Protein 6QEQ (pdb70)

Organism: Enterococcus faecalis (NCBI:txid1351)

GO terms:
  GO:0005515 protein binding (F, IPI)

Sequence (432 aa):
LKRPIQRIVRLSEEENNLIKRKIEESFFPNFQNFALHLLIQGEIRHHVDYSELNRLTTEIHKIGININQARLANQFHEISSEDIKDLTDKVQSLNALVQSELNKLIKRKDQKRPIQRIVRLSEEENNLIKRKIEESFFPNFQNFALHLLIQGEIRHVDYSELNRLTTEIHKIGININQARLANQFHEISSEDIKDLTDKVQSLNALVQSELNKLIKRKDQSLKRPIQRIVRLSEEENNLIKRKIEESFFPNFQNFALHLLIQGEIRHVDYSELNRLTTEIHKIGININQARLANQFHEISSEDIKDLTDKVQSLNALVQSELNKLKQKLKRPIQRIVRLSEEENNLIKRKIEESFFPNFQNFALHLLIQGEIRHVDYSELNRLTTEIHKIGINNINQARLANQFHEISSEDIKDLTDKVQSLNALVQSELNKLI

Foldseek 3Di:
DVDPDDDDDDDDPVRVVVVVVVCVVAPHDDDVVVCVCCVVVVDGDDDDCVVVVVVVVVLVVVLVVLVVLVVCVVDPVRDPVVSVVSNVVSVVVVVCSVVVVVVVVVVVVD/DDPDDDDDDDDPVRVVVVVVVCVVLVHDDDVVVVVCCVVVVDGDRDDCVVVVVVVVVLVVVLVVLVVLVVVVVVVVQPVVNSVVSNVVSVVVNVVSVVVVVVVVVVVVVD/DVDPDDDDDDDDPVRVVVLVVQCVVDPDDDDVVSVVVCVVVPDDDDDDDCLCVVLVVVVVVLVVVVVVVVVCVVVVDDDPVNVVVVVVSVVVNVVSVVVSVVVD/DDDDPDPDDDDDDDDPVRVVVVVVVCVVDPHPDDVVVVVCCVVPNDDDDDDDCLCVVVVVVVVVLVVVVVVCVVCVVVVDDDPVNVVVVVVSVVVNVVSVVVSVVVVD

Nearest PDB structures (foldseek):
  6dlm-assembly1_A  TM=6.635E-01  e=1.788E+00  synthetic construct
  7rye-assembly1_G  TM=6.598E-01  e=9.454E+00  Salmonella enterica subsp. enterica serovar Typhimurium
  4m1p-assembly1_A  TM=4.734E-01  e=5.930E+00  Geobacillus thermodenitrificans NG80-2
  6ynz-assembly1_l  TM=1.972E-01  e=9.714E+00  Tetrahymena thermophila
  6qeq-assembly2_B  TM=8.834E-01  e=2.864E-14  Enterococcus faecalis

InterPro domains:
  IPR008687 Bacterial mobilisation [PF05713] (64-105)

Radius of gyration: 31.28 Å; Cα contacts (8 Å, |Δi|>4): 490; chains: 4; bounding box: 44×35×122 Å

Secondary structure (DSSP, 8-state):
----EEEEEEE-HHHHHHHHHHHHHSS-SSHHHHHHHHHHHSSEEEEE-HHHHHHHHHHHHHHHHHH--TGGGG-TTS-HHHHHHHHHHHHHHHHHHHHHHHHHHHHHH-/---EEEEEEE-HHHHHHHHHHHHHTT-SSHHHHHHHHHHHSSEEEEE-HHHHHHHHHHHHHHHHHH--TGGGG-TTS-HHHHHHHHHHHHHHHHHHHHHHHHHHHHHHH-/----EEEEEEE-HHHHHHHHHHHHHSS-SSHHHHHHHHHHH--EEEEE-GGGHHHHHHHHHHHHHHH--HHHHHHT---HHHHHHHHHHHHHHHHHHHHHHH--/----S--EEEEEEE-HHHHHHHHHHHHTSSSSSHHHHHHHHHHH--EEEEE-GGGHHHHHHHHHHHHHHH--HHHHHHT---HHHHHHHHHHHHHHHHHHHHHHHH--

Structure (mmCIF, N/CA/C/O backbone):
data_6QEQ
#
_entry.id   6QEQ
#
_cell.length_a   48.848
_cell.length_b   61.482
_cell.length_c   89.117
_cell.angle_alpha   90.000
_cell.angle_beta   100.970
_cell.angle_gamma   90.000
#
_symmetry.space_group_name_H-M   'P 1 21 1'
#
loop_
_entity.id
_entity.type
_entity.pdbx_description
1 polymer PcfF
2 water water
#
loop_
_atom_site.group_PDB
_atom_site.id
_atom_site.type_symbol
_atom_site.label_atom_id
_atom_site.label_alt_id
_atom_site.label_comp_id
_atom_site.label_asym_id
_atom_site.label_entity_id
_atom_site.label_seq_id
_atom_site.pdbx_PDB_ins_code
_atom_site.Cartn_x
_atom_site.Cartn_y
_atom_site.Cartn_z
_atom_site.occupancy
_atom_site.B_iso_or_equiv
_atom_site.auth_seq_id
_atom_site.auth_comp_id
_atom_site.auth_asym_id
_atom_site.auth_atom_id
_atom_site.pdbx_PDB_model_num
ATOM 1 N N . LEU A 1 7 ? 73.260 20.458 36.295 1.00 119.86 7 LEU A N 1
ATOM 2 C CA . LEU A 1 7 ? 72.010 20.272 37.048 1.00 117.16 7 LEU A CA 1
ATOM 3 C C . LEU A 1 7 ? 70.989 21.422 36.844 1.00 84.88 7 LEU A C 1
ATOM 4 O O . LEU A 1 7 ? 71.109 22.496 37.448 1.00 70.15 7 LEU A O 1
ATOM 19 N N . LYS A 1 8 ? 69.970 21.177 36.015 1.00 60.22 8 LYS A N 1
ATOM 20 C CA . LYS A 1 8 ? 69.068 22.244 35.591 1.00 63.79 8 LYS A CA 1
ATOM 21 C C . LYS A 1 8 ? 68.245 22.815 36.764 1.00 63.34 8 LYS A C 1
ATOM 22 O O . LYS A 1 8 ? 67.953 24.019 36.786 1.00 47.38 8 LYS A O 1
ATOM 41 N N . ARG A 1 9 ? 67.863 21.974 37.738 1.00 63.15 9 ARG A N 1
ATOM 42 C CA . ARG A 1 9 ? 66.955 22.346 38.828 1.00 52.30 9 ARG A CA 1
ATOM 43 C C . ARG A 1 9 ? 67.548 21.952 40.162 1.00 51.82 9 ARG A C 1
ATOM 44 O O . ARG A 1 9 ? 67.184 20.928 40.734 1.00 58.38 9 ARG A O 1
ATOM 65 N N . PRO A 1 10 ? 68.448 22.750 40.683 1.00 45.96 10 PRO A N 1
ATOM 66 C CA . PRO A 1 10 ? 69.121 22.388 41.932 1.00 48.13 10 PRO A CA 1
ATOM 67 C C . PRO A 1 10 ? 68.469 22.953 43.167 1.00 51.64 10 PRO A C 1
ATOM 68 O O . PRO A 1 10 ? 69.154 23.033 44.194 1.00 52.07 10 PRO A O 1
ATOM 79 N N . ILE A 1 11 ? 67.213 23.429 43.073 1.00 34.87 11 ILE A N 1
ATOM 80 C CA . ILE A 1 11 ? 66.500 23.855 44.257 1.00 38.09 11 ILE A CA 1
ATOM 81 C C . ILE A 1 11 ? 65.255 22.967 44.348 1.00 38.28 11 ILE A C 1
ATOM 82 O O . ILE A 1 11 ? 64.669 22.580 43.330 1.00 45.04 11 ILE A O 1
ATOM 98 N N . GLN A 1 12 ? 64.903 22.615 45.548 1.00 38.30 12 GLN A N 1
ATOM 99 C CA . GLN A 1 12 ? 63.706 21.801 45.827 1.00 39.57 12 GLN A CA 1
ATOM 100 C C . GLN A 1 12 ? 62.932 22.527 46.879 1.00 42.19 12 GLN A C 1
ATOM 101 O O . GLN A 1 12 ? 63.500 22.970 47.898 1.00 42.90 12 GLN A O 1
ATOM 115 N N . ARG A 1 13 ? 61.620 22.658 46.659 1.00 40.21 13 ARG A N 1
ATOM 116 C CA . ARG A 1 13 ? 60.713 23.045 47.739 1.00 43.55 13 ARG A CA 1
ATOM 117 C C . ARG A 1 13 ? 59.765 21.898 48.050 1.00 39.07 13 ARG A C 1
ATOM 118 O O . ARG A 1 13 ? 59.440 21.050 47.193 1.00 42.07 13 ARG A O 1
ATOM 139 N N . ILE A 1 14 ? 59.354 21.844 49.278 1.00 34.55 14 ILE A N 1
ATOM 140 C CA . ILE A 1 14 ? 58.552 20.755 49.823 1.00 35.21 14 ILE A CA 1
ATOM 141 C C . ILE A 1 14 ? 57.169 21.244 50.186 1.00 38.95 14 ILE A C 1
ATOM 142 O O . ILE A 1 14 ? 57.007 22.325 50.769 1.00 37.97 14 ILE A O 1
ATOM 158 N N . VAL A 1 15 ? 56.154 20.436 49.859 1.00 31.18 15 VAL A N 1
ATOM 159 C CA . VAL A 1 15 ? 54.787 20.733 50.224 1.00 28.62 15 VAL A CA 1
ATOM 160 C C . VAL A 1 15 ? 54.416 19.544 51.080 1.00 29.76 15 VAL A C 1
ATOM 161 O O . VAL A 1 15 ? 54.601 18.390 50.661 1.00 47.07 15 VAL A O 1
ATOM 174 N N . ARG A 1 16 ? 53.878 19.853 52.276 1.00 34.03 16 ARG A N 1
ATOM 175 C CA . ARG A 1 16 ? 53.280 18.792 53.126 1.00 37.10 16 ARG A CA 1
ATOM 176 C C . ARG A 1 16 ? 51.777 18.654 52.935 1.00 28.81 16 ARG A C 1
ATOM 177 O O . ARG A 1 16 ? 51.051 19.640 52.883 1.00 34.69 16 ARG A O 1
ATOM 198 N N . LEU A 1 17 ? 51.299 17.422 52.814 1.00 33.66 17 LEU A N 1
ATOM 199 C CA . LEU A 1 17 ? 49.913 17.110 52.565 1.00 29.51 17 LEU A CA 1
ATOM 200 C C . LEU A 1 17 ? 49.388 16.106 53.570 1.00 37.14 17 LEU A C 1
ATOM 201 O O . LEU A 1 17 ? 50.100 15.186 53.974 1.00 35.30 17 LEU A O 1
ATOM 217 N N . SER A 1 18 ? 48.139 16.209 53.882 1.00 36.53 18 SER A N 1
ATOM 218 C CA . SER A 1 18 ? 47.391 15.041 54.391 1.00 31.17 18 SER A CA 1
ATOM 219 C C . SER A 1 18 ? 47.095 14.036 53.334 1.00 42.53 18 SER A C 1
ATOM 220 O O . SER A 1 18 ? 47.169 14.283 52.125 1.00 33.98 18 SER A O 1
ATOM 228 N N . GLU A 1 19 ? 46.770 12.836 53.806 1.00 38.25 19 GLU A N 1
ATOM 229 C CA . GLU A 1 19 ? 46.386 11.785 52.868 1.00 39.58 19 GLU A CA 1
ATOM 230 C C . GLU A 1 19 ? 45.233 12.255 51.997 1.00 36.04 19 GLU A C 1
ATOM 231 O O . GLU A 1 19 ? 45.215 12.009 50.794 1.00 39.71 19 GLU A O 1
ATOM 243 N N . GLU A 1 20 ? 44.220 12.947 52.599 1.00 34.73 20 GLU A N 1
ATOM 244 C CA . GLU A 1 20 ? 43.042 13.333 51.751 1.00 36.85 20 GLU A CA 1
ATOM 245 C C . GLU A 1 20 ? 43.406 14.453 50.755 1.00 32.30 20 GLU A C 1
ATOM 246 O O . GLU A 1 20 ? 42.943 14.441 49.605 1.00 36.62 20 GLU A O 1
ATOM 258 N N . GLU A 1 21 ? 44.209 15.423 51.175 1.00 30.54 21 GLU A N 1
ATOM 259 C CA . GLU A 1 21 ? 44.674 16.471 50.241 1.00 30.75 21 GLU A CA 1
ATOM 260 C C . GLU A 1 21 ? 45.521 15.848 49.133 1.00 34.81 21 GLU A C 1
ATOM 261 O O . GLU A 1 21 ? 45.422 16.207 47.976 1.00 32.96 21 GLU A O 1
ATOM 273 N N . ASN A 1 22 ? 46.408 14.926 49.485 1.00 32.51 22 ASN A N 1
ATOM 274 C CA . ASN A 1 22 ? 47.211 14.200 48.494 1.00 29.50 22 ASN A CA 1
ATOM 275 C C . ASN A 1 22 ? 46.381 13.392 47.525 1.00 31.06 22 ASN A C 1
ATOM 276 O O . ASN A 1 22 ? 46.628 13.438 46.322 1.00 34.12 22 ASN A O 1
ATOM 287 N N . ASN A 1 23 ? 45.333 12.686 48.001 1.00 33.79 23 ASN A N 1
ATOM 288 C CA . ASN A 1 23 ? 44.455 11.979 47.090 1.00 42.21 23 ASN A CA 1
ATOM 289 C C . ASN A 1 23 ? 43.691 12.884 46.148 1.00 34.55 23 ASN A C 1
ATOM 290 O O . ASN A 1 23 ? 43.499 12.533 44.971 1.00 36.18 23 ASN A O 1
ATOM 301 N N . LEU A 1 24 ? 43.281 14.083 46.644 1.00 38.88 24 LEU A N 1
ATOM 302 C CA . LEU A 1 24 ? 42.652 15.095 45.769 1.00 46.97 24 LEU A CA 1
ATOM 303 C C . LEU A 1 24 ? 43.606 15.531 44.672 1.00 33.93 24 LEU A C 1
ATOM 304 O O . LEU A 1 24 ? 43.252 15.546 43.497 1.00 33.52 24 LEU A O 1
ATOM 320 N N . ILE A 1 25 ? 44.827 15.873 45.037 1.00 33.43 25 ILE A N 1
ATOM 321 C CA . ILE A 1 25 ? 45.835 16.298 44.047 1.00 36.55 25 ILE A CA 1
ATOM 322 C C . ILE A 1 25 ? 46.112 15.192 43.002 1.00 36.30 25 ILE A C 1
ATOM 323 O O . ILE A 1 25 ? 46.238 15.479 41.800 1.00 33.21 25 ILE A O 1
ATOM 339 N N . LYS A 1 26 ? 46.173 13.931 43.428 1.00 37.67 26 LYS A N 1
ATOM 340 C CA . LYS A 1 26 ? 46.332 12.850 42.462 1.00 43.26 26 LYS A CA 1
ATOM 341 C C . LYS A 1 26 ? 45.227 12.841 41.469 1.00 46.00 26 LYS A C 1
ATOM 342 O O . LYS A 1 26 ? 45.469 12.633 40.280 1.00 39.96 26 LYS A O 1
ATOM 361 N N . ARG A 1 27 ? 43.983 12.985 41.916 1.00 39.24 27 ARG A N 1
ATOM 362 C CA . ARG A 1 27 ? 42.912 13.017 40.894 1.00 38.21 27 ARG A CA 1
ATOM 363 C C . ARG A 1 27 ? 43.090 14.196 39.966 1.00 46.00 27 ARG A C 1
ATOM 364 O O . ARG A 1 27 ? 42.937 14.058 38.765 1.00 53.08 27 ARG A O 1
ATOM 385 N N . LYS A 1 28 ? 43.564 15.327 40.466 1.00 35.66 28 LYS A N 1
ATOM 386 C CA . LYS A 1 28 ? 43.756 16.449 39.549 1.00 37.39 28 LYS A CA 1
ATOM 387 C C . LYS A 1 28 ? 44.859 16.170 38.513 1.00 42.06 28 LYS A C 1
ATOM 388 O O . LYS A 1 28 ? 44.769 16.573 37.335 1.00 45.40 28 LYS A O 1
ATOM 407 N N . ILE A 1 29 ? 45.949 15.579 38.960 1.00 39.13 29 ILE A N 1
ATOM 408 C CA . ILE A 1 29 ? 47.066 15.267 38.061 1.00 38.05 29 ILE A CA 1
ATOM 409 C C . ILE A 1 29 ? 46.586 14.321 36.957 1.00 44.24 29 ILE A C 1
ATOM 410 O O . ILE A 1 29 ? 46.950 14.469 35.796 1.00 53.29 29 ILE A O 1
ATOM 426 N N . GLU A 1 30 ? 45.756 13.345 37.317 1.00 43.01 30 GLU A N 1
ATOM 427 C CA . GLU A 1 30 ? 45.160 12.502 36.276 1.00 55.58 30 GLU A CA 1
ATOM 428 C C . GLU A 1 30 ? 44.284 13.298 35.290 1.00 72.93 30 GLU A C 1
ATOM 429 O O . GLU A 1 30 ? 44.244 12.968 34.100 1.00 55.47 30 GLU A O 1
ATOM 441 N N . GLU A 1 31 ? 43.548 14.323 35.753 1.00 73.76 31 GLU A N 1
ATOM 442 C CA . GLU A 1 31 ? 42.675 15.117 34.881 1.00 73.12 31 GLU A CA 1
ATOM 443 C C . GLU A 1 31 ? 43.430 16.102 34.006 1.00 73.86 31 GLU A C 1
ATOM 444 O O . GLU A 1 31 ? 42.836 16.668 33.090 1.00 81.37 31 GLU A O 1
ATOM 456 N N . SER A 1 32 ? 44.715 16.310 34.234 1.00 50.44 32 SER A N 1
ATOM 457 C CA . SER A 1 32 ? 45.518 17.250 33.459 1.00 46.72 32 SER A CA 1
ATOM 458 C C . SER A 1 32 ? 46.296 16.489 32.391 1.00 64.26 32 SER A C 1
ATOM 459 O O . SER A 1 32 ? 46.351 15.253 32.365 1.00 68.81 32 SER A O 1
ATOM 467 N N . PHE A 1 33 ? 46.930 17.233 31.524 1.00 78.45 33 PHE A N 1
ATOM 468 C CA . PHE A 1 33 ? 47.743 16.599 30.506 1.00 90.23 33 PHE A CA 1
ATOM 469 C C . PHE A 1 33 ? 49.164 16.417 30.993 1.00 70.12 33 PHE A C 1
ATOM 470 O O . PHE A 1 33 ? 50.052 16.082 30.191 1.00 57.66 33 PHE A O 1
ATOM 476 N N . PHE A 1 34 ? 49.430 16.678 32.384 1.00 55.71 34 PHE A N 1
ATOM 477 C CA . PHE A 1 34 ? 50.804 16.499 32.867 1.00 51.16 34 PHE A CA 1
ATOM 478 C C . PHE A 1 34 ? 51.025 15.066 33.400 1.00 57.63 34 PHE A C 1
ATOM 479 O O . PHE A 1 34 ? 50.125 14.471 34.016 1.00 59.50 34 PHE A O 1
ATOM 496 N N . PRO A 1 35 ? 52.193 14.471 33.165 1.00 67.93 35 PRO A N 1
ATOM 497 C CA . PRO A 1 35 ? 52.373 13.081 33.620 1.00 80.55 35 PRO A CA 1
ATOM 498 C C . PRO A 1 35 ? 52.446 12.911 35.135 1.00 67.80 35 PRO A C 1
ATOM 499 O O . PRO A 1 35 ? 51.963 11.904 35.654 1.00 67.29 35 PRO A O 1
ATOM 510 N N . ASN A 1 36 ? 52.997 13.871 35.881 1.00 50.96 36 ASN A N 1
ATOM 511 C CA . ASN A 1 36 ? 53.369 13.608 37.255 1.00 50.91 36 ASN A CA 1
ATOM 512 C C . ASN A 1 36 ? 53.266 14.891 38.055 1.00 43.20 36 ASN A C 1
ATOM 513 O O . ASN A 1 36 ? 53.001 15.977 37.506 1.00 35.98 36 ASN A O 1
ATOM 524 N N . PHE A 1 37 ? 53.517 14.776 39.350 1.00 33.46 37 PHE A N 1
ATOM 525 C CA . PHE A 1 37 ? 53.380 15.885 40.282 1.00 36.93 37 PHE A CA 1
ATOM 526 C C . PHE A 1 37 ? 54.353 17.022 39.978 1.00 33.19 37 PHE A C 1
ATOM 527 O O . PHE A 1 37 ? 53.958 18.197 40.056 1.00 37.45 37 PHE A O 1
ATOM 544 N N . GLN A 1 38 ? 55.576 16.696 39.563 1.00 31.67 38 GLN A N 1
ATOM 545 C CA . GLN A 1 38 ? 56.592 17.718 39.286 1.00 33.35 38 GLN A CA 1
ATOM 546 C C . GLN A 1 38 ? 56.067 18.665 38.231 1.00 42.33 38 GLN A C 1
ATOM 547 O O . GLN A 1 38 ? 56.064 19.887 38.381 1.00 34.77 38 GLN A O 1
ATOM 561 N N . ASN A 1 39 ? 55.549 18.092 37.138 1.00 38.63 39 ASN A N 1
ATOM 562 C CA . ASN A 1 39 ? 55.234 18.928 35.993 1.00 40.27 39 ASN A CA 1
ATOM 563 C C . ASN A 1 39 ? 53.942 19.647 36.207 1.00 38.67 39 ASN A C 1
ATOM 564 O O . ASN A 1 39 ? 53.830 20.834 35.875 1.00 36.82 39 ASN A O 1
ATOM 575 N N . PHE A 1 40 ? 53.038 19.030 36.968 1.00 33.43 40 PHE A N 1
ATOM 576 C CA . PHE A 1 40 ? 51.822 19.656 37.391 1.00 34.76 40 PHE A CA 1
ATOM 577 C C . PHE A 1 40 ? 52.049 20.827 38.350 1.00 41.52 40 PHE A C 1
ATOM 578 O O . PHE A 1 40 ? 51.513 21.928 38.163 1.00 36.51 40 PHE A O 1
ATOM 595 N N . ALA A 1 41 ? 52.799 20.606 39.403 1.00 34.10 41 ALA A N 1
ATOM 596 C CA . ALA A 1 41 ? 53.038 21.686 40.371 1.00 36.45 41 ALA A CA 1
ATOM 597 C C . ALA A 1 41 ? 53.813 22.832 39.744 1.00 25.31 41 ALA A C 1
ATOM 598 O O . ALA A 1 41 ? 53.575 24.001 40.053 1.00 33.55 41 ALA A O 1
ATOM 605 N N . LEU A 1 42 ? 54.856 22.508 39.012 1.00 28.43 42 LEU A N 1
ATOM 606 C CA . LEU A 1 42 ? 55.698 23.565 38.437 1.00 28.59 42 LEU A CA 1
ATOM 607 C C . LEU A 1 42 ? 54.805 24.489 37.624 1.00 44.89 42 LEU A C 1
ATOM 608 O O . LEU A 1 42 ? 54.916 25.685 37.768 1.00 42.81 42 LEU A O 1
ATOM 624 N N . HIS A 1 43 ? 53.896 23.940 36.844 1.00 41.96 43 HIS A N 1
ATOM 625 C CA . HIS A 1 43 ? 53.094 24.800 35.983 1.00 37.95 43 HIS A CA 1
ATOM 626 C C . HIS A 1 43 ? 52.071 25.562 36.798 1.00 33.15 43 HIS A C 1
ATOM 627 O O . HIS A 1 43 ? 51.899 26.792 36.689 1.00 36.88 43 HIS A O 1
ATOM 641 N N . LEU A 1 44 ? 51.369 24.854 37.633 1.00 34.85 44 LEU A N 1
ATOM 642 C CA . LEU A 1 44 ? 50.330 25.485 38.414 1.00 29.86 44 LEU A CA 1
ATOM 643 C C . LEU A 1 44 ? 50.847 26.516 39.402 1.00 38.00 44 LEU A C 1
ATOM 644 O O . LEU A 1 44 ? 50.239 27.581 39.523 1.00 39.36 44 LEU A O 1
ATOM 661 N N . LEU A 1 45 ? 51.977 26.261 40.081 1.00 35.60 45 LEU A N 1
ATOM 662 C CA . LEU A 1 45 ? 52.484 27.250 41.059 1.00 32.91 45 LEU A CA 1
ATOM 663 C C . LEU A 1 45 ? 53.081 28.508 40.417 1.00 29.06 45 LEU A C 1
ATOM 664 O O . LEU A 1 45 ? 52.947 29.608 40.970 1.00 40.37 45 LEU A O 1
ATOM 680 N N . ILE A 1 46 ? 53.661 28.376 39.231 1.00 31.96 46 ILE A N 1
ATOM 681 C CA . ILE A 1 46 ? 54.185 29.559 38.554 1.00 29.85 46 ILE A CA 1
ATOM 682 C C . ILE A 1 46 ? 53.112 30.281 37.727 1.00 46.53 46 ILE A C 1
ATOM 683 O O . ILE A 1 46 ? 52.999 31.508 37.775 1.00 48.74 46 ILE A O 1
ATOM 699 N N . GLN A 1 47 ? 52.331 29.558 36.925 1.00 35.51 47 GLN A N 1
ATOM 700 C CA . GLN A 1 47 ? 51.298 30.226 36.102 1.00 37.40 47 GLN A CA 1
ATOM 701 C C . GLN A 1 47 ? 50.014 30.502 36.867 1.00 42.06 47 GLN A C 1
ATOM 702 O O . GLN A 1 47 ? 49.218 31.400 36.504 1.00 42.65 47 GLN A O 1
ATOM 716 N N . GLY A 1 48 ? 49.760 29.775 37.929 1.00 38.76 48 GLY A N 1
ATOM 717 C CA . GLY A 1 48 ? 48.529 30.028 38.620 1.00 38.12 48 GLY A CA 1
ATOM 718 C C . GLY A 1 48 ? 47.306 29.338 38.076 1.00 50.71 48 GLY A C 1
ATOM 719 O O . GLY A 1 48 ? 46.262 29.492 38.663 1.00 39.29 48 GLY A O 1
ATOM 723 N N . GLU A 1 49 ? 47.400 28.590 36.974 1.00 35.25 49 GLU A N 1
ATOM 724 C CA . GLU A 1 49 ? 46.290 27.871 36.339 1.00 47.38 49 GLU A CA 1
ATOM 725 C C . GLU A 1 49 ? 46.925 26.801 35.460 1.00 47.86 49 GLU A C 1
ATOM 726 O O . GLU A 1 49 ? 48.118 26.881 35.148 1.00 42.22 49 GLU A O 1
ATOM 738 N N . ILE A 1 50 ? 46.114 25.823 35.026 1.00 36.76 50 ILE A N 1
ATOM 739 C CA . ILE A 1 50 ? 46.493 24.881 33.991 1.00 52.40 50 ILE A CA 1
ATOM 740 C C . ILE A 1 50 ? 45.419 24.983 32.919 1.00 49.91 50 ILE A C 1
ATOM 741 O O . ILE A 1 50 ? 44.235 24.803 33.206 1.00 47.73 50 ILE A O 1
ATOM 757 N N . ARG A 1 51 ? 45.820 25.287 31.700 1.00 50.69 51 ARG A N 1
ATOM 758 C CA . ARG A 1 51 ? 44.886 25.462 30.585 1.00 55.32 51 ARG A CA 1
ATOM 759 C C . ARG A 1 51 ? 45.415 24.570 29.493 1.00 47.34 51 ARG A C 1
ATOM 760 O O . ARG A 1 51 ? 46.552 24.743 29.081 1.00 70.09 51 ARG A O 1
ATOM 781 N N A HIS A 1 52 ? 44.632 23.579 29.084 0.53 46.89 52 HIS A N 1
ATOM 782 N N B HIS A 1 52 ? 44.625 23.592 29.058 0.47 48.53 52 HIS A N 1
ATOM 783 C CA A HIS A 1 52 ? 44.996 22.742 27.944 0.53 62.12 52 HIS A CA 1
ATOM 784 C CA B HIS A 1 52 ? 45.016 22.739 27.935 0.47 62.19 52 HIS A CA 1
ATOM 785 C C A HIS A 1 52 ? 44.175 23.277 26.776 0.53 62.21 52 HIS A C 1
ATOM 786 C C B HIS A 1 52 ? 44.186 23.210 26.746 0.47 62.14 52 HIS A C 1
ATOM 787 O O A HIS A 1 52 ? 42.942 23.286 26.849 0.53 57.97 52 HIS A O 1
ATOM 788 O O B HIS A 1 52 ? 42.956 23.090 26.766 0.47 60.60 52 HIS A O 1
ATOM 815 N N . VAL A 1 53 ? 44.841 23.793 25.742 1.00 58.87 53 VAL A N 1
ATOM 816 C CA . VAL A 1 53 ? 44.143 24.396 24.594 1.00 55.09 53 VAL A CA 1
ATOM 817 C C . VAL A 1 53 ? 44.327 23.481 23.393 1.00 45.04 53 VAL A C 1
ATOM 818 O O . VAL A 1 53 ? 45.439 23.036 23.107 1.00 59.02 53 VAL A O 1
ATOM 831 N N . ASP A 1 54 ? 43.242 23.172 22.728 1.00 59.15 54 ASP A N 1
ATOM 832 C CA . ASP A 1 54 ? 43.291 22.371 21.517 1.00 59.15 54 ASP A CA 1
ATOM 833 C C . ASP A 1 54 ? 42.907 23.302 20.365 1.00 41.69 54 ASP A C 1
ATOM 834 O O . ASP A 1 54 ? 41.735 23.697 20.239 1.00 51.03 54 ASP A O 1
ATOM 843 N N . TYR A 1 55 ? 43.904 23.642 19.553 1.00 40.45 55 TYR A N 1
ATOM 844 C CA . TYR A 1 55 ? 43.728 24.546 18.410 1.00 64.22 55 TYR A CA 1
ATOM 845 C C . TYR A 1 55 ? 43.316 23.782 17.137 1.00 65.81 55 TYR A C 1
ATOM 846 O O . TYR A 1 55 ? 43.238 24.405 16.082 1.00 43.54 55 TYR A O 1
ATOM 864 N N . SER A 1 56 ? 43.103 22.464 17.256 1.00 49.52 56 SER A N 1
ATOM 865 C CA . SER A 1 56 ? 42.859 21.555 16.132 1.00 60.63 56 SER A CA 1
ATOM 866 C C . SER A 1 56 ? 41.849 22.111 15.151 1.00 48.86 56 SER A C 1
ATOM 867 O O . SER A 1 56 ? 42.091 22.144 13.946 1.00 46.39 56 SER A O 1
ATOM 875 N N . GLU A 1 57 ? 40.659 22.459 15.638 1.00 45.30 57 GLU A N 1
ATOM 876 C CA . GLU A 1 57 ? 39.611 22.878 14.714 1.00 53.22 57 GLU A CA 1
ATOM 877 C C . GLU A 1 57 ? 39.963 24.199 14.061 1.00 60.54 57 GLU A C 1
ATOM 878 O O . GLU A 1 57 ? 39.603 24.455 12.894 1.00 49.10 57 GLU A O 1
ATOM 890 N N . LEU A 1 58 ? 40.586 25.091 14.807 1.00 44.91 58 LEU A N 1
ATOM 891 C CA . LEU A 1 58 ? 41.045 26.344 14.211 1.00 52.90 58 LEU A CA 1
ATOM 892 C C . LEU A 1 58 ? 42.098 26.092 13.116 1.00 46.30 58 LEU A C 1
ATOM 893 O O . LEU A 1 58 ? 42.036 26.693 12.031 1.00 57.62 58 LEU A O 1
ATOM 909 N N . ASN A 1 59 ? 43.059 25.200 13.339 1.00 42.28 59 ASN A N 1
ATOM 910 C CA . ASN A 1 59 ? 43.985 24.939 12.221 1.00 46.62 59 ASN A CA 1
ATOM 911 C C . ASN A 1 59 ? 43.290 24.252 11.046 1.00 62.35 59 ASN A C 1
ATOM 912 O O . ASN A 1 59 ? 43.708 24.437 9.904 1.00 40.80 59 ASN A O 1
ATOM 923 N N . ARG A 1 60 ? 42.254 23.445 11.287 1.00 49.31 60 ARG A N 1
ATOM 924 C CA . ARG A 1 60 ? 41.555 22.855 10.153 1.00 52.16 60 ARG A CA 1
ATOM 925 C C . ARG A 1 60 ? 40.914 23.945 9.308 1.00 51.25 60 ARG A C 1
ATOM 926 O O . ARG A 1 60 ? 40.864 23.855 8.057 1.00 56.98 60 ARG A O 1
ATOM 947 N N . LEU A 1 61 ? 40.428 24.995 9.958 1.00 45.69 61 LEU A N 1
ATOM 948 C CA . LEU A 1 61 ? 39.882 26.130 9.232 1.00 47.51 61 LEU A CA 1
ATOM 949 C C . LEU A 1 61 ? 40.936 26.830 8.401 1.00 55.60 61 LEU A C 1
ATOM 950 O O . LEU A 1 61 ? 40.720 27.074 7.190 1.00 52.81 61 LEU A O 1
ATOM 966 N N . THR A 1 62 ? 42.075 27.186 9.015 1.00 42.32 62 THR A N 1
ATOM 967 C CA . THR A 1 62 ? 43.051 27.976 8.263 1.00 44.90 62 THR A CA 1
ATOM 968 C C . THR A 1 62 ? 43.700 27.125 7.170 1.00 55.18 62 THR A C 1
ATOM 969 O O . THR A 1 62 ? 44.110 27.656 6.129 1.00 41.97 62 THR A O 1
ATOM 980 N N . THR A 1 63 ? 43.814 25.811 7.388 1.00 46.65 63 THR A N 1
ATOM 981 C CA . THR A 1 63 ? 44.365 24.943 6.351 1.00 51.41 63 THR A CA 1
ATOM 982 C C . THR A 1 63 ? 43.453 24.891 5.109 1.00 59.58 63 THR A C 1
ATOM 983 O O . THR A 1 63 ? 43.926 24.927 3.950 1.00 48.83 63 THR A O 1
ATOM 994 N N . GLU A 1 64 ? 42.146 24.763 5.328 1.00 42.79 64 GLU A N 1
ATOM 995 C CA . GLU A 1 64 ? 41.171 24.831 4.222 1.00 59.69 64 GLU A CA 1
ATOM 996 C C . GLU A 1 64 ? 41.288 26.139 3.452 1.00 60.17 64 GLU A C 1
ATOM 997 O O . GLU A 1 64 ? 41.293 26.148 2.214 1.00 52.57 64 GLU A O 1
ATOM 1009 N N . ILE A 1 65 ? 41.420 27.261 4.158 1.00 45.99 65 ILE A N 1
ATOM 1010 C CA . ILE A 1 65 ? 41.534 28.542 3.461 1.00 44.66 65 ILE A CA 1
ATOM 1011 C C . ILE A 1 65 ? 42.833 28.571 2.687 1.00 58.57 65 ILE A C 1
ATOM 1012 O O . ILE A 1 65 ? 42.910 29.064 1.551 1.00 59.50 65 ILE A O 1
ATOM 1028 N N . HIS A 1 66 ? 43.864 27.960 3.251 1.00 40.34 66 HIS A N 1
ATOM 1029 C CA . HIS A 1 66 ? 45.139 27.942 2.560 1.00 43.44 66 HIS A CA 1
ATOM 1030 C C . HIS A 1 66 ? 45.022 27.163 1.258 1.00 48.40 66 HIS A C 1
ATOM 1031 O O . HIS A 1 66 ? 45.501 27.619 0.191 1.00 45.84 66 HIS A O 1
ATOM 1045 N N . LYS A 1 67 ? 44.382 25.975 1.335 1.00 41.82 67 LYS A N 1
ATOM 1046 C CA . LYS A 1 67 ? 44.197 25.134 0.140 1.00 58.15 67 LYS A CA 1
ATOM 1047 C C . LYS A 1 67 ? 43.406 25.867 -0.954 1.00 59.90 67 LYS A C 1
ATOM 1048 O O . LYS A 1 67 ? 43.754 25.834 -2.145 1.00 51.62 67 LYS A O 1
ATOM 1067 N N . ILE A 1 68 ? 42.373 26.581 -0.573 1.00 47.07 68 ILE A N 1
ATOM 1068 C CA . ILE A 1 68 ? 41.611 27.315 -1.564 1.00 50.40 68 ILE A CA 1
ATOM 1069 C C . ILE A 1 68 ? 42.528 28.331 -2.192 1.00 63.11 68 ILE A C 1
ATOM 1070 O O . ILE A 1 68 ? 42.516 28.547 -3.393 1.00 46.68 68 ILE A O 1
ATOM 1086 N N . GLY A 1 69 ? 43.442 28.869 -1.412 1.00 43.57 69 GLY A N 1
ATOM 1087 C CA . GLY A 1 69 ? 44.306 29.919 -1.959 1.00 42.23 69 GLY A CA 1
ATOM 1088 C C . GLY A 1 69 ? 45.275 29.349 -2.986 1.00 51.77 69 GLY A C 1
ATOM 1089 O O . GLY A 1 69 ? 45.617 29.992 -3.995 1.00 48.84 69 GLY A O 1
ATOM 1093 N N . ILE A 1 70 ? 45.680 28.114 -2.780 1.00 43.55 70 ILE A N 1
ATOM 1094 C CA . ILE A 1 70 ? 46.591 27.462 -3.726 1.00 52.51 70 ILE A CA 1
ATOM 1095 C C . ILE A 1 70 ? 45.887 27.278 -5.065 1.00 55.98 70 ILE A C 1
ATOM 1096 O O . ILE A 1 70 ? 46.464 27.460 -6.136 1.00 44.49 70 ILE A O 1
ATOM 1112 N N . ASN A 1 71 ? 44.677 26.769 -4.997 1.00 41.50 71 ASN A N 1
ATOM 1113 C CA . ASN A 1 71 ? 43.905 26.476 -6.189 1.00 45.83 71 ASN A CA 1
ATOM 1114 C C . ASN A 1 71 ? 43.649 27.755 -6.945 1.00 48.78 71 ASN A C 1
ATOM 1115 O O . ASN A 1 71 ? 43.747 27.798 -8.186 1.00 51.64 71 ASN A O 1
ATOM 1126 N N . ILE A 1 72 ? 43.332 28.824 -6.221 1.00 43.67 72 ILE A N 1
ATOM 1127 C CA . ILE A 1 72 ? 43.063 30.098 -6.873 1.00 55.22 72 ILE A CA 1
ATOM 1128 C C . ILE A 1 72 ? 44.313 30.631 -7.558 1.00 61.72 72 ILE A C 1
ATOM 1129 O O . ILE A 1 72 ? 44.254 31.090 -8.702 1.00 69.81 72 ILE A O 1
ATOM 1145 N N . ASN A 1 73 ? 45.466 30.552 -6.895 1.00 46.82 73 ASN A N 1
ATOM 1146 C CA . ASN A 1 73 ? 46.726 30.960 -7.525 1.00 54.03 73 ASN A CA 1
ATOM 1147 C C . ASN A 1 73 ? 47.059 30.124 -8.772 1.00 45.68 73 ASN A C 1
ATOM 1148 O O . ASN A 1 73 ? 47.577 30.648 -9.757 1.00 49.07 73 ASN A O 1
ATOM 1159 N N . GLN A 1 74 ? 46.819 28.834 -8.733 1.00 51.45 74 GLN A N 1
ATOM 1160 C CA . GLN A 1 74 ? 47.069 28.016 -9.913 1.00 58.47 74 GLN A CA 1
ATOM 1161 C C . GLN A 1 74 ? 46.265 28.550 -11.096 1.00 73.96 74 GLN A C 1
ATOM 1162 O O . GLN A 1 74 ? 46.738 28.595 -12.250 1.00 40.22 74 GLN A O 1
ATOM 1193 N N . ALA A 1 76 ? 44.781 31.726 -11.395 1.00 40.33 76 ALA A N 1
ATOM 1194 C CA . ALA A 1 76 ? 45.194 33.055 -11.812 1.00 57.74 76 ALA A CA 1
ATOM 1195 C C . ALA A 1 76 ? 46.423 32.970 -12.673 1.00 63.18 76 ALA A C 1
ATOM 1196 O O . ALA A 1 76 ? 46.526 33.680 -13.666 1.00 55.43 76 ALA A O 1
ATOM 1203 N N . ARG A 1 77 ? 47.398 32.152 -12.260 1.00 66.80 77 ARG A N 1
ATOM 1204 C CA . ARG A 1 77 ? 48.646 32.035 -13.003 1.00 57.93 77 ARG A CA 1
ATOM 1205 C C . ARG A 1 77 ? 48.375 31.585 -14.436 1.00 43.08 77 ARG A C 1
ATOM 1206 O O . ARG A 1 77 ? 48.886 32.167 -15.382 1.00 58.57 77 ARG A O 1
ATOM 1227 N N . LEU A 1 78 ? 47.597 30.508 -14.580 1.00 41.46 78 LEU A N 1
ATOM 1228 C CA . LEU A 1 78 ? 47.201 29.985 -15.891 1.00 50.58 78 LEU A CA 1
ATOM 1229 C C . LEU A 1 78 ? 46.523 31.049 -16.741 1.00 71.78 78 LEU A C 1
ATOM 1230 O O . LEU A 1 78 ? 46.753 31.132 -17.956 1.00 58.64 78 LEU A O 1
ATOM 1246 N N . ALA A 1 79 ? 45.625 31.815 -16.121 1.00 69.19 79 ALA A N 1
ATOM 1247 C CA . ALA A 1 79 ? 44.871 32.860 -16.789 1.00 62.80 79 ALA A CA 1
ATOM 1248 C C . ALA A 1 79 ? 45.780 33.904 -17.424 1.00 60.63 79 ALA A C 1
ATOM 1249 O O . ALA A 1 79 ? 45.328 34.617 -18.332 1.00 56.74 79 ALA A O 1
ATOM 1256 N N . ASN A 1 80 ? 47.059 33.953 -17.030 1.00 60.36 80 ASN A N 1
ATOM 1257 C CA . ASN A 1 80 ? 48.029 34.867 -17.640 1.00 74.59 80 ASN A CA 1
ATOM 1258 C C . ASN A 1 80 ? 48.431 34.397 -19.022 1.00 72.63 80 ASN A C 1
ATOM 1259 O O . ASN A 1 80 ? 49.079 35.138 -19.764 1.00 70.37 80 ASN A O 1
ATOM 1270 N N . GLN A 1 81 ? 48.070 33.179 -19.388 1.00 69.86 81 GLN A N 1
ATOM 1271 C CA . GLN A 1 81 ? 48.393 32.680 -20.714 1.00 63.55 81 GLN A CA 1
ATOM 1272 C C . GLN A 1 81 ? 47.328 33.022 -21.785 1.00 73.38 81 GLN A C 1
ATOM 1273 O O . GLN A 1 81 ? 47.464 32.599 -22.928 1.00 58.15 81 GLN A O 1
ATOM 1287 N N . PHE A 1 82 ? 46.289 33.776 -21.438 1.00 56.33 82 PHE A N 1
ATOM 1288 C CA . PHE A 1 82 ? 45.156 34.035 -22.299 1.00 69.72 82 PHE A CA 1
ATOM 1289 C C . PHE A 1 82 ? 44.971 35.535 -22.386 1.00 98.69 82 PHE A C 1
ATOM 1290 O O . PHE A 1 82 ? 44.697 36.176 -21.369 1.00 61.47 82 PHE A O 1
ATOM 1307 N N . HIS A 1 83 ? 45.097 36.087 -23.595 1.00 113.99 83 HIS A N 1
ATOM 1308 C CA . HIS A 1 83 ? 45.014 37.528 -23.774 1.00 130.97 83 HIS A CA 1
ATOM 1309 C C . HIS A 1 83 ? 43.594 38.069 -23.599 1.00 70.53 83 HIS A C 1
ATOM 1310 O O . HIS A 1 83 ? 43.439 39.261 -23.317 1.00 69.08 83 HIS A O 1
ATOM 1324 N N . GLU A 1 84 ? 42.558 37.228 -23.734 1.00 62.61 84 GLU A N 1
ATOM 1325 C CA . GLU A 1 84 ? 41.175 37.662 -23.566 1.00 76.88 84 GLU A CA 1
ATOM 1326 C C . GLU A 1 84 ? 40.814 37.927 -22.112 1.00 77.66 84 GLU A C 1
ATOM 1327 O O . GLU A 1 84 ? 39.787 38.543 -21.856 1.00 71.76 84 GLU A O 1
ATOM 1339 N N . ILE A 1 85 ? 41.637 37.516 -21.164 1.00 83.25 85 ILE A N 1
ATOM 1340 C CA . ILE A 1 85 ? 41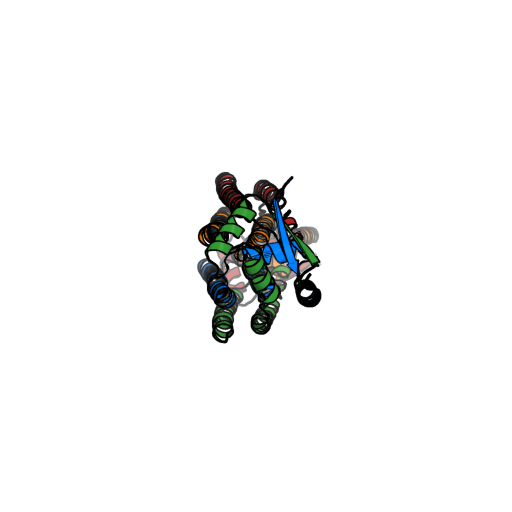.354 37.667 -19.741 1.00 74.59 85 ILE A CA 1
ATOM 1341 C C . ILE A 1 85 ? 42.166 38.853 -19.251 1.00 74.23 85 ILE A C 1
ATOM 1342 O O . ILE A 1 85 ? 43.386 38.873 -19.408 1.00 65.51 85 ILE A O 1
ATOM 1358 N N . SER A 1 86 ? 41.508 39.853 -18.669 1.00 83.41 86 SER A N 1
ATOM 1359 C CA . SER A 1 86 ? 42.194 41.107 -18.364 1.00 101.33 86 SER A CA 1
ATOM 1360 C C . SER A 1 86 ? 43.266 40.922 -17.297 1.00 89.57 86 SER A C 1
ATOM 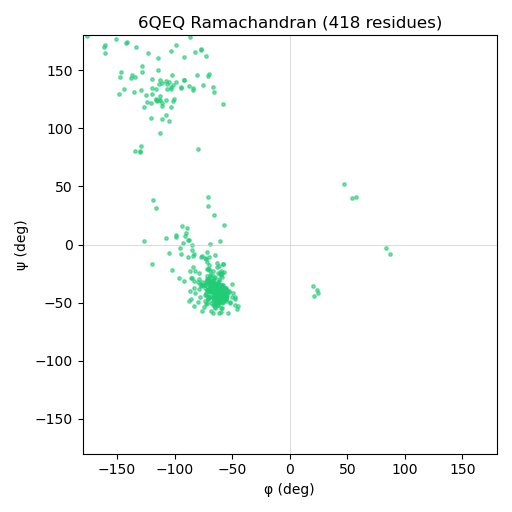1361 O O . SER A 1 86 ? 43.046 40.274 -16.274 1.00 73.84 86 SER A O 1
ATOM 1369 N N . SER A 1 87 ? 44.432 41.519 -17.533 1.00 106.17 87 SER A N 1
ATOM 1370 C CA . SER A 1 87 ? 45.493 41.469 -16.543 1.00 120.30 87 SER A CA 1
ATOM 1371 C C . SER A 1 87 ? 45.091 42.151 -15.242 1.00 138.29 87 SER A C 1
ATOM 1372 O O . SER A 1 87 ? 45.634 41.822 -14.182 1.00 137.52 87 SER A O 1
ATOM 1380 N N . GLU A 1 88 ? 44.145 43.083 -15.302 1.00 132.64 88 GLU A N 1
ATOM 1381 C CA . GLU A 1 88 ? 43.633 43.762 -14.126 1.00 131.63 88 GLU A CA 1
ATOM 1382 C C . GLU A 1 88 ? 42.315 43.171 -13.631 1.00 112.27 88 GLU A C 1
ATOM 1383 O O . GLU A 1 88 ? 41.715 43.735 -12.719 1.00 109.10 88 GLU A O 1
ATOM 1395 N N . ASP A 1 89 ? 41.843 42.060 -14.198 1.00 136.13 89 ASP A N 1
ATOM 1396 C CA . ASP A 1 89 ? 40.750 41.302 -13.589 1.00 129.90 89 ASP A CA 1
ATOM 1397 C C . ASP A 1 89 ? 41.232 40.048 -12.851 1.00 102.14 89 ASP A C 1
ATOM 1398 O O . ASP A 1 89 ? 40.510 39.531 -11.967 1.00 75.70 89 ASP A O 1
ATOM 1407 N N . ILE A 1 90 ? 42.434 39.569 -13.215 1.00 81.96 90 ILE A N 1
ATOM 1408 C CA . ILE A 1 90 ? 43.213 38.635 -12.406 1.00 76.20 90 ILE A CA 1
ATOM 1409 C C . ILE A 1 90 ? 43.710 39.329 -11.146 1.00 83.30 90 ILE A C 1
ATOM 1410 O O . ILE A 1 90 ? 43.727 38.737 -10.055 1.00 84.59 90 ILE A O 1
ATOM 1426 N N . LYS A 1 91 ? 44.121 40.594 -11.264 1.00 80.94 91 LYS A N 1
ATOM 1427 C CA . LYS A 1 91 ? 44.516 41.339 -10.071 1.00 92.51 91 LYS A CA 1
ATOM 1428 C C . LYS A 1 91 ? 43.354 41.427 -9.066 1.00 100.01 91 LYS A C 1
ATOM 1429 O O . LYS A 1 91 ? 43.547 41.249 -7.855 1.00 116.37 91 LYS A O 1
ATOM 1448 N N . ASP A 1 92 ? 42.130 41.657 -9.568 1.00 130.70 92 ASP A N 1
ATOM 1449 C CA . ASP A 1 92 ? 40.924 41.805 -8.755 1.00 138.91 92 ASP A CA 1
ATOM 1450 C C . ASP A 1 92 ? 40.455 40.496 -8.140 1.00 103.89 92 ASP A C 1
ATOM 1451 O O . ASP A 1 92 ? 39.623 40.523 -7.229 1.00 96.93 92 ASP A O 1
ATOM 1460 N N . LEU A 1 93 ? 40.954 39.360 -8.612 1.00 92.80 93 LEU A N 1
ATOM 1461 C CA . LEU A 1 93 ? 40.764 38.104 -7.911 1.00 95.83 93 LEU A CA 1
ATOM 1462 C C . LEU A 1 93 ? 41.846 37.887 -6.867 1.00 112.31 93 LEU A C 1
ATOM 1463 O O . LEU A 1 93 ? 41.539 37.435 -5.763 1.00 89.75 93 LEU A O 1
ATOM 1479 N N . THR A 1 94 ? 43.105 38.232 -7.174 1.00 83.57 94 THR A N 1
ATOM 1480 C CA . THR A 1 94 ? 44.187 38.021 -6.207 1.00 90.10 94 THR A CA 1
ATOM 1481 C C . THR A 1 94 ? 44.065 38.960 -5.011 1.00 94.60 94 THR A C 1
ATOM 1482 O O . THR A 1 94 ? 44.439 38.589 -3.888 1.00 111.23 94 THR A O 1
ATOM 1493 N N . ASP A 1 95 ? 43.546 40.168 -5.224 1.00 138.22 95 ASP A N 1
ATOM 1494 C CA . ASP A 1 95 ? 43.318 41.060 -4.098 1.00 119.95 95 ASP A CA 1
ATOM 1495 C C . ASP A 1 95 ? 42.313 40.450 -3.135 1.00 93.85 95 ASP A C 1
ATOM 1496 O O . ASP A 1 95 ? 42.598 40.305 -1.939 1.00 84.02 95 ASP A O 1
ATOM 1505 N N . LYS A 1 96 ? 41.152 40.022 -3.651 1.00 75.57 96 LYS A N 1
ATOM 1506 C CA . LYS A 1 96 ? 40.108 39.454 -2.796 1.00 85.70 96 LYS A CA 1
ATOM 1507 C C . LYS A 1 96 ? 40.531 38.181 -2.059 1.00 80.50 96 LYS A C 1
ATOM 1508 O O . LYS A 1 96 ? 39.901 37.844 -1.047 1.00 70.04 96 LYS A O 1
ATOM 1527 N N . VAL A 1 97 ? 41.586 37.491 -2.502 1.00 96.84 97 VAL A N 1
ATOM 1528 C CA . VAL A 1 97 ? 42.122 36.369 -1.732 1.00 122.57 97 VAL A CA 1
ATOM 1529 C C . VAL A 1 97 ? 42.964 36.872 -0.568 1.00 128.12 97 VAL A C 1
ATOM 1530 O O . VAL A 1 97 ? 42.850 36.378 0.560 1.00 131.67 97 VAL A O 1
ATOM 1543 N N . GLN A 1 98 ? 43.826 37.854 -0.814 1.00 101.16 98 GLN A N 1
ATOM 1544 C CA . GLN A 1 98 ? 44.566 38.441 0.287 1.00 96.03 98 GLN A CA 1
ATOM 1545 C C . GLN A 1 98 ? 43.642 39.255 1.195 1.00 104.68 98 GLN A C 1
ATOM 1546 O O . GLN A 1 98 ? 43.844 39.292 2.411 1.00 83.74 98 GLN A O 1
ATOM 1560 N N . SER A 1 99 ? 42.607 39.888 0.651 1.00 162.29 99 SER A N 1
ATOM 1561 C CA . SER A 1 99 ? 41.662 40.550 1.537 1.00 136.70 99 SER A CA 1
ATOM 1562 C C . SER A 1 99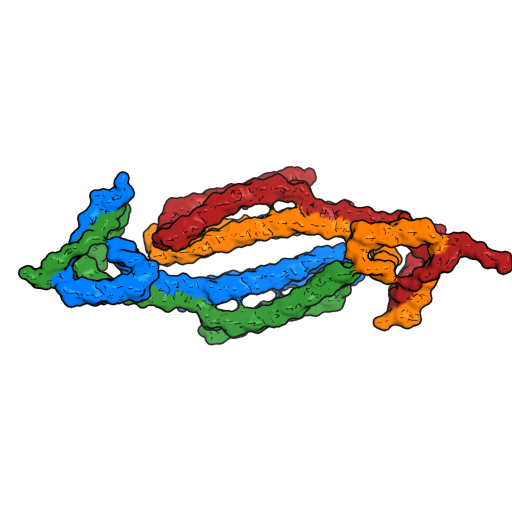 ? 40.903 39.544 2.394 1.00 138.81 99 SER A C 1
ATOM 1563 O O . SER A 1 99 ? 40.393 39.904 3.457 1.00 151.58 99 SER A O 1
ATOM 1571 N N . LEU A 1 100 ? 40.809 38.286 1.956 1.00 114.21 100 LEU A N 1
ATOM 1572 C CA . LEU A 1 100 ? 40.187 37.252 2.782 1.00 94.96 100 LEU A CA 1
ATOM 1573 C C . LEU A 1 100 ? 41.163 36.673 3.779 1.00 93.37 100 LEU A C 1
ATOM 1574 O O . LEU A 1 100 ? 40.773 36.331 4.895 1.00 110.70 100 LEU A O 1
ATOM 1590 N N . ASN A 1 101 ? 42.420 36.504 3.388 1.00 90.53 101 ASN A N 1
ATOM 1591 C CA . ASN A 1 101 ? 43.403 36.062 4.366 1.00 88.96 101 ASN A CA 1
ATOM 1592 C C . ASN A 1 101 ? 43.497 37.061 5.509 1.00 82.87 101 ASN A C 1
ATOM 1593 O O . ASN A 1 101 ? 43.487 36.668 6.684 1.00 75.69 101 ASN A O 1
ATOM 1604 N N . ALA A 1 102 ? 43.485 38.354 5.186 1.00 76.28 102 ALA A N 1
ATOM 1605 C CA . ALA A 1 102 ? 43.528 39.377 6.225 1.00 91.37 102 ALA A CA 1
ATOM 1606 C C . ALA A 1 102 ? 42.416 39.156 7.241 1.00 93.87 102 ALA A C 1
ATOM 1607 O O . ALA A 1 102 ? 42.683 38.951 8.433 1.00 123.46 102 ALA A O 1
ATOM 1614 N N . LEU A 1 103 ? 41.155 39.155 6.765 1.00 82.14 103 LEU A N 1
ATOM 1615 C CA . LEU A 1 103 ? 39.998 38.928 7.637 1.00 96.30 103 LEU A CA 1
ATOM 1616 C C . LEU A 1 103 ? 40.167 37.665 8.461 1.00 125.74 103 LEU A C 1
ATOM 1617 O O . LEU A 1 103 ? 39.967 37.674 9.679 1.00 173.90 103 LEU A O 1
ATOM 1633 N N . VAL A 1 104 ? 40.501 36.557 7.805 1.00 136.83 104 VAL A N 1
ATOM 1634 C CA . VAL A 1 104 ? 40.604 35.297 8.518 1.00 172.18 104 VAL A CA 1
ATOM 1635 C C . VAL A 1 104 ? 41.602 35.415 9.652 1.00 176.50 104 VAL A C 1
ATOM 1636 O O . VAL A 1 104 ? 41.369 34.913 10.750 1.00 172.90 104 VAL A O 1
ATOM 1649 N N . GLN A 1 105 ? 42.721 36.079 9.422 1.00 123.66 105 GLN A N 1
ATOM 1650 C CA . GLN A 1 105 ? 43.751 36.097 10.451 1.00 89.50 105 GLN A CA 1
ATOM 1651 C C . GLN A 1 105 ? 43.374 37.027 11.612 1.00 102.35 105 GLN A C 1
ATOM 1652 O O . GLN A 1 105 ? 43.343 36.610 12.778 1.00 103.78 105 GLN A O 1
ATOM 1666 N N . SER A 1 106 ? 43.048 38.284 11.316 1.00 156.04 106 SER A N 1
ATOM 1667 C CA . SER A 1 106 ? 42.699 39.222 12.379 1.00 128.49 106 SER A CA 1
ATOM 1668 C C . SER A 1 106 ? 41.490 38.729 13.174 1.00 141.38 106 SER A C 1
ATOM 1669 O O . SER A 1 106 ? 41.575 38.525 14.388 1.00 182.21 106 SER A O 1
ATOM 1677 N N . GLU A 1 107 ? 40.358 38.507 12.487 1.00 88.45 107 GLU A N 1
ATOM 1678 C CA . GLU A 1 107 ? 39.095 38.112 13.123 1.00 92.78 107 GLU A CA 1
ATOM 1679 C C . GLU A 1 107 ? 39.248 36.832 13.943 1.00 91.47 107 GLU A C 1
ATOM 1680 O O . GLU A 1 107 ? 38.469 36.598 14.885 1.00 83.33 107 GLU A O 1
ATOM 1692 N N . LEU A 1 108 ? 40.251 36.004 13.624 1.00 134.31 108 LEU A N 1
ATOM 1693 C CA . LEU A 1 108 ? 40.489 34.788 14.391 1.00 118.54 108 LEU A CA 1
ATOM 1694 C C . LEU A 1 108 ? 41.352 35.070 15.609 1.00 125.05 108 LEU A C 1
ATOM 1695 O O . LEU A 1 108 ? 41.241 34.378 16.627 1.00 114.76 108 LEU A O 1
ATOM 1711 N N . ASN A 1 109 ? 42.207 36.079 15.533 1.00 120.25 109 ASN A N 1
ATOM 1712 C CA . ASN A 1 109 ? 42.871 36.527 16.745 1.00 110.96 109 ASN A CA 1
ATOM 1713 C C . ASN A 1 109 ? 41.894 37.166 17.730 1.00 102.60 109 ASN A C 1
ATOM 1714 O O . ASN A 1 109 ? 42.053 37.007 18.931 1.00 90.84 109 ASN A O 1
ATOM 1725 N N . LYS A 1 110 ? 40.880 37.886 17.263 1.00 102.33 110 LYS A N 1
ATOM 1726 C CA . LYS A 1 110 ? 39.873 38.381 18.200 1.00 118.96 110 LYS A CA 1
ATOM 1727 C C . LYS A 1 110 ? 39.203 37.227 18.935 1.00 136.26 110 LYS A C 1
ATOM 1728 O O . LYS A 1 110 ? 38.703 37.404 20.054 1.00 171.19 110 LYS A O 1
ATOM 1747 N N . LEU A 1 111 ? 39.176 36.043 18.308 1.00 109.51 111 LEU A N 1
ATOM 1748 C CA . LEU A 1 111 ? 38.573 34.861 18.912 1.00 106.65 111 LEU A CA 1
ATOM 1749 C C . LEU A 1 111 ? 39.519 34.244 19.920 1.00 116.80 111 LEU A C 1
ATOM 1750 O O . LEU A 1 111 ? 39.095 33.790 20.988 1.00 163.47 111 LEU A O 1
ATOM 1766 N N . ILE A 1 112 ? 40.808 34.242 19.606 1.00 106.39 112 ILE A N 1
ATOM 1767 C CA . ILE A 1 112 ? 41.748 33.666 20.535 1.00 94.44 112 ILE A CA 1
ATOM 1768 C C . ILE A 1 112 ? 41.899 34.524 21.793 1.00 123.90 112 ILE A C 1
ATOM 1769 O O . ILE A 1 112 ? 42.313 34.011 22.837 1.00 142.79 112 ILE A O 1
ATOM 1785 N N . LYS A 1 113 ? 41.547 35.813 21.738 1.00 137.67 113 LYS A N 1
ATOM 1786 C CA . LYS A 1 113 ? 41.575 36.635 22.945 1.00 130.43 113 LYS A CA 1
ATOM 1787 C C . LYS A 1 113 ? 40.345 36.387 23.807 1.00 114.94 113 LYS A C 1
ATOM 1788 O O . LYS A 1 113 ? 40.473 36.107 25.004 1.00 94.78 113 LYS A O 1
ATOM 1807 N N . ARG A 1 114 ? 39.155 36.427 23.209 1.00 105.45 114 ARG A N 1
ATOM 1808 C CA . ARG A 1 114 ? 37.920 36.054 23.897 1.00 126.38 114 ARG A CA 1
ATOM 1809 C C . ARG A 1 114 ? 37.920 34.588 24.382 1.00 143.06 114 ARG A C 1
ATOM 1810 O O . ARG A 1 114 ? 36.912 34.119 24.926 1.00 189.43 114 ARG A O 1
ATOM 1831 N N . LYS A 1 115 ? 39.005 33.840 24.203 1.00 183.16 115 LYS A N 1
ATOM 1832 C CA . LYS A 1 115 ? 39.105 32.489 24.716 1.00 163.62 115 LYS A CA 1
ATOM 1833 C C . LYS A 1 115 ? 40.243 32.326 25.699 1.00 167.19 115 LYS A C 1
ATOM 1834 O O . LYS A 1 115 ? 40.254 31.341 26.444 1.00 165.68 115 LYS A O 1
ATOM 1853 N N . ASP A 1 116 ? 41.193 33.256 25.733 1.00 113.01 116 ASP A N 1
ATOM 1854 C CA . ASP A 1 116 ? 42.269 33.192 26.710 1.00 121.83 116 ASP A CA 1
ATOM 1855 C C . ASP A 1 116 ? 41.915 33.890 28.015 1.00 108.60 116 ASP A C 1
ATOM 1856 O O . ASP A 1 116 ? 42.653 33.739 28.994 1.00 102.34 116 ASP A O 1
ATOM 1865 N N . GLN A 1 117 ? 40.812 34.635 28.048 1.00 162.39 117 GLN A N 1
ATOM 1866 C CA . GLN A 1 117 ? 40.371 35.317 29.253 1.00 183.36 117 GLN A CA 1
ATOM 1867 C C . GLN A 1 117 ? 40.263 34.359 30.440 1.00 179.46 117 GLN A C 1
ATOM 1868 O O . GLN A 1 117 ? 40.695 34.674 31.555 1.00 168.10 117 GLN A O 1
ATOM 1882 N N . LYS B 1 8 ? 29.174 26.885 -27.418 1.00 64.13 8 LYS B N 1
ATOM 1883 C CA . LYS B 1 8 ? 28.626 26.580 -28.759 1.00 108.68 8 LYS B CA 1
ATOM 1884 C C . LYS B 1 8 ? 29.650 26.832 -29.859 1.00 119.80 8 LYS B C 1
ATOM 1885 O O . LYS B 1 8 ? 30.113 27.957 -30.067 1.00 149.68 8 LYS B O 1
ATOM 1903 N N . ARG B 1 9 ? 29.952 25.750 -30.574 1.00 105.33 9 ARG B N 1
ATOM 1904 C CA . ARG B 1 9 ? 30.894 25.730 -31.688 1.00 73.99 9 ARG B CA 1
ATOM 1905 C C . ARG B 1 9 ? 30.257 24.963 -32.808 1.00 74.32 9 ARG B C 1
ATOM 1906 O O . ARG B 1 9 ? 30.566 23.779 -33.004 1.00 65.78 9 ARG B O 1
ATOM 1927 N N . PRO B 1 10 ? 29.368 25.588 -33.573 1.00 60.78 10 PRO B N 1
ATOM 1928 C CA . PRO B 1 10 ? 28.852 24.909 -34.762 1.00 90.86 10 PRO B CA 1
ATOM 1929 C C . PRO B 1 10 ? 29.878 24.746 -35.877 1.00 64.88 10 PRO B C 1
ATOM 1930 O O . PRO B 1 10 ? 29.506 24.197 -36.918 1.00 79.64 10 PRO B O 1
ATOM 1941 N N . ILE B 1 11 ? 31.131 25.202 -35.712 1.00 58.35 11 ILE B N 1
ATOM 1942 C CA . ILE B 1 11 ? 32.096 25.323 -36.830 1.00 52.12 11 ILE B CA 1
ATOM 1943 C C . ILE B 1 11 ? 33.231 24.334 -36.613 1.00 47.96 11 ILE B C 1
ATOM 1944 O O . ILE B 1 11 ? 33.976 24.441 -35.636 1.00 51.64 11 ILE B O 1
ATOM 1960 N N . GLN B 1 12 ? 33.449 23.501 -37.604 1.00 43.97 12 GLN B N 1
ATOM 1961 C CA . GLN B 1 12 ? 34.587 22.577 -37.622 1.00 39.35 12 GLN B CA 1
ATOM 1962 C C . GLN B 1 12 ? 35.435 22.886 -38.848 1.00 38.04 12 GLN B C 1
ATOM 1963 O O . GLN B 1 12 ? 34.951 22.863 -39.984 1.00 44.59 12 GLN B O 1
ATOM 1977 N N . ARG B 1 13 ? 36.691 23.196 -38.623 1.00 33.01 13 ARG B N 1
ATOM 1978 C CA . ARG B 1 13 ? 37.631 23.351 -39.698 1.00 36.84 13 ARG B CA 1
ATOM 1979 C C . ARG B 1 13 ? 38.547 22.150 -39.757 1.00 37.77 13 ARG B C 1
ATOM 1980 O O . ARG B 1 13 ? 39.048 21.669 -38.755 1.00 39.49 13 ARG B O 1
ATOM 2001 N N . ILE B 1 14 ? 38.822 21.730 -40.932 1.00 35.18 14 ILE B N 1
ATOM 2002 C CA . ILE B 1 14 ? 39.654 20.546 -41.175 1.00 39.39 14 ILE B CA 1
ATOM 2003 C C . ILE B 1 14 ? 41.052 20.994 -41.542 1.00 41.01 14 ILE B C 1
ATOM 2004 O O . ILE B 1 14 ? 41.236 21.798 -42.460 1.00 42.48 14 ILE B O 1
ATOM 2020 N N . VAL B 1 15 ? 42.068 20.496 -40.816 1.00 32.50 15 VAL B N 1
ATOM 2021 C CA . VAL B 1 15 ? 43.473 20.701 -41.167 1.00 36.25 15 VAL B CA 1
ATOM 2022 C C . VAL B 1 15 ? 43.951 19.435 -41.822 1.00 30.57 15 VAL B C 1
ATOM 2023 O O . VAL B 1 15 ? 43.687 18.350 -41.293 1.00 36.35 15 VAL B O 1
ATOM 2036 N N . ARG B 1 16 ? 44.708 19.544 -42.905 1.00 31.73 16 ARG B N 1
ATOM 2037 C CA . ARG B 1 16 ? 45.239 18.394 -43.568 1.00 35.05 16 ARG B CA 1
ATOM 2038 C C . ARG B 1 16 ? 46.690 18.296 -43.183 1.00 29.51 16 ARG B C 1
ATOM 2039 O O . ARG B 1 16 ? 47.408 19.287 -43.301 1.00 34.17 16 ARG B O 1
ATOM 2060 N N . LEU B 1 17 ? 47.123 17.084 -42.820 1.00 30.76 17 LEU B N 1
ATOM 2061 C CA . LEU B 1 17 ? 48.475 16.762 -42.433 1.00 28.43 17 LEU B CA 1
ATOM 2062 C C . LEU B 1 17 ? 49.008 15.584 -43.218 1.00 33.92 17 LEU B C 1
ATOM 2063 O O . LEU B 1 17 ? 48.284 14.621 -43.558 1.00 35.07 17 LEU B O 1
ATOM 2079 N N . SER B 1 18 ? 50.316 15.582 -43.324 1.00 29.90 18 SER B N 1
ATOM 2080 C CA . SER B 1 18 ? 51.000 14.337 -43.648 1.00 28.94 18 SER B CA 1
ATOM 2081 C C . SER B 1 18 ? 51.191 13.507 -42.405 1.00 32.21 18 SER B C 1
ATOM 2082 O O . SER B 1 18 ? 51.067 13.986 -41.301 1.00 33.10 18 SER B O 1
ATOM 2090 N N . GLU B 1 19 ? 51.537 12.241 -42.613 1.00 30.95 19 GLU B N 1
ATOM 2091 C CA . GLU B 1 19 ? 51.842 11.341 -41.517 1.00 33.69 19 GLU B CA 1
ATOM 2092 C C . GLU B 1 19 ? 52.950 11.892 -40.610 1.00 39.13 19 GLU B C 1
ATOM 2093 O O . GLU B 1 19 ? 52.836 11.812 -39.386 1.00 33.40 19 GLU B O 1
ATOM 2105 N N . GLU B 1 20 ? 54.069 12.354 -41.205 1.00 33.99 20 GLU B N 1
ATOM 2106 C CA . GLU B 1 20 ? 55.199 12.885 -40.433 1.00 33.65 20 GLU B CA 1
ATOM 2107 C C . GLU B 1 20 ? 54.833 14.188 -39.728 1.00 29.71 20 GLU B C 1
ATOM 2108 O O . GLU B 1 20 ? 55.240 14.403 -38.576 1.00 29.58 20 GLU B O 1
ATOM 2120 N N . GLU B 1 21 ? 54.031 15.051 -40.358 1.00 28.20 21 GLU B N 1
ATOM 2121 C CA . GLU B 1 21 ? 53.509 16.237 -39.643 1.00 29.13 21 GLU B CA 1
ATOM 2122 C C . GLU B 1 21 ? 52.642 15.865 -38.460 1.00 34.94 21 GLU B C 1
ATOM 2123 O O . GLU B 1 21 ? 52.728 16.463 -37.404 1.00 29.91 21 GLU B O 1
ATOM 2135 N N . ASN B 1 22 ? 51.761 14.941 -38.629 1.00 29.10 22 ASN B N 1
ATOM 2136 C CA . ASN B 1 22 ? 50.895 14.501 -37.533 1.00 32.71 22 ASN B CA 1
ATOM 2137 C C . ASN B 1 22 ? 51.703 13.819 -36.422 1.00 30.05 22 ASN B C 1
ATOM 2138 O O . ASN B 1 22 ? 51.462 14.084 -35.243 1.00 36.33 22 ASN B O 1
ATOM 2149 N N . ASN B 1 23 ? 52.777 13.089 -36.770 1.00 32.71 23 ASN B N 1
ATOM 2150 C CA . ASN B 1 23 ? 53.582 12.550 -35.684 1.00 31.42 23 ASN B CA 1
ATOM 2151 C C . ASN B 1 23 ? 54.322 13.607 -34.931 1.00 33.88 23 ASN B C 1
ATOM 2152 O O . ASN B 1 23 ? 54.522 13.447 -33.733 1.00 32.84 23 ASN B O 1
ATOM 2163 N N . LEU B 1 24 ? 54.779 14.661 -35.611 1.00 34.76 24 LEU B N 1
ATOM 2164 C CA . LEU B 1 24 ? 55.475 15.736 -34.931 1.00 31.69 24 LEU B CA 1
ATOM 2165 C C . LEU B 1 24 ? 54.531 16.483 -34.035 1.00 32.24 24 LEU B C 1
ATOM 2166 O O . LEU B 1 24 ? 54.895 16.845 -32.927 1.00 32.49 24 LEU B O 1
ATOM 2182 N N . ILE B 1 25 ? 53.344 16.793 -34.538 1.00 26.84 25 ILE B N 1
ATOM 2183 C CA . ILE B 1 25 ? 52.351 17.452 -33.733 1.00 27.48 25 ILE B CA 1
ATOM 2184 C C . ILE B 1 25 ? 51.940 16.603 -32.512 1.00 34.94 25 ILE B C 1
ATOM 2185 O O . ILE B 1 25 ? 51.725 17.152 -31.426 1.00 30.77 25 ILE B O 1
ATOM 2201 N N . LYS B 1 26 ? 51.811 15.282 -32.642 1.00 30.59 26 LYS B N 1
ATOM 2202 C CA . LYS B 1 26 ? 51.509 14.491 -31.469 1.00 36.39 26 LYS B CA 1
ATOM 2203 C C . LYS B 1 26 ? 52.592 14.629 -30.408 1.00 47.99 26 LYS B C 1
ATOM 2204 O O . LYS B 1 26 ? 52.288 14.667 -29.206 1.00 37.83 26 LYS B O 1
ATOM 2223 N N . ARG B 1 27 ? 53.854 14.716 -30.806 1.00 44.29 27 ARG B N 1
ATOM 2224 C CA . ARG B 1 27 ? 54.900 14.859 -29.779 1.00 34.54 27 ARG B CA 1
ATOM 2225 C C . ARG B 1 27 ? 54.815 16.205 -29.090 1.00 41.30 27 ARG B C 1
ATOM 2226 O O . ARG B 1 27 ? 55.012 16.330 -27.858 1.00 38.36 27 ARG B O 1
ATOM 2247 N N . LYS B 1 28 ? 54.455 17.224 -29.838 1.00 33.95 28 LYS B N 1
ATOM 2248 C CA . LYS B 1 28 ? 54.356 18.551 -29.265 1.00 34.81 28 LYS B CA 1
ATOM 2249 C C . LYS B 1 28 ? 53.202 18.668 -28.278 1.00 40.13 28 LYS B C 1
ATOM 2250 O O . LYS B 1 28 ? 53.265 19.453 -27.297 1.00 38.30 28 LYS B O 1
ATOM 2269 N N . ILE B 1 29 ? 52.123 17.985 -28.574 1.00 36.26 29 ILE B N 1
ATOM 2270 C CA . ILE B 1 29 ? 50.957 17.996 -27.676 1.00 37.93 29 ILE B CA 1
ATOM 2271 C C . ILE B 1 29 ? 51.356 17.354 -26.350 1.00 40.65 29 ILE B C 1
ATOM 2272 O O . ILE B 1 29 ? 51.064 17.890 -25.266 1.00 45.74 29 ILE B O 1
ATOM 2288 N N . GLU B 1 30 ? 52.156 16.296 -26.428 1.00 40.69 30 GLU B N 1
ATOM 2289 C CA . GLU B 1 30 ? 52.682 15.624 -25.217 1.00 43.97 30 GLU B CA 1
ATOM 2290 C C . GLU B 1 30 ? 53.650 16.531 -24.463 1.00 45.70 30 GLU B C 1
ATOM 2291 O O . GLU B 1 30 ? 53.492 16.793 -23.255 1.00 50.71 30 GLU B O 1
ATOM 2303 N N . GLU B 1 31 ? 54.600 17.115 -25.183 1.00 43.73 31 GLU B N 1
ATOM 2304 C CA . GLU B 1 31 ? 55.618 17.980 -24.555 1.00 53.14 31 GLU B CA 1
ATOM 2305 C C . GLU B 1 31 ? 55.050 19.260 -23.958 1.00 52.23 31 GLU B C 1
ATOM 2306 O O . GLU B 1 31 ? 55.651 19.826 -23.046 1.00 54.66 31 GLU B O 1
ATOM 2318 N N . SER B 1 32 ? 53.951 19.793 -24.491 1.00 43.40 32 SER B N 1
ATOM 2319 C CA . SER B 1 32 ? 53.364 20.996 -23.895 1.00 49.58 32 SER B CA 1
ATOM 2320 C C . SER B 1 32 ? 52.253 20.693 -22.848 1.00 44.01 32 SER B C 1
ATOM 2321 O O . SER B 1 32 ? 51.591 21.614 -22.374 1.00 62.08 32 SER B O 1
ATOM 2329 N N . PHE B 1 33 ? 51.955 19.430 -22.556 1.00 43.45 33 PHE B N 1
ATOM 2330 C CA . PHE B 1 33 ? 50.893 19.049 -21.622 1.00 60.53 33 PHE B CA 1
ATOM 2331 C C . PHE B 1 33 ? 49.525 19.595 -22.027 1.00 73.56 33 PHE B C 1
ATOM 2332 O O . PHE B 1 33 ? 48.689 19.988 -21.188 1.00 55.35 33 PHE B O 1
ATOM 2349 N N . PHE B 1 34 ? 49.262 19.547 -23.293 1.00 50.61 34 PHE B N 1
ATOM 2350 C CA . PHE B 1 34 ? 47.868 19.725 -23.610 1.00 47.89 34 PHE B CA 1
ATOM 2351 C C . PHE B 1 34 ? 47.186 18.366 -23.660 1.00 33.93 34 PHE B C 1
ATOM 2352 O O . PHE B 1 34 ? 47.819 17.333 -23.950 1.00 39.28 34 PHE B O 1
ATOM 2369 N N . PRO B 1 35 ? 45.871 18.325 -23.555 1.00 40.78 35 PRO B N 1
ATOM 2370 C CA . PRO B 1 35 ? 45.200 17.024 -23.479 1.00 47.96 35 PRO B CA 1
ATOM 2371 C C . PRO B 1 35 ? 44.951 16.435 -24.790 1.00 49.89 35 PRO B C 1
ATOM 2372 O O . PRO B 1 35 ? 44.691 15.232 -24.855 1.00 47.78 35 PRO B O 1
ATOM 2383 N N . ASN B 1 36 ? 44.974 17.241 -25.841 1.00 40.27 36 ASN B N 1
ATOM 2384 C CA . ASN B 1 36 ? 44.530 16.735 -27.123 1.00 34.35 36 ASN B CA 1
ATOM 2385 C C . ASN B 1 36 ? 44.746 17.809 -28.192 1.00 34.64 36 ASN B C 1
ATOM 2386 O O . ASN B 1 36 ? 45.112 18.961 -27.904 1.00 33.80 36 ASN B O 1
ATOM 2397 N N . PHE B 1 37 ? 44.374 17.426 -29.420 1.00 37.16 37 PHE B N 1
ATOM 2398 C CA . PHE B 1 37 ? 44.643 18.282 -30.587 1.00 41.23 37 PHE B CA 1
ATOM 2399 C C . PHE B 1 37 ? 43.753 19.517 -30.587 1.00 28.70 37 PHE B C 1
ATOM 2400 O O . PHE B 1 37 ? 44.184 20.630 -30.965 1.00 31.79 37 PHE B O 1
ATOM 2417 N N . GLN B 1 38 ? 42.461 19.315 -30.304 1.00 34.05 38 GLN B N 1
ATOM 2418 C CA . GLN B 1 38 ? 41.501 20.396 -30.224 1.00 40.88 38 GLN B CA 1
ATOM 2419 C C . GLN B 1 38 ? 42.040 21.532 -29.374 1.00 41.03 38 GLN B C 1
ATOM 2420 O O . GLN B 1 38 ? 42.140 22.679 -29.847 1.00 34.42 38 GLN B O 1
ATOM 2434 N N . ASN B 1 39 ? 42.505 21.246 -28.143 1.00 32.06 39 ASN B N 1
ATOM 2435 C CA . ASN B 1 39 ? 42.918 22.373 -27.320 1.00 32.35 39 ASN B CA 1
ATOM 2436 C C . ASN B 1 39 ? 44.272 22.933 -27.675 1.00 32.05 39 ASN B C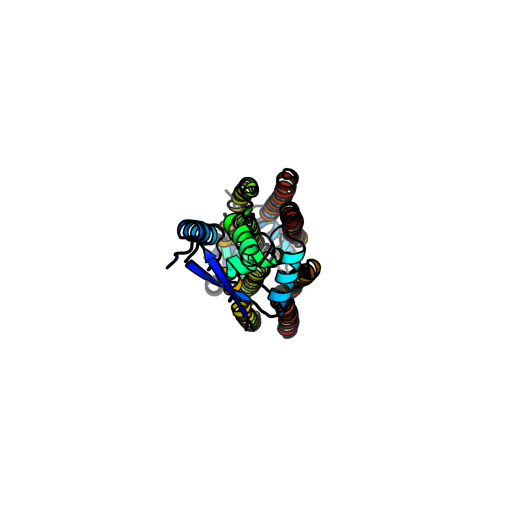 1
ATOM 2437 O O . ASN B 1 39 ? 44.534 24.144 -27.440 1.00 33.52 39 ASN B O 1
ATOM 2448 N N . PHE B 1 40 ? 45.198 22.084 -28.103 1.00 36.13 40 PHE B N 1
ATOM 2449 C CA . PHE B 1 40 ? 46.507 22.558 -28.561 1.00 29.83 40 PHE B CA 1
ATOM 2450 C C . PHE B 1 40 ? 46.326 23.470 -29.773 1.00 28.46 40 PHE B C 1
ATOM 2451 O O . PHE B 1 40 ? 46.850 24.563 -29.841 1.00 30.02 40 PHE B O 1
ATOM 2468 N N . ALA B 1 41 ? 45.572 23.022 -30.733 1.00 29.94 41 ALA B N 1
ATOM 2469 C CA . ALA B 1 41 ? 45.374 23.841 -31.935 1.00 33.98 41 ALA B CA 1
ATOM 2470 C C . ALA B 1 41 ? 44.636 25.124 -31.627 1.00 35.28 41 ALA B C 1
ATOM 2471 O O . ALA B 1 41 ? 45.068 26.216 -32.088 1.00 32.12 41 ALA B O 1
ATOM 2478 N N . LEU B 1 42 ? 43.453 25.027 -30.994 1.00 29.24 42 LEU B N 1
ATOM 2479 C CA . LEU B 1 42 ? 42.732 26.249 -30.695 1.00 38.54 42 LEU B CA 1
ATOM 2480 C C . LEU B 1 42 ? 43.619 27.238 -29.950 1.00 38.88 42 LEU B C 1
ATOM 2481 O O . LEU B 1 42 ? 43.537 28.454 -30.169 1.00 34.22 42 LEU B O 1
ATOM 2497 N N . HIS B 1 43 ? 44.427 26.776 -29.001 1.00 37.06 43 HIS B N 1
ATOM 2498 C CA . HIS B 1 43 ? 45.262 27.711 -28.239 1.00 31.15 43 HIS B CA 1
ATOM 2499 C C . HIS B 1 43 ? 46.323 28.433 -29.135 1.00 32.30 43 HIS B C 1
ATOM 2500 O O . HIS B 1 43 ? 46.574 29.653 -28.997 1.00 34.84 43 HIS B O 1
ATOM 2514 N N . LEU B 1 44 ? 46.971 27.704 -30.057 1.00 30.78 44 LEU B N 1
ATOM 2515 C CA . LEU B 1 44 ? 47.927 28.340 -30.940 1.00 32.06 44 LEU B CA 1
ATOM 2516 C C . LEU B 1 44 ? 47.203 29.278 -31.904 1.00 30.15 44 LEU B C 1
ATOM 2517 O O . LEU B 1 44 ? 47.670 30.410 -32.155 1.00 33.59 44 LEU B O 1
ATOM 2533 N N . LEU B 1 45 ? 46.018 28.881 -32.348 1.00 30.68 45 LEU B N 1
ATOM 2534 C CA . LEU B 1 45 ? 45.285 29.745 -33.313 1.00 34.25 45 LEU B CA 1
ATOM 2535 C C . LEU B 1 45 ? 44.853 31.049 -32.661 1.00 38.32 45 LEU B C 1
ATOM 2536 O O . LEU B 1 45 ? 44.972 32.138 -33.266 1.00 38.29 45 LEU B O 1
ATOM 2552 N N . ILE B 1 46 ? 44.441 31.008 -31.377 1.00 36.48 46 ILE B N 1
ATOM 2553 C CA . ILE B 1 46 ? 43.971 32.203 -30.719 1.00 38.36 46 ILE B CA 1
ATOM 2554 C C . ILE B 1 46 ? 45.120 32.991 -30.085 1.00 42.20 46 ILE B C 1
ATOM 2555 O O . ILE B 1 46 ? 45.186 34.221 -30.260 1.00 44.21 46 ILE B O 1
ATOM 2571 N N . GLN B 1 47 ? 45.999 32.329 -29.324 1.00 49.86 47 GLN B N 1
ATOM 2572 C CA . GLN B 1 47 ? 47.032 33.061 -28.627 1.00 36.29 47 GLN B CA 1
ATOM 2573 C C . GLN B 1 47 ? 48.280 33.276 -29.483 1.00 41.70 47 GLN B C 1
ATOM 2574 O O . GLN B 1 47 ? 49.115 34.110 -29.135 1.00 46.31 47 GLN B O 1
ATOM 2588 N N . GLY B 1 48 ? 48.511 32.438 -30.507 1.00 42.26 48 GLY B N 1
ATOM 2589 C CA . GLY B 1 48 ? 49.690 32.595 -31.371 1.00 42.47 48 GLY B CA 1
ATOM 2590 C C . GLY B 1 48 ? 50.935 31.897 -30.879 1.00 41.77 48 GLY B C 1
ATOM 2591 O O . GLY B 1 48 ? 51.918 31.832 -31.604 1.00 37.08 48 GLY B O 1
ATOM 2595 N N . GLU B 1 49 ? 50.928 31.361 -29.678 1.00 40.10 49 GLU B N 1
ATOM 2596 C CA . GLU B 1 49 ? 52.089 30.679 -29.146 1.00 38.19 49 GLU B CA 1
ATOM 2597 C C . GLU B 1 49 ? 51.587 29.820 -27.993 1.00 39.23 49 GLU B C 1
ATOM 2598 O O . GLU B 1 49 ? 50.456 29.970 -27.542 1.00 38.85 49 GLU B O 1
ATOM 2610 N N . ILE B 1 50 ? 52.468 28.948 -27.486 1.00 36.21 50 ILE B N 1
ATOM 2611 C CA . ILE B 1 50 ? 52.154 28.167 -26.289 1.00 31.82 50 ILE B CA 1
ATOM 2612 C C . ILE B 1 50 ? 53.293 28.450 -25.280 1.00 41.38 50 ILE B C 1
ATOM 2613 O O . ILE B 1 50 ? 54.475 28.392 -25.642 1.00 44.94 50 ILE B O 1
ATOM 2629 N N . ARG B 1 51 ? 52.929 28.829 -24.029 1.00 49.33 51 ARG B N 1
ATOM 2630 C CA . ARG B 1 51 ? 53.839 28.863 -22.870 1.00 54.89 51 ARG B CA 1
ATOM 2631 C C . ARG B 1 51 ? 53.459 27.693 -21.947 1.00 61.65 51 ARG B C 1
ATOM 2632 O O . ARG B 1 51 ? 52.290 27.536 -21.566 1.00 75.26 51 ARG B O 1
ATOM 2653 N N . HIS B 1 52 ? 54.426 26.843 -21.641 1.00 48.94 52 HIS B N 1
ATOM 2654 C CA . HIS B 1 52 ? 54.265 25.806 -20.641 1.00 47.54 52 HIS B CA 1
ATOM 2655 C C . HIS B 1 52 ? 55.096 26.224 -19.424 1.00 59.18 52 HIS B C 1
ATOM 2656 O O . HIS B 1 52 ? 56.324 26.295 -19.516 1.00 57.00 52 HIS B O 1
ATOM 2670 N N . VAL B 1 53 ? 54.433 26.557 -18.316 1.00 57.92 53 VAL B N 1
ATOM 2671 C CA . VAL B 1 53 ? 55.110 27.116 -17.145 1.00 57.92 53 VAL B CA 1
ATOM 2672 C C . VAL B 1 53 ? 55.018 26.088 -16.048 1.00 48.93 53 VAL B C 1
ATOM 2673 O O . VAL B 1 53 ? 53.913 25.666 -15.692 1.00 63.07 53 VAL B O 1
ATOM 2686 N N . ASP B 1 54 ? 56.181 25.697 -15.494 1.00 48.62 54 ASP B N 1
ATOM 2687 C CA . ASP B 1 54 ? 56.231 24.713 -14.432 1.00 48.39 54 ASP B CA 1
ATOM 2688 C C . ASP B 1 54 ? 56.514 25.492 -13.130 1.00 51.90 54 ASP B C 1
ATOM 2689 O O . ASP B 1 54 ? 57.643 25.964 -12.937 1.00 46.65 54 ASP B O 1
ATOM 2698 N N . TYR B 1 55 ? 55.508 25.643 -12.278 1.00 64.51 55 TYR B N 1
ATOM 2699 C CA . TYR B 1 55 ? 55.675 26.431 -11.064 1.00 64.97 55 TYR B CA 1
ATOM 2700 C C . TYR B 1 55 ? 56.132 25.606 -9.849 1.00 53.66 55 TYR B C 1
ATOM 2701 O O . TYR B 1 55 ? 56.161 26.161 -8.740 1.00 45.31 55 TYR B O 1
ATOM 2719 N N . SER B 1 56 ? 56.475 24.320 -10.018 1.00 53.80 56 SER B N 1
ATOM 2720 C CA . SER B 1 56 ? 56.592 23.427 -8.864 1.00 61.05 56 SER B CA 1
ATOM 2721 C C . SER B 1 56 ? 57.660 23.897 -7.875 1.00 54.59 56 SER B C 1
ATOM 2722 O O . SER B 1 56 ? 57.443 23.813 -6.679 1.00 54.09 56 SER B O 1
ATOM 2730 N N . GLU B 1 57 ? 58.806 24.416 -8.354 1.00 43.69 57 GLU B N 1
ATOM 2731 C CA . GLU B 1 57 ? 59.875 24.861 -7.454 1.00 57.55 57 GLU B CA 1
ATOM 2732 C C . GLU B 1 57 ? 59.495 26.134 -6.715 1.00 54.32 57 GLU B C 1
ATOM 2733 O O . GLU B 1 57 ? 59.948 26.363 -5.591 1.00 47.97 57 GLU B O 1
ATOM 2745 N N . LEU B 1 58 ? 58.669 26.972 -7.317 1.00 49.34 58 LEU B N 1
ATOM 2746 C CA . LEU B 1 58 ? 58.215 28.159 -6.618 1.00 53.72 58 LEU B CA 1
ATOM 2747 C C . LEU B 1 58 ? 57.207 27.770 -5.547 1.00 56.36 58 LEU B C 1
ATOM 2748 O O . LEU B 1 58 ? 57.187 28.327 -4.434 1.00 52.49 58 LEU B O 1
ATOM 2764 N N . ASN B 1 59 ? 56.378 26.800 -5.856 1.00 38.28 59 ASN B N 1
ATOM 2765 C CA . ASN B 1 59 ? 55.414 26.330 -4.880 1.00 51.38 59 ASN B CA 1
ATOM 2766 C C . ASN B 1 59 ? 56.115 25.564 -3.741 1.00 63.54 59 ASN B C 1
ATOM 2767 O O . ASN B 1 59 ? 55.649 25.580 -2.607 1.00 51.75 59 ASN B O 1
ATOM 2778 N N . ARG B 1 60 ? 57.217 24.873 -4.046 1.00 44.06 60 ARG B N 1
ATOM 2779 C CA . ARG B 1 60 ? 57.984 24.201 -3.007 1.00 46.38 60 ARG B CA 1
ATOM 2780 C C . ARG B 1 60 ? 58.582 25.232 -2.078 1.00 38.38 60 ARG B C 1
ATOM 2781 O O . ARG B 1 60 ? 58.625 25.012 -0.858 1.00 45.70 60 ARG B O 1
ATOM 2802 N N . LEU B 1 61 ? 58.896 26.424 -2.605 1.00 39.70 61 LEU B N 1
ATOM 2803 C CA . LEU B 1 61 ? 59.408 27.498 -1.757 1.00 47.55 61 LEU B CA 1
ATOM 2804 C C . LEU B 1 61 ? 58.303 27.971 -0.842 1.00 48.88 61 LEU B C 1
ATOM 2805 O O . LEU B 1 61 ? 58.465 28.051 0.368 1.00 44.83 61 LEU B O 1
ATOM 2821 N N . THR B 1 62 ? 57.139 28.269 -1.406 1.00 36.58 62 THR B N 1
ATOM 2822 C CA . THR B 1 62 ? 56.129 28.889 -0.566 1.00 43.82 62 THR B CA 1
ATOM 2823 C C . THR B 1 62 ? 55.574 27.859 0.411 1.00 45.60 62 THR B C 1
ATOM 2824 O O . THR B 1 62 ? 55.211 28.207 1.547 1.00 42.10 62 THR B O 1
ATOM 2835 N N . THR B 1 63 ? 55.556 26.568 0.024 1.00 37.54 63 THR B N 1
ATOM 2836 C CA . THR B 1 63 ? 55.090 25.508 0.935 1.00 45.09 63 THR B CA 1
ATOM 2837 C C . THR B 1 63 ? 56.027 25.387 2.173 1.00 46.67 63 THR B C 1
ATOM 2838 O O . THR B 1 63 ? 55.565 25.298 3.318 1.00 43.77 63 THR B O 1
ATOM 2849 N N . GLU B 1 64 ? 57.330 25.462 1.964 1.00 41.96 64 GLU B N 1
ATOM 2850 C CA . GLU B 1 64 ? 58.295 25.442 3.080 1.00 57.45 64 GLU B CA 1
ATOM 2851 C C . GLU B 1 64 ? 58.121 26.621 4.040 1.00 45.49 64 GLU B C 1
ATOM 2852 O O . GLU B 1 64 ? 58.239 26.454 5.259 1.00 48.24 64 GLU B O 1
ATOM 2864 N N . ILE B 1 65 ? 58.012 27.834 3.511 1.00 37.75 65 ILE B N 1
ATOM 2865 C CA . ILE B 1 65 ? 57.685 29.002 4.322 1.00 50.93 65 ILE B CA 1
ATOM 2866 C C . ILE B 1 65 ? 56.405 28.767 5.089 1.00 44.23 65 ILE B C 1
ATOM 2867 O O . ILE B 1 65 ? 56.288 29.095 6.268 1.00 39.69 65 ILE B O 1
ATOM 2883 N N . HIS B 1 66 ? 55.396 28.223 4.432 1.00 37.26 66 HIS B N 1
ATOM 2884 C CA . HIS B 1 66 ? 54.135 27.996 5.140 1.00 38.93 66 HIS B CA 1
ATOM 2885 C C . HIS B 1 66 ? 54.291 26.989 6.297 1.00 46.83 66 HIS B C 1
ATOM 2886 O O . HIS B 1 66 ? 53.669 27.136 7.372 1.00 43.18 66 HIS B O 1
ATOM 2900 N N . LYS B 1 67 ? 55.032 25.910 6.062 1.00 45.10 67 LYS B N 1
ATOM 2901 C CA . LYS B 1 67 ? 55.269 24.915 7.121 1.00 50.11 67 LYS B CA 1
ATOM 2902 C C . LYS B 1 67 ? 56.065 25.504 8.261 1.00 38.16 67 LYS B C 1
ATOM 2903 O O . LYS B 1 67 ? 55.842 25.174 9.441 1.00 40.92 67 LYS B O 1
ATOM 2922 N N . ILE B 1 68 ? 56.980 26.402 7.948 1.00 37.70 68 ILE B N 1
ATOM 2923 C CA . ILE B 1 68 ? 57.689 27.083 9.037 1.00 48.76 68 ILE B CA 1
ATOM 2924 C C . ILE B 1 68 ? 56.718 27.932 9.852 1.00 56.10 68 ILE B C 1
ATOM 2925 O O . ILE B 1 68 ? 56.766 27.947 11.090 1.00 39.61 68 ILE B O 1
ATOM 2941 N N . GLY B 1 69 ? 55.830 28.663 9.182 1.00 45.76 69 GLY B N 1
ATOM 2942 C CA . GLY B 1 69 ? 54.840 29.464 9.895 1.00 42.51 69 GLY B CA 1
ATOM 2943 C C . GLY B 1 69 ? 53.893 28.655 10.743 1.00 46.06 69 GLY B C 1
ATOM 2944 O O . GLY B 1 69 ? 53.441 29.113 11.804 1.00 38.99 69 GLY B O 1
ATOM 2948 N N . ILE B 1 70 ? 53.568 27.444 10.322 1.00 40.49 70 ILE B N 1
ATOM 2949 C CA . ILE B 1 70 ? 52.729 26.596 11.191 1.00 45.05 70 ILE B CA 1
ATOM 2950 C C . ILE B 1 70 ? 53.448 26.291 12.523 1.00 46.42 70 ILE B C 1
ATOM 2951 O O . ILE B 1 70 ? 52.876 26.430 13.596 1.00 37.76 70 ILE B O 1
ATOM 2967 N N . ASN B 1 71 ? 54.674 25.799 12.450 1.00 39.22 71 ASN B N 1
ATOM 2968 C CA . ASN B 1 71 ? 55.491 25.526 13.649 1.00 41.20 71 ASN B CA 1
ATOM 2969 C C . ASN B 1 71 ? 55.675 26.761 14.508 1.00 42.19 71 ASN B C 1
ATOM 2970 O O . ASN B 1 71 ? 55.592 26.675 15.746 1.00 41.90 71 ASN B O 1
ATOM 2981 N N . ILE B 1 72 ? 55.863 27.928 13.902 1.00 32.15 72 ILE B N 1
ATOM 2982 C CA . ILE B 1 72 ? 56.083 29.117 14.738 1.00 41.46 72 ILE B CA 1
ATOM 2983 C C . ILE B 1 72 ? 54.819 29.471 15.459 1.00 52.67 72 ILE B C 1
ATOM 2984 O O . ILE B 1 72 ? 54.819 29.751 16.666 1.00 43.77 72 ILE B O 1
ATOM 3000 N N . ASN B 1 73 ? 53.699 29.356 14.775 1.00 36.98 73 ASN B N 1
ATOM 3001 C CA . ASN B 1 73 ? 52.439 29.674 15.440 1.00 35.39 73 ASN B CA 1
ATOM 3002 C C . ASN B 1 73 ? 52.142 28.715 16.563 1.00 43.91 73 ASN B C 1
ATOM 3003 O O . ASN B 1 73 ? 51.564 29.091 17.575 1.00 39.90 73 ASN B O 1
ATOM 3014 N N . GLN B 1 74 ? 52.514 27.470 16.413 1.00 37.70 74 GLN B N 1
ATOM 3015 C CA . GLN B 1 74 ? 52.275 26.515 17.492 1.00 47.18 74 GLN B CA 1
ATOM 3016 C C . GLN B 1 74 ? 53.112 26.885 18.730 1.00 44.56 74 GLN B C 1
ATOM 3017 O O . GLN B 1 74 ? 52.681 26.756 19.874 1.00 38.53 74 GLN B O 1
ATOM 3048 N N . ALA B 1 76 ? 54.208 29.990 19.415 1.00 35.65 76 ALA B N 1
ATOM 3049 C CA . ALA B 1 76 ? 53.781 31.307 19.901 1.00 34.05 76 ALA B CA 1
ATOM 3050 C C . ALA B 1 76 ? 52.519 31.161 20.737 1.00 43.46 76 ALA B C 1
ATOM 3051 O O . ALA B 1 76 ? 52.363 31.816 21.794 1.00 41.03 76 ALA B O 1
ATOM 3058 N N . ARG B 1 77 ? 51.611 30.281 20.296 1.00 59.52 77 ARG B N 1
ATOM 3059 C CA . ARG B 1 77 ? 50.414 29.973 21.074 1.00 51.59 77 ARG B CA 1
ATOM 3060 C C . ARG B 1 77 ? 50.755 29.298 22.412 1.00 34.82 77 ARG B C 1
ATOM 3061 O O . ARG B 1 77 ? 50.136 29.599 23.423 1.00 47.03 77 ARG B O 1
ATOM 3082 N N . LEU B 1 78 ? 51.692 28.365 22.401 1.00 32.81 78 LEU B N 1
ATOM 3083 C CA . LEU B 1 78 ? 52.095 27.704 23.627 1.00 40.71 78 LEU B CA 1
ATOM 3084 C C . LEU B 1 78 ? 52.736 28.731 24.573 1.00 42.32 78 LEU B C 1
ATOM 3085 O O . LEU B 1 78 ? 52.634 28.606 25.784 1.00 38.08 78 LEU B O 1
ATOM 3101 N N . ALA B 1 79 ? 53.507 29.672 24.020 1.00 37.68 79 ALA B N 1
ATOM 3102 C CA . ALA B 1 79 ? 54.118 30.717 24.840 1.00 39.31 79 ALA B CA 1
ATOM 3103 C C . ALA B 1 79 ? 53.079 31.537 25.582 1.00 51.53 79 ALA B C 1
ATOM 3104 O O . ALA B 1 79 ? 53.389 32.095 26.628 1.00 45.33 79 ALA B O 1
ATOM 3111 N N . ASN B 1 80 ? 51.854 31.659 25.038 1.00 40.91 80 ASN B N 1
ATOM 3112 C CA . ASN B 1 80 ? 50.836 32.460 25.691 1.00 43.91 80 ASN B CA 1
ATOM 3113 C C . ASN B 1 80 ? 50.433 31.860 27.037 1.00 42.72 80 ASN B C 1
ATOM 3114 O O . ASN B 1 80 ? 49.775 32.531 27.818 1.00 49.28 80 ASN B O 1
ATOM 3125 N N . GLN B 1 81 ? 50.873 30.659 27.355 1.00 36.88 81 GLN B N 1
ATOM 3126 C CA . GLN B 1 81 ? 50.563 30.040 28.615 1.00 53.59 81 GLN B CA 1
ATOM 3127 C C . GLN B 1 81 ? 51.661 30.251 29.647 1.00 56.76 81 GLN B C 1
ATOM 3128 O O . GLN B 1 81 ? 51.534 29.765 30.765 1.00 54.07 81 GLN B O 1
ATOM 3142 N N . PHE B 1 82 ? 52.763 30.893 29.265 1.00 48.09 82 PHE B N 1
ATOM 3143 C CA . PHE B 1 82 ? 53.920 31.087 30.143 1.00 40.36 82 PHE B CA 1
ATOM 3144 C C . PHE B 1 82 ? 53.941 32.582 30.373 1.00 48.99 82 PHE B C 1
ATOM 3145 O O . PHE B 1 82 ? 54.369 33.344 29.521 1.00 41.09 82 PHE B O 1
ATOM 3162 N N . HIS B 1 83 ? 53.355 33.001 31.491 1.00 41.10 83 HIS B N 1
ATOM 3163 C CA . HIS B 1 83 ? 53.168 34.416 31.793 1.00 47.25 83 HIS B CA 1
ATOM 3164 C C . HIS B 1 83 ? 54.490 35.146 31.935 1.00 50.12 83 HIS B C 1
ATOM 3165 O O . HIS B 1 83 ? 54.533 36.375 31.787 1.00 44.99 83 HIS B O 1
ATOM 3179 N N . GLU B 1 84 ? 55.572 34.401 32.160 1.00 43.39 84 GLU B N 1
ATOM 3180 C CA . GLU B 1 84 ? 56.888 35.034 32.199 1.00 50.32 84 GLU B CA 1
ATOM 3181 C C . GLU B 1 84 ? 57.385 35.472 30.833 1.00 55.36 84 GLU B C 1
ATOM 3182 O O . GLU B 1 84 ? 58.411 36.129 30.775 1.00 51.85 84 GLU B O 1
ATOM 3194 N N . ILE B 1 85 ? 56.687 35.148 29.738 1.00 47.01 85 ILE B N 1
ATOM 3195 C CA . ILE B 1 85 ? 57.072 35.523 28.372 1.00 39.65 85 ILE B CA 1
ATOM 3196 C C . ILE B 1 85 ? 56.162 36.674 28.027 1.00 39.40 85 ILE B C 1
ATOM 3197 O O . ILE B 1 85 ? 54.935 36.547 28.114 1.00 49.29 85 ILE B O 1
ATOM 3213 N N . SER B 1 86 ? 56.720 37.846 27.766 1.00 50.30 86 SER B N 1
ATOM 3214 C CA . SER B 1 86 ? 55.837 38.975 27.601 1.00 62.77 86 SER B CA 1
ATOM 3215 C C . SER B 1 86 ? 55.043 38.858 26.298 1.00 58.30 86 SER B C 1
ATOM 3216 O O . SER B 1 86 ? 55.524 38.337 25.271 1.00 50.42 86 SER B O 1
ATOM 3224 N N . SER B 1 87 ? 53.808 39.365 26.333 1.00 55.17 87 SER B N 1
ATOM 3225 C CA . SER B 1 87 ? 52.955 39.349 25.142 1.00 70.44 87 SER B CA 1
ATOM 3226 C C . SER B 1 87 ? 53.626 40.083 23.999 1.00 73.68 87 SER B C 1
ATOM 3227 O O . SER B 1 87 ? 53.477 39.692 22.814 1.00 54.49 87 SER B O 1
ATOM 3235 N N . GLU B 1 88 ? 54.340 41.168 24.347 1.00 65.86 88 GLU B N 1
ATOM 3236 C CA . GLU B 1 88 ? 55.000 42.014 23.353 1.00 77.38 88 GLU B CA 1
ATOM 3237 C C . GLU B 1 88 ? 56.050 41.230 22.574 1.00 55.58 88 GLU B C 1
ATOM 3238 O O . GLU B 1 88 ? 56.197 41.409 21.367 1.00 57.63 88 GLU B O 1
ATOM 3250 N N . ASP B 1 89 ? 56.785 40.353 23.251 1.00 74.29 89 ASP B N 1
ATOM 3251 C CA . ASP B 1 89 ? 57.788 39.547 22.575 1.00 60.88 89 ASP B CA 1
ATOM 3252 C C . ASP B 1 89 ? 57.149 38.508 21.679 1.00 51.47 89 ASP B C 1
ATOM 3253 O O . ASP B 1 89 ? 57.641 38.255 20.589 1.00 47.76 89 ASP B O 1
ATOM 3262 N N . ILE B 1 90 ? 56.043 37.917 22.108 1.00 41.79 90 ILE B N 1
ATOM 3263 C CA . ILE B 1 90 ? 55.330 36.973 21.248 1.00 40.76 90 ILE B CA 1
ATOM 3264 C C . ILE B 1 90 ? 54.754 37.711 20.048 1.00 49.01 90 ILE B C 1
ATOM 3265 O O . ILE B 1 90 ? 54.786 37.216 18.894 1.00 46.48 90 ILE B O 1
ATOM 3281 N N . LYS B 1 91 ? 54.234 38.918 20.286 1.00 51.90 91 LYS B N 1
ATOM 3282 C CA . LYS B 1 91 ? 53.661 39.672 19.167 1.00 61.23 91 LYS B CA 1
ATOM 3283 C C . LYS B 1 91 ? 54.726 40.063 18.142 1.00 66.00 91 LYS B C 1
ATOM 3284 O O . LYS B 1 91 ? 54.469 40.041 16.924 1.00 58.01 91 LYS B O 1
ATOM 3303 N N . ASP B 1 92 ? 55.923 40.430 18.603 1.00 51.53 92 ASP B N 1
ATOM 3304 C CA . ASP B 1 92 ? 56.997 40.769 17.664 1.00 58.36 92 ASP B CA 1
ATOM 3305 C C . ASP B 1 92 ? 57.366 39.552 16.794 1.00 59.83 92 ASP B C 1
ATOM 3306 O O . ASP B 1 92 ? 57.586 39.687 15.574 1.00 69.45 92 ASP B O 1
ATOM 3315 N N . LEU B 1 93 ? 57.388 38.350 17.383 1.00 47.42 93 LEU B N 1
ATOM 3316 C CA . LEU B 1 93 ? 57.647 37.151 16.588 1.00 42.41 93 LEU B CA 1
ATOM 3317 C C . LEU B 1 93 ? 56.591 36.969 15.487 1.00 43.49 93 LEU B C 1
ATOM 3318 O O . LEU B 1 93 ? 56.913 36.787 14.308 1.00 48.64 93 LEU B O 1
ATOM 3334 N N . THR B 1 94 ? 55.327 36.948 15.862 1.00 43.99 94 THR B N 1
ATOM 3335 C CA . THR B 1 94 ? 54.307 36.646 14.879 1.00 51.30 94 THR B CA 1
ATOM 3336 C C . THR B 1 94 ? 54.182 37.799 13.870 1.00 54.89 94 THR B C 1
ATOM 3337 O O . THR B 1 94 ? 53.930 37.542 12.699 1.00 51.26 94 THR B O 1
ATOM 3348 N N . ASP B 1 95 ? 54.504 39.031 14.294 1.00 50.61 95 ASP B N 1
ATOM 3349 C CA . ASP B 1 95 ? 54.610 40.171 13.384 1.00 64.54 95 ASP B CA 1
ATOM 3350 C C . ASP B 1 95 ? 55.644 39.905 12.322 1.00 65.57 95 ASP B C 1
ATOM 3351 O O . ASP B 1 95 ? 55.422 40.195 11.143 1.00 54.87 95 ASP B O 1
ATOM 3360 N N . LYS B 1 96 ? 56.785 39.356 12.705 1.00 57.46 96 LYS B N 1
ATOM 3361 C CA . LYS B 1 96 ? 57.802 39.126 11.706 1.00 68.14 96 LYS B CA 1
ATOM 3362 C C . LYS B 1 96 ? 57.393 38.006 10.759 1.00 58.38 96 LYS B C 1
ATOM 3363 O O . LYS B 1 96 ? 57.740 38.053 9.572 1.00 67.68 96 LYS B O 1
ATOM 3382 N N . VAL B 1 97 ? 56.666 36.996 11.237 1.00 52.80 97 VAL B N 1
ATOM 3383 C CA . VAL B 1 97 ? 56.243 35.956 10.299 1.00 49.15 97 VAL B CA 1
ATOM 3384 C C . VAL B 1 97 ? 55.422 36.603 9.198 1.00 54.69 97 VAL B C 1
ATOM 3385 O O . VAL B 1 97 ? 55.608 36.318 8.013 1.00 53.65 97 VAL B O 1
ATOM 3398 N N . GLN B 1 98 ? 54.531 37.515 9.567 1.00 57.60 98 GLN B N 1
ATOM 3399 C CA . GLN B 1 98 ? 53.729 38.229 8.569 1.00 60.35 98 GLN B CA 1
ATOM 3400 C C . GLN B 1 98 ? 54.592 39.085 7.648 1.00 59.95 98 GLN B C 1
ATOM 3401 O O . GLN B 1 98 ? 54.344 39.124 6.446 1.00 69.42 98 GLN B O 1
ATOM 3415 N N . SER B 1 99 ? 55.573 39.819 8.192 1.00 61.54 99 SER B N 1
ATOM 3416 C CA . SER B 1 99 ? 56.502 40.541 7.322 1.00 70.03 99 SER B CA 1
ATOM 3417 C C . SER B 1 99 ? 57.178 39.597 6.341 1.00 76.16 99 SER B C 1
ATOM 3418 O O . SER B 1 99 ? 57.417 39.941 5.180 1.00 92.23 99 SER B O 1
ATOM 3426 N N . LEU B 1 100 ? 57.493 38.397 6.804 1.00 54.55 100 LEU B N 1
ATOM 3427 C CA . LEU B 1 100 ? 58.119 37.413 5.942 1.00 51.97 100 LEU B CA 1
ATOM 3428 C C . LEU B 1 100 ? 57.169 36.998 4.831 1.00 62.12 100 LEU B C 1
ATOM 3429 O O . LEU B 1 100 ? 57.556 36.984 3.654 1.00 56.44 100 LEU B O 1
ATOM 3445 N N . ASN B 1 101 ? 55.946 36.600 5.183 1.00 55.62 101 ASN B N 1
ATOM 3446 C CA . ASN B 1 101 ? 55.014 36.157 4.161 1.00 58.35 101 ASN B CA 1
ATOM 3447 C C . ASN B 1 101 ? 54.717 37.282 3.187 1.00 59.10 101 ASN B C 1
ATOM 3448 O O . ASN B 1 101 ? 54.644 37.060 1.987 1.00 61.74 101 ASN B O 1
ATOM 3459 N N . ALA B 1 102 ? 54.544 38.504 3.697 1.00 69.50 102 ALA B N 1
ATOM 3460 C CA . ALA B 1 102 ? 54.297 39.621 2.792 1.00 83.47 102 ALA B CA 1
ATOM 3461 C C . ALA B 1 102 ? 55.470 39.818 1.832 1.00 83.04 102 ALA B C 1
ATOM 3462 O O . ALA B 1 102 ? 55.268 39.944 0.620 1.00 81.78 102 ALA B O 1
ATOM 3469 N N . LEU B 1 103 ? 56.705 39.827 2.354 1.00 64.35 103 LEU B N 1
ATOM 3470 C CA . LEU B 1 103 ? 57.877 39.961 1.498 1.00 64.34 103 LEU B CA 1
ATOM 3471 C C . LEU B 1 103 ? 57.968 38.836 0.490 1.00 73.16 103 LEU B C 1
ATOM 3472 O O . LEU B 1 103 ? 58.322 39.069 -0.670 1.00 80.46 103 LEU B O 1
ATOM 3488 N N . VAL B 1 104 ? 57.694 37.607 0.911 1.00 68.90 104 VAL B N 1
ATOM 3489 C CA . VAL B 1 104 ? 57.829 36.475 0.004 1.00 75.91 104 VAL B CA 1
ATOM 3490 C C . VAL B 1 104 ? 56.837 36.611 -1.144 1.00 79.34 104 VAL B C 1
ATOM 3491 O O . VAL B 1 104 ? 57.205 36.514 -2.318 1.00 82.16 104 VAL B O 1
ATOM 3504 N N . GLN B 1 105 ? 55.569 36.850 -0.834 1.00 76.19 105 GLN B N 1
ATOM 3505 C CA . GLN B 1 105 ? 54.593 36.920 -1.913 1.00 93.87 105 GLN B CA 1
ATOM 3506 C C . GLN B 1 105 ? 54.798 38.146 -2.797 1.00 99.82 105 GLN B C 1
ATOM 3507 O O . GLN B 1 105 ? 54.539 38.081 -3.999 1.00 110.40 105 GLN B O 1
ATOM 3521 N N . SER B 1 106 ? 55.272 39.260 -2.245 1.00 101.55 106 SER B N 1
ATOM 3522 C CA . SER B 1 106 ? 55.416 40.461 -3.059 1.00 96.31 106 SER B CA 1
ATOM 3523 C C . SER B 1 106 ? 56.581 40.329 -4.031 1.00 106.13 106 SER B C 1
ATOM 3524 O O . SER B 1 106 ? 56.463 40.703 -5.205 1.00 116.11 106 SER B O 1
ATOM 3532 N N . GLU B 1 107 ? 57.721 39.806 -3.555 1.00 72.00 107 GLU B N 1
ATOM 3533 C CA . GLU B 1 107 ? 58.892 39.675 -4.418 1.00 81.69 107 GLU B CA 1
ATOM 3534 C C . GLU B 1 107 ? 58.718 38.538 -5.417 1.00 74.89 107 GLU B C 1
ATOM 3535 O O . GLU B 1 107 ? 59.137 38.663 -6.583 1.00 67.08 107 GLU B O 1
ATOM 3547 N N . LEU B 1 108 ? 58.049 37.447 -5.020 1.00 59.77 108 LEU B N 1
ATOM 3548 C CA . LEU B 1 108 ? 57.786 36.387 -5.998 1.00 65.03 108 LEU B CA 1
ATOM 3549 C C . LEU B 1 108 ? 56.872 36.888 -7.106 1.00 84.00 108 LEU B C 1
ATOM 3550 O O . LEU B 1 108 ? 57.140 36.668 -8.291 1.00 69.33 108 LEU B O 1
ATOM 3566 N N . ASN B 1 109 ? 55.767 37.534 -6.737 1.00 109.89 109 ASN B N 1
ATOM 3567 C CA . ASN B 1 109 ? 54.928 38.175 -7.736 1.00 138.93 109 ASN B CA 1
ATOM 3568 C C . ASN B 1 109 ? 55.768 39.038 -8.662 1.00 125.91 109 ASN B C 1
ATOM 3569 O O . ASN B 1 109 ? 55.559 39.045 -9.878 1.00 130.17 109 ASN B O 1
ATOM 3580 N N . LYS B 1 110 ? 56.736 39.765 -8.107 1.00 94.18 110 LYS B N 1
ATOM 3581 C CA . LYS B 1 110 ? 57.630 40.554 -8.945 1.00 83.50 110 LYS B CA 1
ATOM 3582 C C . LYS B 1 110 ? 58.417 39.669 -9.900 1.00 90.29 110 LYS B C 1
ATOM 3583 O O . LYS B 1 110 ? 58.659 40.051 -11.048 1.00 102.16 110 LYS B O 1
ATOM 3602 N N . LEU B 1 111 ? 58.822 38.484 -9.452 1.00 106.32 111 LEU B N 1
ATOM 3603 C CA . LEU B 1 111 ? 59.597 37.600 -10.313 1.00 99.46 111 LEU B CA 1
ATOM 3604 C C . LEU B 1 111 ? 58.729 37.010 -11.415 1.00 90.90 111 LEU B C 1
ATOM 3605 O O . LEU B 1 111 ? 59.091 37.040 -12.597 1.00 71.20 111 LEU B O 1
ATOM 3621 N N . ILE B 1 112 ? 57.580 36.453 -11.035 1.00 63.19 112 ILE B N 1
ATOM 3622 C CA . ILE B 1 112 ? 56.689 35.814 -11.992 1.00 61.88 112 ILE B CA 1
ATOM 3623 C C . ILE B 1 112 ? 56.492 36.726 -13.200 1.00 88.54 112 ILE B C 1
ATOM 3624 O O . ILE B 1 112 ? 56.614 36.294 -14.353 1.00 131.66 112 ILE B O 1
ATOM 3640 N N . LYS B 1 113 ? 56.219 38.013 -12.954 1.00 109.02 113 LYS B N 1
ATOM 3641 C CA . LYS B 1 113 ? 55.945 38.922 -14.055 1.00 122.01 113 LYS B CA 1
ATOM 3642 C C . LYS B 1 113 ? 57.224 39.315 -14.778 1.00 121.01 113 LYS B C 1
ATOM 3643 O O . LYS B 1 113 ? 57.194 39.531 -15.995 1.00 130.28 113 LYS B O 1
ATOM 3662 N N . ARG B 1 114 ? 58.358 39.400 -14.075 1.00 80.22 114 ARG B N 1
ATOM 3663 C CA . ARG B 1 114 ? 59.625 39.535 -14.795 1.00 75.87 114 ARG B CA 1
ATOM 3664 C C . ARG B 1 114 ? 59.866 38.352 -15.723 1.00 95.38 114 ARG B C 1
ATOM 3665 O O . ARG B 1 114 ? 60.408 38.519 -16.817 1.00 118.07 114 ARG B O 1
ATOM 3686 N N . LYS B 1 115 ? 59.501 37.148 -15.302 1.00 126.00 115 LYS B N 1
ATOM 3687 C CA . LYS B 1 115 ? 59.620 36.021 -16.211 1.00 127.56 115 LYS B CA 1
ATOM 3688 C C . LYS B 1 115 ? 58.594 36.099 -17.339 1.00 139.19 115 LYS B C 1
ATOM 3689 O O . LYS B 1 115 ? 58.921 35.814 -18.495 1.00 115.11 115 LYS B O 1
ATOM 3708 N N . ASP B 1 116 ? 57.346 36.468 -17.020 1.00 149.19 116 ASP B N 1
ATOM 3709 C CA . ASP B 1 116 ? 56.291 36.503 -18.032 1.00 148.06 116 ASP B CA 1
ATOM 3710 C C . ASP B 1 116 ? 56.558 37.570 -19.082 1.00 150.19 116 ASP B C 1
ATOM 3711 O O . ASP B 1 116 ? 56.170 37.406 -20.246 1.00 138.73 116 ASP B O 1
ATOM 3720 N N . GLN B 1 117 ? 57.185 38.683 -18.681 1.00 174.25 117 GLN B N 1
ATOM 3721 C CA . GLN B 1 117 ? 57.455 39.775 -19.611 1.00 181.38 117 GLN B CA 1
ATOM 3722 C C . GLN B 1 117 ? 58.499 39.374 -20.640 1.00 193.61 117 GLN B C 1
ATOM 3723 O O . GLN B 1 117 ? 58.509 39.912 -21.751 1.00 200.58 117 GLN B O 1
ATOM 3737 N N . SER B 1 118 ? 59.369 38.431 -20.301 1.00 185.62 118 SER B N 1
ATOM 3738 C CA . SER B 1 118 ? 60.355 37.941 -21.250 1.00 186.29 118 SER B CA 1
ATOM 3739 C C . SER B 1 118 ? 59.819 36.769 -22.080 1.00 189.87 118 SER B C 1
ATOM 3740 O O . SER B 1 118 ? 59.391 35.743 -21.548 1.00 177.31 118 SER B O 1
ATOM 3748 N N . LEU C 1 7 ? 51.173 13.222 62.922 1.00 76.64 7 LEU C N 1
ATOM 3749 C CA . LEU C 1 7 ? 51.241 14.469 62.158 1.00 80.43 7 LEU C CA 1
ATOM 3750 C C . LEU C 1 7 ? 50.005 14.663 61.290 1.00 56.68 7 LEU C C 1
ATOM 3751 O O . LEU C 1 7 ? 49.471 13.707 60.725 1.00 85.18 7 LEU C O 1
ATOM 3766 N N . LYS C 1 8 ? 49.574 15.919 61.181 1.00 83.95 8 LYS C N 1
ATOM 3767 C CA . LYS C 1 8 ? 48.395 16.189 60.379 1.00 69.27 8 LYS C CA 1
ATOM 3768 C C . LYS C 1 8 ? 48.664 15.968 58.883 1.00 47.16 8 LYS C C 1
ATOM 3769 O O . LYS C 1 8 ? 47.765 15.480 58.163 1.00 53.86 8 LYS C O 1
ATOM 3788 N N . ARG C 1 9 ? 49.893 16.293 58.415 1.00 55.34 9 ARG C N 1
ATOM 3789 C CA . ARG C 1 9 ? 50.280 16.220 56.989 1.00 52.41 9 ARG C CA 1
ATOM 3790 C C . ARG C 1 9 ? 51.592 15.443 56.891 1.00 45.97 9 ARG C C 1
ATOM 3791 O O . ARG C 1 9 ? 52.678 15.992 56.767 1.00 42.09 9 ARG C O 1
ATOM 3812 N N . PRO C 1 10 ? 51.536 14.158 56.942 1.00 43.38 10 PRO C N 1
ATOM 3813 C CA . PRO C 1 10 ? 52.796 13.419 56.898 1.00 50.71 10 PRO C CA 1
ATOM 3814 C C . PRO C 1 10 ? 53.312 13.185 55.480 1.00 70.88 10 PRO C C 1
ATOM 3815 O O . PRO C 1 10 ? 54.424 12.675 55.328 1.00 58.43 10 PRO C O 1
ATOM 3826 N N . ILE C 1 11 ? 52.542 13.456 54.428 1.00 56.10 11 ILE C N 1
ATOM 3827 C CA . ILE C 1 11 ? 53.043 13.201 53.083 1.00 41.22 11 ILE C CA 1
ATOM 3828 C C . ILE C 1 11 ? 53.870 14.404 52.648 1.00 45.28 11 ILE C C 1
ATOM 3829 O O . ILE C 1 11 ? 53.495 15.554 52.872 1.00 46.37 11 ILE C O 1
ATOM 3845 N N . GLN C 1 12 ? 55.045 14.147 52.106 1.00 40.50 12 GLN C N 1
ATOM 3846 C CA . GLN C 1 12 ? 55.909 15.239 51.628 1.00 52.63 12 GLN C CA 1
ATOM 3847 C C . GLN C 1 12 ? 56.064 15.119 50.118 1.00 40.69 12 GLN C C 1
ATOM 3848 O O . GLN C 1 12 ? 56.442 14.074 49.619 1.00 40.09 12 GLN C O 1
ATOM 3862 N N . ARG C 1 13 ? 55.715 16.165 49.388 1.00 33.40 13 ARG C N 1
ATOM 3863 C CA . ARG C 1 13 ? 55.933 16.211 47.935 1.00 46.83 13 ARG C CA 1
ATOM 3864 C C . ARG C 1 13 ? 56.976 17.263 47.576 1.00 38.37 13 ARG C C 1
ATOM 3865 O O . ARG C 1 13 ? 56.998 18.356 48.145 1.00 38.62 13 ARG C O 1
ATOM 3886 N N . ILE C 1 14 ? 57.816 16.946 46.593 1.00 35.89 14 ILE C N 1
ATOM 3887 C CA . ILE C 1 14 ? 58.901 17.837 46.202 1.00 36.05 14 ILE C CA 1
ATOM 3888 C C . ILE C 1 14 ? 58.564 18.489 44.889 1.00 40.51 14 ILE C C 1
ATOM 3889 O O . ILE C 1 14 ? 58.141 17.808 43.970 1.00 34.17 14 ILE C O 1
ATOM 3905 N N . VAL C 1 15 ? 58.839 19.768 44.763 1.00 32.61 15 VAL C N 1
ATOM 3906 C CA . VAL C 1 15 ? 58.894 20.418 43.461 1.00 33.47 15 VAL C CA 1
ATOM 3907 C C . VAL C 1 15 ? 60.313 20.909 43.223 1.00 38.81 15 VAL C C 1
ATOM 3908 O O . VAL C 1 15 ? 60.916 21.569 44.083 1.00 33.88 15 VAL C O 1
ATOM 3921 N N . ARG C 1 16 ? 60.869 20.504 42.132 1.00 35.09 16 ARG C N 1
ATOM 3922 C CA . ARG C 1 16 ? 62.201 20.928 41.748 1.00 44.37 16 ARG C CA 1
ATOM 3923 C C . ARG C 1 16 ? 62.116 22.161 40.873 1.00 45.68 16 ARG C C 1
ATOM 3924 O O . ARG C 1 16 ? 61.297 22.219 39.933 1.00 34.75 16 ARG C O 1
ATOM 3945 N N . LEU C 1 17 ? 63.072 23.069 41.091 1.00 36.69 17 LEU C N 1
ATOM 3946 C CA . LEU C 1 17 ? 63.106 24.408 40.512 1.00 33.41 17 LEU C CA 1
ATOM 3947 C C . LEU C 1 17 ? 64.475 24.830 40.027 1.00 38.67 17 LEU C C 1
ATOM 3948 O O . LEU C 1 17 ? 65.504 24.563 40.678 1.00 36.78 17 LEU C O 1
ATOM 3964 N N . SER C 1 18 ? 64.471 25.553 38.917 1.00 36.99 18 SER C N 1
ATOM 3965 C CA . SER C 1 18 ? 65.624 26.362 38.506 1.00 38.02 18 SER C CA 1
ATOM 3966 C C . SER C 1 18 ? 65.698 27.650 39.314 1.00 37.32 18 SER C C 1
ATOM 3967 O O . SER C 1 18 ? 64.804 28.000 40.068 1.00 34.83 18 SER C O 1
ATOM 3975 N N . GLU C 1 19 ? 66.828 28.329 39.190 1.00 40.95 19 GLU C N 1
ATOM 3976 C CA . GLU C 1 19 ? 67.034 29.506 40.019 1.00 58.33 19 GLU C CA 1
ATOM 3977 C C . GLU C 1 19 ? 65.983 30.565 39.650 1.00 45.39 19 GLU C C 1
ATOM 3978 O O . GLU C 1 19 ? 65.401 31.210 40.522 1.00 39.54 19 GLU C O 1
ATOM 3990 N N . GLU C 1 20 ? 65.693 30.711 38.363 1.00 39.07 20 GLU C N 1
ATOM 3991 C CA . GLU C 1 20 ? 64.694 31.688 37.948 1.00 63.94 20 GLU C CA 1
ATOM 3992 C C . GLU C 1 20 ? 63.292 31.270 38.372 1.00 40.41 20 GLU C C 1
ATOM 3993 O O . GLU C 1 20 ? 62.482 32.107 38.812 1.00 38.76 20 GLU C O 1
ATOM 4005 N N . GLU C 1 21 ? 62.987 29.973 38.263 1.00 39.51 21 GLU C N 1
ATOM 4006 C CA . GLU C 1 21 ? 61.664 29.481 38.667 1.00 36.82 21 GLU C CA 1
ATOM 4007 C C . GLU C 1 21 ? 61.520 29.687 40.141 1.00 43.86 21 GLU C C 1
ATOM 4008 O O . GLU C 1 21 ? 60.484 30.143 40.631 1.00 39.44 21 GLU C O 1
ATOM 4020 N N . ASN C 1 22 ? 62.581 29.451 40.874 1.00 33.72 22 ASN C N 1
ATOM 4021 C CA . ASN C 1 22 ? 62.446 29.694 42.318 1.00 31.01 22 ASN C CA 1
ATOM 4022 C C . ASN C 1 22 ? 62.172 31.155 42.591 1.00 33.44 22 ASN C C 1
ATOM 4023 O O . ASN C 1 22 ? 61.375 31.477 43.488 1.00 37.70 22 ASN C O 1
ATOM 4034 N N . ASN C 1 23 ? 62.854 32.064 41.892 1.00 40.94 23 ASN C N 1
ATOM 4035 C CA . ASN C 1 23 ? 62.602 33.502 42.150 1.00 54.14 23 ASN C CA 1
ATOM 4036 C C . ASN C 1 23 ? 61.165 33.933 41.763 1.00 44.72 23 ASN C C 1
ATOM 4037 O O . ASN C 1 23 ? 60.567 34.782 42.421 1.00 41.90 23 ASN C O 1
ATOM 4048 N N . LEU C 1 24 ? 60.601 33.339 40.693 1.00 40.40 24 LEU C N 1
ATOM 4049 C CA . LEU C 1 24 ? 59.185 33.552 40.355 1.00 41.12 24 LEU C CA 1
ATOM 4050 C C . LEU C 1 24 ? 58.272 33.105 41.491 1.00 43.22 24 LEU C C 1
ATOM 4051 O O . LEU C 1 24 ? 57.399 33.860 41.933 1.00 41.76 24 LEU C O 1
ATOM 4067 N N . ILE C 1 25 ? 58.496 31.893 42.013 1.00 34.57 25 ILE C N 1
ATOM 4068 C CA . ILE C 1 25 ? 57.745 31.398 43.160 1.00 34.12 25 ILE C CA 1
ATOM 4069 C C . ILE C 1 25 ? 57.830 32.365 44.286 1.00 40.65 25 ILE C C 1
ATOM 4070 O O . ILE C 1 25 ? 56.847 32.612 44.980 1.00 36.41 25 ILE C O 1
ATOM 4086 N N . LYS C 1 26 ? 58.988 32.966 44.497 1.00 41.96 26 LYS C N 1
ATOM 4087 C CA . LYS C 1 26 ? 59.047 33.811 45.668 1.00 35.82 26 LYS C CA 1
ATOM 4088 C C . LYS C 1 26 ? 58.156 35.030 45.449 1.00 35.68 26 LYS C C 1
ATOM 4089 O O . LYS C 1 26 ? 57.481 35.503 46.386 1.00 40.87 26 LYS C O 1
ATOM 4108 N N . ARG C 1 27 ? 58.139 35.547 44.210 1.00 42.96 27 ARG C N 1
ATOM 4109 C CA . ARG C 1 27 ? 57.308 36.716 43.985 1.00 51.79 27 ARG C CA 1
ATOM 4110 C C . ARG C 1 27 ? 55.830 36.350 44.158 1.00 45.39 27 ARG C C 1
ATOM 4111 O O . ARG C 1 27 ? 55.086 37.085 44.826 1.00 45.04 27 ARG C O 1
ATOM 4132 N N . LYS C 1 28 ? 55.425 35.150 43.690 1.00 44.09 28 LYS C N 1
ATOM 4133 C CA . LYS C 1 28 ? 54.035 34.725 43.804 1.00 38.74 28 LYS C CA 1
ATOM 4134 C C . LYS C 1 28 ? 53.611 34.561 45.241 1.00 37.86 28 LYS C C 1
ATOM 4135 O O . LYS C 1 28 ? 52.458 34.889 45.631 1.00 33.67 28 LYS C O 1
ATOM 4154 N N . ILE C 1 29 ? 54.497 34.042 46.074 1.00 38.09 29 ILE C N 1
ATOM 4155 C CA . ILE C 1 29 ? 54.176 33.994 47.493 1.00 38.91 29 ILE C CA 1
ATOM 4156 C C . ILE C 1 29 ? 53.899 35.372 48.017 1.00 38.23 29 ILE C C 1
ATOM 4157 O O . ILE C 1 29 ? 52.975 35.567 48.818 1.00 42.84 29 ILE C O 1
ATOM 4173 N N . GLU C 1 30 ? 54.781 36.328 47.698 1.00 45.51 30 GLU C N 1
ATOM 4174 C CA . GLU C 1 30 ? 54.643 37.668 48.257 1.00 54.77 30 GLU C CA 1
ATOM 4175 C C . GLU C 1 30 ? 53.366 38.329 47.748 1.00 56.38 30 GLU C C 1
ATOM 4176 O O . GLU C 1 30 ? 52.679 39.017 48.487 1.00 59.14 30 GLU C O 1
ATOM 4188 N N . GLU C 1 31 ? 53.008 38.093 46.500 1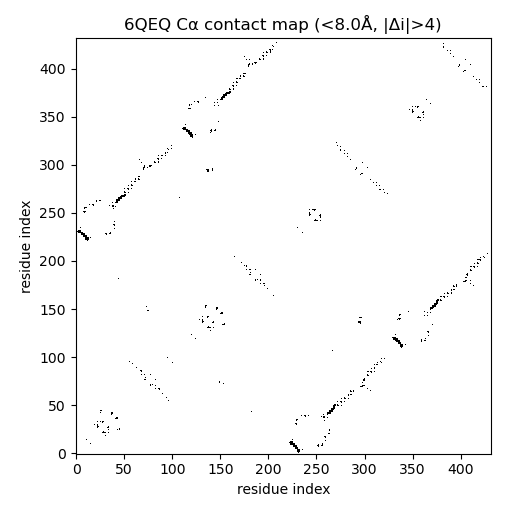.00 51.59 31 GLU C N 1
ATOM 4189 C CA . GLU C 1 31 ? 51.777 38.668 45.966 1.00 49.26 31 GLU C CA 1
ATOM 4190 C C . GLU C 1 31 ? 50.535 37.912 46.460 1.00 50.62 31 GLU C C 1
ATOM 4191 O O . GLU C 1 31 ? 49.414 38.358 46.261 1.00 57.12 31 GLU C O 1
ATOM 4203 N N . SER C 1 32 ? 50.705 36.774 47.088 1.00 48.45 32 SER C N 1
ATOM 4204 C CA . SER C 1 32 ? 49.566 36.015 47.537 1.00 42.86 32 SER C CA 1
ATOM 4205 C C . SER C 1 32 ? 49.097 36.465 48.939 1.00 51.54 32 SER C C 1
ATOM 4206 O O . SER C 1 32 ? 49.753 37.232 49.642 1.00 55.06 32 SER C O 1
ATOM 4214 N N . PHE C 1 33 ? 48.029 35.807 49.387 1.00 46.67 33 PHE C N 1
ATOM 4215 C CA . PHE C 1 33 ? 47.446 36.092 50.682 1.00 81.66 33 PHE C CA 1
ATOM 4216 C C . PHE C 1 33 ? 48.194 35.350 51.764 1.00 67.52 33 PHE C C 1
ATOM 4217 O O . PHE C 1 33 ? 48.023 35.661 52.947 1.00 71.46 33 PHE C O 1
ATOM 4234 N N . PHE C 1 34 ? 49.094 34.471 51.379 1.00 54.08 34 PHE C N 1
ATOM 4235 C CA . PHE C 1 34 ? 49.644 33.535 52.322 1.00 40.25 34 PHE C CA 1
ATOM 4236 C C . PHE C 1 34 ? 51.037 33.957 52.776 1.00 50.94 34 PHE C C 1
ATOM 4237 O O . PHE C 1 34 ? 51.831 34.507 52.002 1.00 57.49 34 PHE C O 1
ATOM 4254 N N . PRO C 1 35 ? 51.356 33.682 53.989 1.00 50.40 35 PRO C N 1
ATOM 4255 C CA . PRO C 1 35 ? 52.674 34.045 54.523 1.00 67.50 35 PRO C CA 1
ATOM 4256 C C . PRO C 1 35 ? 53.868 33.242 53.982 1.00 69.41 35 PRO C C 1
ATOM 4257 O O . PRO C 1 35 ? 54.925 33.817 53.716 1.00 72.11 35 PRO C O 1
ATOM 4268 N N . ASN C 1 36 ? 53.723 31.938 53.767 1.00 45.45 36 ASN C N 1
ATOM 4269 C CA . ASN C 1 36 ? 54.814 31.034 53.406 1.00 42.84 36 ASN C CA 1
ATOM 4270 C C . ASN C 1 36 ? 54.452 30.109 52.254 1.00 35.66 36 ASN C C 1
ATOM 4271 O O . ASN C 1 36 ? 53.317 30.034 51.822 1.00 35.22 36 ASN C O 1
ATOM 4282 N N . PHE C 1 37 ? 55.461 29.425 51.745 1.00 30.74 37 PHE C N 1
ATOM 4283 C CA . PHE C 1 37 ? 55.281 28.524 50.631 1.00 35.60 37 PHE C CA 1
ATOM 4284 C C . PHE C 1 37 ? 54.246 27.445 50.918 1.00 43.71 37 PHE C C 1
ATOM 4285 O O . PHE C 1 37 ? 53.429 27.090 50.037 1.00 34.90 37 PHE C O 1
ATOM 4302 N N . GLN C 1 38 ? 54.312 26.866 52.146 1.00 33.40 38 GLN C N 1
ATOM 4303 C CA . GLN C 1 38 ? 53.479 25.720 52.457 1.00 35.14 38 GLN C CA 1
ATOM 4304 C C . GLN C 1 38 ? 52.065 26.061 52.205 1.00 32.90 38 GLN C C 1
ATOM 4305 O O . GLN C 1 38 ? 51.330 25.327 51.513 1.00 29.52 38 GLN C O 1
ATOM 4319 N N . ASN C 1 39 ? 51.662 27.225 52.668 1.00 28.94 39 ASN C N 1
ATOM 4320 C CA . ASN C 1 39 ? 50.250 27.569 52.676 1.00 33.74 39 ASN C CA 1
ATOM 4321 C C . ASN C 1 39 ? 49.868 28.094 51.315 1.00 36.76 39 ASN C C 1
ATOM 4322 O O . ASN C 1 39 ? 48.749 27.867 50.855 1.00 33.76 39 ASN C O 1
ATOM 4333 N N . PHE C 1 40 ? 50.817 28.751 50.635 1.00 33.09 40 PHE C N 1
ATOM 4334 C CA . PHE C 1 40 ? 50.549 29.199 49.268 1.00 36.69 40 PHE C CA 1
ATOM 4335 C C . PHE C 1 40 ? 50.310 28.017 48.347 1.00 35.57 40 PHE C C 1
ATOM 4336 O O . PHE C 1 40 ? 49.348 28.017 47.524 1.00 33.72 40 PHE C O 1
ATOM 4353 N N . ALA C 1 41 ? 51.191 27.028 48.433 1.00 28.51 41 ALA C N 1
ATOM 4354 C CA . ALA C 1 41 ? 51.223 25.858 47.556 1.00 38.23 41 ALA C CA 1
ATOM 4355 C C . ALA C 1 41 ? 50.066 24.954 47.850 1.00 39.18 41 ALA C C 1
ATOM 4356 O O . ALA C 1 41 ? 49.394 24.433 46.937 1.00 35.19 41 ALA C O 1
ATOM 4363 N N . LEU C 1 42 ? 49.838 24.694 49.134 1.00 34.29 42 LEU C N 1
ATOM 4364 C CA . LEU C 1 42 ? 48.644 23.921 49.492 1.00 35.89 42 LEU C CA 1
ATOM 4365 C C . LEU C 1 42 ? 47.384 24.500 48.887 1.00 43.54 42 LEU C C 1
ATOM 4366 O O . LEU C 1 42 ? 46.529 23.763 48.435 1.00 36.02 42 LEU C O 1
ATOM 4382 N N . HIS C 1 43 ? 47.158 25.793 49.028 1.00 30.95 43 HIS C N 1
ATOM 4383 C CA . HIS C 1 43 ? 45.926 26.421 48.515 1.00 41.31 43 HIS C CA 1
ATOM 4384 C C . HIS C 1 43 ? 45.855 26.345 46.992 1.00 32.54 43 HIS C C 1
ATOM 4385 O O . HIS C 1 43 ? 44.796 26.125 46.394 1.00 36.27 43 HIS C O 1
ATOM 4399 N N . LEU C 1 44 ? 46.947 26.563 46.344 1.00 31.68 44 LEU C N 1
ATOM 4400 C CA . LEU C 1 44 ? 46.889 26.638 44.905 1.00 41.36 44 LEU C CA 1
ATOM 4401 C C . LEU C 1 44 ? 46.766 25.250 44.258 1.00 37.12 44 LEU C C 1
ATOM 4402 O O . LEU C 1 44 ? 46.093 25.098 43.229 1.00 34.03 44 LEU C O 1
ATOM 4418 N N . LEU C 1 45 ? 47.393 24.229 44.846 1.00 30.97 45 LEU C N 1
ATOM 4419 C CA . LEU C 1 45 ? 47.300 22.870 44.314 1.00 31.61 45 LEU C CA 1
ATOM 4420 C C . LEU C 1 45 ? 45.898 22.344 44.491 1.00 36.04 45 LEU C C 1
ATOM 4421 O O . LEU C 1 45 ? 45.429 21.507 43.703 1.00 38.06 45 LEU C O 1
ATOM 4437 N N . ILE C 1 46 ? 45.236 22.762 45.553 1.00 37.43 46 ILE C N 1
ATOM 4438 C CA . ILE C 1 46 ? 43.892 22.317 45.843 1.00 36.16 46 ILE C CA 1
ATOM 4439 C C . ILE C 1 46 ? 42.886 23.133 45.047 1.00 44.12 46 ILE C C 1
ATOM 4440 O O . ILE C 1 46 ? 41.886 22.586 44.557 1.00 48.76 46 ILE C O 1
ATOM 4456 N N . GLN C 1 47 ? 43.091 24.444 44.953 1.00 43.44 47 GLN C N 1
ATOM 4457 C CA . GLN C 1 47 ? 42.133 25.296 44.276 1.00 49.76 47 GLN C CA 1
ATOM 4458 C C . GLN C 1 47 ? 42.334 25.370 42.747 1.00 49.94 47 GLN C C 1
ATOM 4459 O O . GLN C 1 47 ? 41.382 25.722 42.050 1.00 49.35 47 GLN C O 1
ATOM 4473 N N . GLY C 1 48 ? 43.541 25.202 42.231 1.00 46.83 48 GLY C N 1
ATOM 4474 C CA . GLY C 1 48 ? 43.821 25.269 40.818 1.00 63.64 48 GLY C CA 1
ATOM 4475 C C . GLY C 1 48 ? 42.980 24.227 40.097 1.00 61.01 48 GLY C C 1
ATOM 4476 O O . GLY C 1 48 ? 43.077 23.044 40.438 1.00 80.35 48 GLY C O 1
ATOM 4480 N N . GLU C 1 49 ? 42.133 24.634 39.169 1.00 95.65 49 GLU C N 1
ATOM 4481 C CA . GLU C 1 49 ? 41.324 23.706 38.398 1.00 130.84 49 GLU C CA 1
ATOM 4482 C C . GLU C 1 49 ? 41.835 23.720 36.964 1.00 89.32 49 GLU C C 1
ATOM 4483 O O . GLU C 1 49 ? 42.248 24.760 36.437 1.00 65.24 49 GLU C O 1
ATOM 4495 N N . ILE C 1 50 ? 41.897 22.543 36.376 1.00 67.48 50 ILE C N 1
ATOM 4496 C CA . ILE C 1 50 ? 42.398 22.386 35.028 1.00 65.41 50 ILE C CA 1
ATOM 4497 C C . ILE C 1 50 ? 41.314 22.879 34.088 1.00 67.54 50 ILE C C 1
ATOM 4498 O O . ILE C 1 50 ? 40.133 22.615 34.316 1.00 68.76 50 ILE C O 1
ATOM 4514 N N . ARG C 1 51 ? 41.687 23.624 33.059 1.00 49.86 51 ARG C N 1
ATOM 4515 C CA . ARG C 1 51 ? 40.685 24.092 32.126 1.00 59.78 51 ARG C CA 1
ATOM 4516 C C . ARG C 1 51 ? 40.986 23.456 30.762 1.00 62.11 51 ARG C C 1
ATOM 4517 O O . ARG C 1 51 ? 42.152 23.383 30.345 1.00 60.70 51 ARG C O 1
ATOM 4538 N N . HIS C 1 52 ? 39.956 22.927 30.097 1.00 67.44 52 HIS C N 1
ATOM 4539 C CA . HIS C 1 52 ? 40.116 22.394 28.741 1.00 82.35 52 HIS C CA 1
ATOM 4540 C C . HIS C 1 52 ? 39.478 23.355 27.748 1.00 50.55 52 HIS C C 1
ATOM 4541 O O . HIS C 1 52 ? 38.369 23.865 27.978 1.00 55.94 52 HIS C O 1
ATOM 4555 N N . VAL C 1 53 ? 40.196 23.649 26.673 1.00 49.17 53 VAL C N 1
ATOM 4556 C CA . VAL C 1 53 ? 39.769 24.686 25.755 1.00 58.12 53 VAL C CA 1
ATOM 4557 C C . VAL C 1 53 ? 39.948 24.133 24.345 1.00 40.51 53 VAL C C 1
ATOM 4558 O O . VAL C 1 53 ? 41.001 23.549 24.052 1.00 47.34 53 VAL C O 1
ATOM 4571 N N . ASP C 1 54 ? 38.911 24.262 23.515 1.00 62.37 54 ASP C N 1
ATOM 4572 C CA . ASP C 1 54 ? 39.041 23.857 22.121 1.00 72.60 54 ASP C CA 1
ATOM 4573 C C . ASP C 1 54 ? 38.291 24.855 21.265 1.00 78.66 54 ASP C C 1
ATOM 4574 O O . ASP C 1 54 ? 37.637 25.761 21.773 1.00 58.58 54 ASP C O 1
ATOM 4583 N N . TYR C 1 55 ? 38.407 24.698 19.951 1.00 97.60 55 TYR C N 1
ATOM 4584 C CA . TYR C 1 55 ? 37.812 25.637 19.012 1.00 76.04 55 TYR C CA 1
ATOM 4585 C C . TYR C 1 55 ? 36.733 24.970 18.156 1.00 82.51 55 TYR C C 1
ATOM 4586 O O . TYR C 1 55 ? 36.478 25.355 17.008 1.00 72.06 55 TYR C O 1
ATOM 4604 N N . SER C 1 56 ? 36.059 23.977 18.731 1.00 67.52 56 SER C N 1
ATOM 4605 C CA . SER C 1 56 ? 34.973 23.274 18.038 1.00 79.08 56 SER C CA 1
ATOM 4606 C C . SER C 1 56 ? 33.827 24.193 17.625 1.00 78.62 56 SER C C 1
ATOM 4607 O O . SER C 1 56 ? 33.103 23.862 16.662 1.00 68.90 56 SER C O 1
ATOM 4615 N N . GLU C 1 57 ? 33.654 25.358 18.272 1.00 59.21 57 GLU C N 1
ATOM 4616 C CA . GLU C 1 57 ? 32.641 26.283 17.741 1.00 87.40 57 GLU C CA 1
ATOM 4617 C C . GLU C 1 57 ? 32.891 26.694 16.283 1.00 78.96 57 GLU C C 1
ATOM 4618 O O . GLU C 1 57 ? 31.991 27.233 15.662 1.00 77.39 57 GLU C O 1
ATOM 4630 N N . LEU C 1 58 ? 34.091 26.502 15.733 1.00 76.76 58 LEU C N 1
ATOM 4631 C CA . LEU C 1 58 ? 34.371 26.817 14.326 1.00 72.27 58 LEU C CA 1
ATOM 4632 C C . LEU C 1 58 ? 33.995 25.699 13.366 1.00 68.78 58 LEU C C 1
ATOM 4633 O O . LEU C 1 58 ? 34.196 25.852 12.140 1.00 61.25 58 LEU C O 1
ATOM 4649 N N . ASN C 1 59 ? 33.552 24.552 13.887 1.00 63.07 59 ASN C N 1
ATOM 4650 C CA . ASN C 1 59 ? 33.396 23.363 13.057 1.00 94.44 59 ASN C CA 1
ATOM 4651 C C . ASN C 1 59 ? 32.351 23.620 11.987 1.00 91.37 59 ASN C C 1
ATOM 4652 O O . ASN C 1 59 ? 32.523 23.244 10.828 1.00 67.35 59 ASN C O 1
ATOM 4663 N N . ARG C 1 60 ? 31.300 24.341 12.344 1.00 72.08 60 ARG C N 1
ATOM 4664 C CA . ARG C 1 60 ? 30.256 24.642 11.379 1.00 93.00 60 ARG C CA 1
ATOM 4665 C C . ARG C 1 60 ? 30.813 25.493 10.250 1.00 92.31 60 ARG C C 1
ATOM 4666 O O . ARG C 1 60 ? 30.572 25.210 9.073 1.00 110.40 60 ARG C O 1
ATOM 4687 N N . LEU C 1 61 ? 31.594 26.519 10.585 1.00 104.41 61 LEU C N 1
ATOM 4688 C CA . LEU C 1 61 ? 32.169 27.350 9.539 1.00 88.48 61 LEU C CA 1
ATOM 4689 C C . LEU C 1 61 ? 33.171 26.553 8.699 1.00 79.56 61 LEU C C 1
ATOM 4690 O O . LEU C 1 61 ? 33.155 26.604 7.456 1.00 63.95 61 LEU C O 1
ATOM 4706 N N . THR C 1 62 ? 33.999 25.749 9.358 1.00 64.81 62 THR C N 1
ATOM 4707 C CA . THR C 1 62 ? 34.972 24.971 8.617 1.00 68.17 62 THR C CA 1
ATOM 4708 C C . THR C 1 62 ? 34.283 24.103 7.572 1.00 80.95 62 THR C C 1
ATOM 4709 O O . THR C 1 62 ? 34.801 23.924 6.461 1.00 58.72 62 THR C O 1
ATOM 4720 N N . THR C 1 63 ? 33.114 23.562 7.906 1.00 87.86 63 THR C N 1
ATOM 4721 C CA . THR C 1 63 ? 32.455 22.604 7.026 1.00 95.55 63 THR C CA 1
ATOM 4722 C C . THR C 1 63 ? 31.857 23.292 5.798 1.00 79.75 63 THR C C 1
ATOM 4723 O O . THR C 1 63 ? 31.860 22.708 4.698 1.00 75.88 63 THR C O 1
ATOM 4734 N N . GLU C 1 64 ? 31.347 24.530 5.962 1.00 69.71 64 GLU C N 1
ATOM 4735 C CA . GLU C 1 64 ? 30.814 25.332 4.849 1.00 74.52 64 GLU C CA 1
ATOM 4736 C C . GLU C 1 64 ? 31.925 25.869 3.941 1.00 87.12 64 GLU C C 1
ATOM 4737 O O . GLU C 1 64 ? 31.775 25.892 2.709 1.00 91.35 64 GLU C O 1
ATOM 4749 N N . ILE C 1 65 ? 33.035 26.335 4.518 1.00 68.20 65 ILE C N 1
ATOM 4750 C CA . ILE C 1 65 ? 34.186 26.666 3.691 1.00 57.88 65 ILE C CA 1
ATOM 4751 C C . ILE C 1 65 ? 34.604 25.450 2.881 1.00 61.21 65 ILE C C 1
ATOM 4752 O O . ILE C 1 65 ? 34.796 25.534 1.663 1.00 71.16 65 ILE C O 1
ATOM 4768 N N . HIS C 1 66 ? 34.654 24.281 3.532 1.00 55.46 66 HIS C N 1
ATOM 4769 C CA . HIS C 1 66 ? 35.151 23.065 2.875 1.00 65.34 66 HIS C CA 1
ATOM 4770 C C . HIS C 1 66 ? 34.389 22.761 1.588 1.00 69.45 66 HIS C C 1
ATOM 4771 O O . HIS C 1 66 ? 34.981 22.433 0.549 1.00 84.26 66 HIS C O 1
ATOM 4785 N N . LYS C 1 67 ? 33.070 22.823 1.634 1.00 71.48 67 LYS C N 1
ATOM 4786 C CA . LYS C 1 67 ? 32.363 22.503 0.397 1.00 90.47 67 LYS C CA 1
ATOM 4787 C C . LYS C 1 67 ? 32.542 23.586 -0.664 1.00 91.44 67 LYS C C 1
ATOM 4788 O O . LYS C 1 67 ? 32.533 23.281 -1.864 1.00 106.83 67 LYS C O 1
ATOM 4807 N N . ILE C 1 68 ? 32.717 24.849 -0.271 1.00 88.25 68 ILE C N 1
ATOM 4808 C CA . ILE C 1 68 ? 33.172 25.799 -1.274 1.00 87.97 68 ILE C CA 1
ATOM 4809 C C . ILE C 1 68 ? 34.503 25.309 -1.811 1.00 93.87 68 ILE C C 1
ATOM 4810 O O . ILE C 1 68 ? 34.765 25.370 -3.021 1.00 77.71 68 ILE C O 1
ATOM 4826 N N . GLY C 1 69 ? 35.319 24.718 -0.934 1.00 74.38 69 GLY C N 1
ATOM 4827 C CA . GLY C 1 69 ? 36.635 24.275 -1.354 1.00 82.76 69 GLY C CA 1
ATOM 4828 C C . GLY C 1 69 ? 36.573 23.254 -2.475 1.00 76.33 69 GLY C C 1
ATOM 4829 O O . GLY C 1 69 ? 37.334 23.344 -3.462 1.00 55.53 69 GLY C O 1
ATOM 4833 N N . ILE C 1 70 ? 35.655 22.285 -2.355 1.00 60.87 70 ILE C N 1
ATOM 4834 C CA . ILE C 1 70 ? 35.631 21.165 -3.290 1.00 90.72 70 ILE C CA 1
ATOM 4835 C C . ILE C 1 70 ? 35.219 21.662 -4.669 1.00 101.91 70 ILE C C 1
ATOM 4836 O O . ILE C 1 70 ? 35.719 21.169 -5.684 1.00 118.95 70 ILE C O 1
ATOM 4852 N N . ASN C 1 71 ? 34.350 22.673 -4.734 1.00 135.38 71 ASN C N 1
ATOM 4853 C CA . ASN C 1 71 ? 34.008 23.270 -6.020 1.00 116.15 71 ASN C CA 1
ATOM 4854 C C . ASN C 1 71 ? 35.217 23.948 -6.645 1.00 88.18 71 ASN C C 1
ATOM 4855 O O . ASN C 1 71 ? 35.571 23.694 -7.813 1.00 64.71 71 ASN C O 1
ATOM 4866 N N . ILE C 1 72 ? 35.850 24.847 -5.884 1.00 61.30 72 ILE C N 1
ATOM 4867 C CA . ILE C 1 72 ? 37.042 25.527 -6.388 1.00 55.25 72 ILE C CA 1
ATOM 4868 C C . ILE C 1 72 ? 38.090 24.490 -6.734 1.00 51.51 72 ILE C C 1
ATOM 4869 O O . ILE C 1 72 ? 38.781 24.610 -7.763 1.00 51.84 72 ILE C O 1
ATOM 4885 N N . ASN C 1 73 ? 38.151 23.399 -5.957 1.00 63.53 73 ASN C N 1
ATOM 4886 C CA . ASN C 1 73 ? 39.103 22.327 -6.242 1.00 75.54 73 ASN C CA 1
ATOM 4887 C C . ASN C 1 73 ? 38.805 21.643 -7.581 1.00 87.66 73 ASN C C 1
ATOM 4888 O O . ASN C 1 73 ? 39.722 21.406 -8.378 1.00 63.15 73 ASN C O 1
ATOM 4899 N N . GLN C 1 74 ? 37.551 21.283 -7.850 1.00 135.63 74 GLN C N 1
ATOM 4900 C CA . GLN C 1 74 ? 37.331 20.586 -9.110 1.00 102.27 74 GLN C CA 1
ATOM 4901 C C . GLN C 1 74 ? 37.491 21.531 -10.309 1.00 67.24 74 GLN C C 1
ATOM 4902 O O . GLN C 1 74 ? 38.009 21.115 -11.356 1.00 73.56 74 GLN C O 1
ATOM 4933 N N . ALA C 1 76 ? 39.770 23.727 -10.519 1.00 99.43 76 ALA C N 1
ATOM 4934 C CA . ALA C 1 76 ? 41.219 23.732 -10.695 1.00 100.46 76 ALA C CA 1
ATOM 4935 C C . ALA C 1 76 ? 41.717 22.468 -11.394 1.00 69.09 76 ALA C C 1
ATOM 4936 O O . ALA C 1 76 ? 42.634 22.541 -12.221 1.00 59.97 76 ALA C O 1
ATOM 4943 N N . ARG C 1 77 ? 41.167 21.295 -11.032 1.00 61.53 77 ARG C N 1
ATOM 4944 C CA . ARG C 1 77 ? 41.586 20.047 -11.653 1.00 76.15 77 ARG C CA 1
ATOM 4945 C C . ARG C 1 77 ? 41.241 20.085 -13.129 1.00 74.35 77 ARG C C 1
ATOM 4946 O O . ARG C 1 77 ? 42.099 19.751 -13.964 1.00 62.43 77 ARG C O 1
ATOM 4967 N N . LEU C 1 78 ? 40.043 20.602 -13.442 1.00 75.52 78 L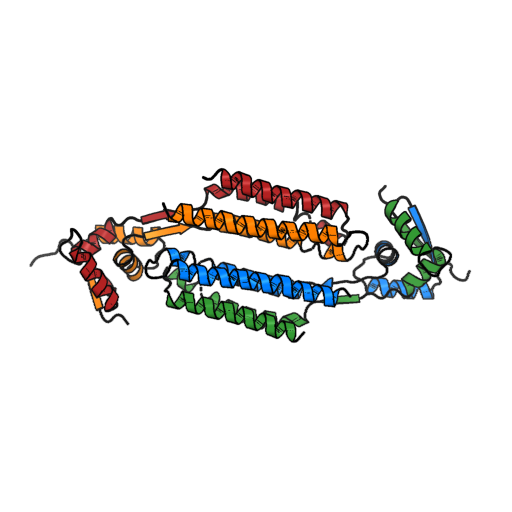EU C N 1
ATOM 4968 C CA . LEU C 1 78 ? 39.557 20.672 -14.814 1.00 84.47 78 LEU C CA 1
ATOM 4969 C C . LEU C 1 78 ? 40.346 21.697 -15.617 1.00 77.87 78 LEU C C 1
ATOM 4970 O O . LEU C 1 78 ? 40.781 21.405 -16.741 1.00 102.15 78 LEU C O 1
ATOM 4986 N N . ALA C 1 79 ? 40.580 22.889 -15.049 1.00 63.89 79 ALA C N 1
ATOM 4987 C CA . ALA C 1 79 ? 41.418 23.844 -15.764 1.00 62.57 79 ALA C CA 1
ATOM 4988 C C . ALA C 1 79 ? 42.766 23.243 -16.098 1.00 79.12 79 ALA C C 1
ATOM 4989 O O . ALA C 1 79 ? 43.310 23.498 -17.173 1.00 66.59 79 ALA C O 1
ATOM 4996 N N . ASN C 1 80 ? 43.315 22.434 -15.199 1.00 63.04 80 ASN C N 1
ATOM 4997 C CA . ASN C 1 80 ? 44.667 21.952 -15.389 1.00 68.61 80 ASN C CA 1
ATOM 4998 C C . ASN C 1 80 ? 44.701 20.828 -16.424 1.00 68.16 80 ASN C C 1
ATOM 4999 O O . ASN C 1 80 ? 45.654 20.751 -17.210 1.00 83.39 80 ASN C O 1
ATOM 5010 N N . GLN C 1 81 ? 43.654 19.974 -16.458 1.00 55.03 81 GLN C N 1
ATOM 5011 C CA . GLN C 1 81 ? 43.613 18.853 -17.399 1.00 79.53 81 GLN C CA 1
ATOM 5012 C C . GLN C 1 81 ? 43.220 19.297 -18.799 1.00 82.34 81 GLN C C 1
ATOM 5013 O O . GLN C 1 81 ? 43.590 18.630 -19.765 1.00 87.90 81 GLN C O 1
ATOM 5027 N N . PHE C 1 82 ? 42.516 20.406 -18.948 1.00 97.44 82 PHE C N 1
ATOM 5028 C CA . PHE C 1 82 ? 42.240 20.902 -20.277 1.00 93.01 82 PHE C CA 1
ATOM 5029 C C . PHE C 1 82 ? 43.090 22.101 -20.649 1.00 82.85 82 PHE C C 1
ATOM 5030 O O . PHE C 1 82 ? 43.116 22.486 -21.828 1.00 62.26 82 PHE C O 1
ATOM 5047 N N . HIS C 1 83 ? 43.847 22.647 -19.704 1.00 73.77 83 HIS C N 1
ATOM 5048 C CA . HIS C 1 83 ? 44.687 23.796 -19.977 1.00 66.25 83 HIS C CA 1
ATOM 5049 C C . HIS C 1 83 ? 43.870 24.931 -20.580 1.00 69.52 83 HIS C C 1
ATOM 5050 O O . HIS C 1 83 ? 44.306 25.598 -21.509 1.00 59.79 83 HIS C O 1
ATOM 5064 N N . GLU C 1 84 ? 42.655 25.143 -20.081 1.00 70.05 84 GLU C N 1
ATOM 5065 C CA . GLU C 1 84 ? 41.911 26.330 -20.471 1.00 80.45 84 GLU C CA 1
ATOM 5066 C C . GLU C 1 84 ? 41.236 26.970 -19.257 1.00 78.48 84 GLU C C 1
ATOM 5067 O O . GLU C 1 84 ? 40.847 26.287 -18.306 1.00 58.80 84 GLU C O 1
ATOM 5079 N N . ILE C 1 85 ? 41.145 28.293 -19.275 1.00 85.66 85 ILE C N 1
ATOM 5080 C CA . ILE C 1 85 ? 40.417 29.049 -18.268 1.00 71.99 85 ILE C CA 1
ATOM 5081 C C . ILE C 1 85 ? 39.856 30.258 -18.978 1.00 69.30 85 ILE C C 1
ATOM 5082 O O . ILE C 1 85 ? 40.538 30.839 -19.826 1.00 53.23 85 ILE C O 1
ATOM 5098 N N . SER C 1 86 ? 38.651 30.674 -18.590 1.00 69.87 86 SER C N 1
ATOM 5099 C CA . SER C 1 86 ? 37.972 31.783 -19.241 1.00 82.98 86 SER C CA 1
ATOM 5100 C C . SER C 1 86 ? 37.831 32.956 -18.276 1.00 85.08 86 SER C C 1
ATOM 5101 O O . SER C 1 86 ? 37.941 32.818 -17.043 1.00 60.90 86 SER C O 1
ATOM 5109 N N . SER C 1 87 ? 37.598 34.132 -18.861 1.00 88.26 87 SER C N 1
ATOM 5110 C CA . SER C 1 87 ? 37.416 35.329 -18.053 1.00 94.02 87 SER C CA 1
ATOM 5111 C C . SER C 1 87 ? 36.161 35.232 -17.195 1.00 85.07 87 SER C C 1
ATOM 5112 O O . SER C 1 87 ? 36.095 35.860 -16.120 1.00 75.34 87 SER C O 1
ATOM 5120 N N . GLU C 1 88 ? 35.155 34.463 -17.667 1.00 81.36 88 GLU C N 1
ATOM 5121 C CA . GLU C 1 88 ? 33.967 34.128 -16.873 1.00 104.53 88 GLU C CA 1
ATOM 5122 C C . GLU C 1 88 ? 34.320 33.271 -15.659 1.00 92.51 88 GLU C C 1
ATOM 5123 O O . GLU C 1 88 ? 33.742 33.451 -14.576 1.00 65.70 88 GLU C O 1
ATOM 5135 N N . ASP C 1 89 ? 35.229 32.310 -15.823 1.00 112.87 89 ASP C N 1
ATOM 5136 C CA . ASP C 1 89 ? 35.694 31.564 -14.668 1.00 88.27 89 ASP C CA 1
ATOM 5137 C C . ASP C 1 89 ? 36.380 32.480 -13.660 1.00 62.53 89 ASP C C 1
ATOM 5138 O O . ASP C 1 89 ? 36.323 32.240 -12.447 1.00 64.87 89 ASP C O 1
ATOM 5147 N N . ILE C 1 90 ? 37.030 33.533 -14.122 1.00 55.84 90 ILE C N 1
ATOM 5148 C CA . ILE C 1 90 ? 37.797 34.354 -13.194 1.00 64.12 90 ILE C CA 1
ATOM 5149 C C . ILE C 1 90 ? 36.870 35.169 -12.324 1.00 69.38 90 ILE C C 1
ATOM 5150 O O . ILE C 1 90 ? 36.982 35.179 -11.098 1.00 66.34 90 ILE C O 1
ATOM 5166 N N . LYS C 1 91 ? 35.942 35.878 -12.924 1.00 75.48 91 LYS C N 1
ATOM 5167 C CA . LYS C 1 91 ? 35.071 36.662 -12.061 1.00 87.46 91 LYS C CA 1
ATOM 5168 C C . LYS C 1 91 ? 34.180 35.754 -11.210 1.00 63.10 91 LYS C C 1
ATOM 5169 O O . LYS C 1 91 ? 33.880 36.091 -10.051 1.00 74.94 91 LYS C O 1
ATOM 5188 N N . ASP C 1 92 ? 33.773 34.592 -11.747 1.00 61.96 92 ASP C N 1
ATOM 5189 C CA . ASP C 1 92 ? 33.032 33.606 -10.959 1.00 97.95 92 ASP C CA 1
ATOM 5190 C C . ASP C 1 92 ? 33.823 33.192 -9.730 1.00 115.58 92 ASP C C 1
ATOM 5191 O O . ASP C 1 92 ? 33.261 33.044 -8.642 1.00 141.25 92 ASP C O 1
ATOM 5200 N N . LEU C 1 93 ? 35.130 32.999 -9.883 1.00 101.17 93 LEU C N 1
ATOM 5201 C CA . LEU C 1 93 ? 35.975 32.800 -8.715 1.00 80.31 93 LEU C CA 1
ATOM 5202 C C . LEU C 1 93 ? 35.903 33.987 -7.780 1.00 67.06 93 LEU C C 1
ATOM 5203 O O . LEU C 1 93 ? 35.849 33.832 -6.558 1.00 89.52 93 LEU C O 1
ATOM 5219 N N . THR C 1 94 ? 36.008 35.183 -8.337 1.00 84.72 94 THR C N 1
ATOM 5220 C CA . THR C 1 94 ? 36.053 36.351 -7.495 1.00 93.50 94 THR C CA 1
ATOM 5221 C C . THR C 1 94 ? 34.817 36.379 -6.612 1.00 114.78 94 THR C C 1
ATOM 5222 O O . THR C 1 94 ? 34.913 36.577 -5.393 1.00 73.79 94 THR C O 1
ATOM 5233 N N . ASP C 1 95 ? 33.661 36.054 -7.198 1.00 137.11 95 ASP C N 1
ATOM 5234 C CA . ASP C 1 95 ? 32.413 36.024 -6.444 1.00 139.75 95 ASP C CA 1
ATOM 5235 C C . ASP C 1 95 ? 32.436 34.939 -5.377 1.00 113.23 95 ASP C C 1
ATOM 5236 O O . ASP C 1 95 ? 31.939 35.147 -4.265 1.00 117.76 95 ASP C O 1
ATOM 5245 N N . LYS C 1 96 ? 32.990 33.772 -5.690 1.00 107.48 96 LYS C N 1
ATOM 5246 C CA . LYS C 1 96 ? 33.126 32.758 -4.656 1.00 84.62 96 LYS C CA 1
ATOM 5247 C C . LYS C 1 96 ? 34.033 33.249 -3.525 1.00 82.03 96 LYS C C 1
ATOM 5248 O O . LYS C 1 96 ? 33.775 32.963 -2.345 1.00 78.59 96 LYS C O 1
ATOM 5267 N N . VAL C 1 97 ? 35.041 34.062 -3.858 1.00 55.46 97 VAL C N 1
ATOM 5268 C CA . VAL C 1 97 ? 35.981 34.565 -2.857 1.00 75.15 97 VAL C CA 1
ATOM 5269 C C . VAL C 1 97 ? 35.307 35.569 -1.932 1.00 85.68 97 VAL C C 1
ATOM 5270 O O . VAL C 1 97 ? 35.538 35.558 -0.709 1.00 77.83 97 VAL C O 1
ATOM 5283 N N . GLN C 1 98 ? 34.538 36.502 -2.503 1.00 91.92 98 GLN C N 1
ATOM 5284 C CA . GLN C 1 98 ? 33.834 37.476 -1.672 1.00 113.97 98 GLN C CA 1
ATOM 5285 C C . GLN C 1 98 ? 32.682 36.851 -0.892 1.00 116.47 98 GLN C C 1
ATOM 5286 O O . GLN C 1 98 ? 32.246 37.425 0.109 1.00 137.66 98 GLN C O 1
ATOM 5300 N N . SER C 1 99 ? 32.180 35.697 -1.329 1.00 99.94 99 SER C N 1
ATOM 5301 C CA . SER C 1 99 ? 31.185 34.948 -0.573 1.00 93.90 99 SER C CA 1
ATOM 5302 C C . SER C 1 99 ? 31.810 34.202 0.610 1.00 76.25 99 SER C C 1
ATOM 5303 O O . SER C 1 99 ? 31.161 34.041 1.659 1.00 81.35 99 SER C O 1
ATOM 5311 N N . LEU C 1 100 ? 33.047 33.714 0.460 1.00 92.43 100 LEU C N 1
ATOM 5312 C CA . LEU C 1 100 ? 33.785 33.221 1.615 1.00 99.27 100 LEU C CA 1
ATOM 5313 C C . LEU C 1 100 ? 34.029 34.346 2.606 1.00 104.59 100 LEU C C 1
ATOM 5314 O O . LEU C 1 100 ? 33.938 34.143 3.823 1.00 130.36 100 LEU C O 1
ATOM 5330 N N . ASN C 1 101 ? 34.337 35.543 2.106 1.00 73.89 101 ASN C N 1
ATOM 5331 C CA . ASN C 1 101 ? 34.525 36.660 3.016 1.00 91.28 101 ASN C CA 1
ATOM 5332 C C . ASN C 1 101 ? 33.243 36.911 3.817 1.00 110.95 101 ASN C C 1
ATOM 5333 O O . ASN C 1 101 ? 33.289 37.221 5.019 1.00 92.77 101 ASN C O 1
ATOM 5344 N N . ALA C 1 102 ? 32.086 36.700 3.182 1.00 137.46 102 ALA C N 1
ATOM 5345 C CA . ALA C 1 102 ? 30.810 36.860 3.872 1.00 106.92 102 ALA C CA 1
ATOM 5346 C C . ALA C 1 102 ? 30.581 35.735 4.882 1.00 87.85 102 ALA C C 1
ATOM 5347 O O . ALA C 1 102 ? 30.241 35.994 6.045 1.00 97.33 102 ALA C O 1
ATOM 5354 N N . LEU C 1 103 ? 30.810 34.483 4.468 1.00 85.34 103 LEU C N 1
ATOM 5355 C CA . LEU C 1 103 ? 30.587 33.346 5.349 1.00 91.51 103 LEU C CA 1
ATOM 5356 C C . LEU C 1 103 ? 31.457 33.437 6.588 1.00 135.94 103 LEU C C 1
ATOM 5357 O O . LEU C 1 103 ? 31.117 32.860 7.625 1.00 127.06 103 LEU C O 1
ATOM 5373 N N . VAL C 1 104 ? 32.582 34.144 6.503 1.00 100.82 104 VAL C N 1
ATOM 5374 C CA . VAL C 1 104 ? 33.502 34.191 7.637 1.00 92.60 104 VAL C CA 1
ATOM 5375 C C . VAL C 1 104 ? 33.055 35.239 8.652 1.00 104.50 104 VAL C C 1
ATOM 5376 O O . VAL C 1 104 ? 32.933 34.940 9.846 1.00 124.67 104 VAL C O 1
ATOM 5389 N N . GLN C 1 105 ? 32.836 36.486 8.210 1.00 102.26 105 GLN C N 1
ATOM 5390 C CA . GLN C 1 105 ? 32.347 37.517 9.128 1.00 88.99 105 GLN C CA 1
ATOM 5391 C C . GLN C 1 105 ? 31.052 37.078 9.805 1.00 95.69 105 GLN C C 1
ATOM 5392 O O . GLN C 1 105 ? 30.865 37.306 11.006 1.00 111.80 105 GLN C O 1
ATOM 5406 N N . SER C 1 106 ? 30.165 36.414 9.049 1.00 114.81 106 SER C N 1
ATOM 5407 C CA . SER C 1 106 ? 28.852 35.990 9.544 1.00 131.73 106 SER C CA 1
ATOM 5408 C C . SER C 1 106 ? 28.962 34.913 10.628 1.00 130.67 106 SER C C 1
ATOM 5409 O O . SER C 1 106 ? 28.466 35.087 11.753 1.00 122.33 106 SER C O 1
ATOM 5417 N N . GLU C 1 107 ? 29.579 33.773 10.302 1.00 166.67 107 GLU C N 1
ATOM 5418 C CA . GLU C 1 107 ? 29.670 32.674 11.258 1.00 156.72 107 GLU C CA 1
ATOM 5419 C C . GLU C 1 107 ? 30.599 32.977 12.417 1.00 125.80 107 GLU C C 1
ATOM 5420 O O . GLU C 1 107 ? 30.633 32.191 13.369 1.00 99.84 107 GLU C O 1
ATOM 5432 N N . LEU C 1 108 ? 31.376 34.057 12.341 1.00 82.88 108 LEU C N 1
ATOM 5433 C CA . LEU C 1 108 ? 32.238 34.460 13.440 1.00 90.01 108 LEU C CA 1
ATOM 5434 C C . LEU C 1 108 ? 31.607 35.525 14.325 1.00 115.50 108 LEU C C 1
ATOM 5435 O O . LEU C 1 108 ? 31.941 35.601 15.509 1.00 134.54 108 LEU C O 1
ATOM 5451 N N . ASN C 1 109 ? 30.731 36.367 13.777 1.00 157.89 109 ASN C N 1
ATOM 5452 C CA . ASN C 1 109 ? 29.887 37.201 14.626 1.00 143.91 109 ASN C CA 1
ATOM 5453 C C . ASN C 1 109 ? 28.917 36.355 15.436 1.00 120.83 109 ASN C C 1
ATOM 5454 O O . ASN C 1 109 ? 28.609 36.675 16.592 1.00 120.48 109 ASN C O 1
ATOM 5465 N N . LYS C 1 110 ? 28.397 35.292 14.823 1.00 102.21 110 LYS C N 1
ATOM 5466 C CA . LYS C 1 110 ? 27.515 34.363 15.518 1.00 101.11 110 LYS C CA 1
ATOM 5467 C C . LYS C 1 110 ? 28.129 33.909 16.828 1.00 112.23 110 LYS C C 1
ATOM 5468 O O . LYS C 1 110 ? 27.419 33.710 17.822 1.00 126.46 110 LYS C O 1
ATOM 5487 N N . LEU C 1 111 ? 29.443 33.781 16.861 1.00 113.09 111 LEU C N 1
ATOM 5488 C CA . LEU C 1 111 ? 30.135 33.451 18.077 1.00 106.75 111 LEU C CA 1
ATOM 5489 C C . LEU C 1 111 ? 30.378 34.773 18.811 1.00 103.26 111 LEU C C 1
ATOM 5490 O O . LEU C 1 111 ? 29.727 35.084 19.808 1.00 93.70 111 LEU C O 1
ATOM 5506 N N . LYS D 1 4 ? 42.863 8.078 -58.490 1.00 175.72 4 LYS D N 1
ATOM 5507 C CA . LYS D 1 4 ? 43.110 9.200 -59.384 1.00 176.08 4 LYS D CA 1
ATOM 5508 C C . LYS D 1 4 ? 44.358 9.943 -58.944 1.00 205.66 4 LYS D C 1
ATOM 5509 O O . LYS D 1 4 ? 45.391 9.876 -59.601 1.00 208.79 4 LYS D O 1
ATOM 5527 N N . GLN D 1 5 ? 44.255 10.655 -57.827 1.00 256.78 5 GLN D N 1
ATOM 5528 C CA . GLN D 1 5 ? 45.373 11.413 -57.291 1.00 258.50 5 GLN D CA 1
ATOM 5529 C C . GLN D 1 5 ? 45.323 11.354 -55.774 1.00 208.30 5 GLN D C 1
ATOM 5530 O O . GLN D 1 5 ? 44.258 11.529 -55.173 1.00 212.01 5 GLN D O 1
ATOM 5544 N N . LYS D 1 6 ? 46.483 11.095 -55.174 1.00 140.09 6 LYS D N 1
ATOM 5545 C CA . LYS D 1 6 ? 46.666 11.065 -53.728 1.00 110.11 6 LYS D CA 1
ATOM 5546 C C . LYS D 1 6 ? 47.258 12.400 -53.275 1.00 104.87 6 LYS D C 1
ATOM 5547 O O . LYS D 1 6 ? 48.143 12.958 -53.936 1.00 100.10 6 LYS D O 1
ATOM 5566 N N . LEU D 1 7 ? 46.779 12.898 -52.139 1.00 127.03 7 LEU D N 1
ATOM 5567 C CA . LEU D 1 7 ? 47.272 14.141 -51.568 1.00 104.71 7 LEU D CA 1
ATOM 5568 C C . LEU D 1 7 ? 48.579 13.898 -50.813 1.00 69.73 7 LEU D C 1
ATOM 5569 O O . LEU D 1 7 ? 48.785 12.829 -50.223 1.00 86.43 7 LEU D O 1
ATOM 5585 N N . LYS D 1 8 ? 49.480 14.896 -50.846 1.00 53.34 8 LYS D N 1
ATOM 5586 C CA . LYS D 1 8 ? 50.608 14.909 -49.925 1.00 50.38 8 LYS D CA 1
ATOM 5587 C C . LYS D 1 8 ? 50.175 14.949 -48.456 1.00 39.94 8 LYS D C 1
ATOM 5588 O O . LYS D 1 8 ? 50.923 14.458 -47.590 1.00 44.52 8 LYS D O 1
ATOM 5607 N N . ARG D 1 9 ? 48.966 15.479 -48.148 1.00 49.13 9 ARG D N 1
ATOM 5608 C CA . ARG D 1 9 ? 48.492 15.619 -46.755 1.00 42.49 9 ARG D CA 1
ATOM 5609 C C . ARG D 1 9 ? 47.108 15.022 -46.629 1.00 44.95 9 ARG D C 1
ATOM 5610 O O . ARG D 1 9 ? 46.099 15.747 -46.671 1.00 39.31 9 ARG D O 1
ATOM 5631 N N . PRO D 1 10 ? 47.031 13.703 -46.417 1.00 37.89 10 PRO D N 1
ATOM 5632 C CA . PRO D 1 10 ? 45.731 13.019 -46.420 1.00 43.30 10 PRO D CA 1
ATOM 5633 C C . PRO D 1 10 ? 45.089 12.858 -45.056 1.00 60.14 10 PRO D C 1
ATOM 5634 O O . PRO D 1 10 ? 43.963 12.401 -45.001 1.00 44.97 10 PRO D O 1
ATOM 5645 N N . ILE D 1 11 ? 45.751 13.174 -43.960 1.00 34.26 11 ILE D N 1
ATOM 5646 C CA . ILE D 1 11 ? 45.170 13.025 -42.632 1.00 36.69 11 ILE D CA 1
ATOM 5647 C C . ILE D 1 11 ? 44.341 14.275 -42.366 1.00 38.24 11 ILE D C 1
ATOM 5648 O O . ILE D 1 11 ? 44.805 15.400 -42.541 1.00 37.47 11 ILE D O 1
ATOM 5664 N N . GLN D 1 12 ? 43.154 14.093 -41.859 1.00 39.98 12 GLN D N 1
ATOM 5665 C CA . GLN D 1 12 ? 42.225 15.171 -41.510 1.00 42.65 12 GLN D CA 1
ATOM 5666 C C . GLN D 1 12 ? 42.065 15.272 -40.000 1.00 38.59 12 GLN D C 1
ATOM 5667 O O . GLN D 1 12 ? 41.712 14.309 -39.318 1.00 53.04 12 GLN D O 1
ATOM 5681 N N . ARG D 1 13 ? 42.439 16.438 -39.473 1.00 38.25 13 ARG D N 1
ATOM 5682 C CA . ARG D 1 13 ? 42.364 16.780 -38.030 1.00 45.49 13 ARG D CA 1
ATOM 5683 C C . ARG D 1 13 ? 41.378 17.939 -37.888 1.00 47.70 13 ARG D C 1
ATOM 5684 O O . ARG D 1 13 ? 41.588 18.971 -38.555 1.00 40.77 13 ARG D O 1
ATOM 5705 N N . ILE D 1 14 ? 40.347 17.777 -37.057 1.00 44.49 14 ILE D N 1
ATOM 5706 C CA . ILE D 1 14 ? 39.326 18.796 -36.863 1.00 41.57 14 ILE D CA 1
ATOM 5707 C C . ILE D 1 14 ? 39.745 19.769 -35.769 1.00 45.26 14 ILE D C 1
ATOM 5708 O O . ILE D 1 14 ? 40.155 19.371 -34.661 1.00 34.82 14 ILE D O 1
ATOM 5724 N N . VAL D 1 15 ? 39.535 21.054 -36.028 1.00 37.98 15 VAL D N 1
ATOM 5725 C CA . VAL D 1 15 ? 39.499 22.073 -34.969 1.00 36.83 15 VAL D CA 1
ATOM 5726 C C . VAL D 1 15 ? 38.072 22.599 -34.903 1.00 37.38 15 VAL D C 1
ATOM 5727 O O . VAL D 1 15 ? 37.547 23.047 -35.930 1.00 39.31 15 VAL D O 1
ATOM 5740 N N . ARG D 1 16 ? 37.461 22.588 -33.669 1.00 37.10 16 ARG D N 1
ATOM 5741 C CA . ARG D 1 16 ? 36.123 23.140 -33.445 1.00 44.57 16 ARG D CA 1
ATOM 5742 C C . ARG D 1 16 ? 36.236 24.580 -32.962 1.00 40.71 16 ARG D C 1
ATOM 5743 O O . ARG D 1 16 ? 37.063 24.887 -32.101 1.00 45.82 16 ARG D O 1
ATOM 5764 N N . LEU D 1 17 ? 35.395 25.471 -33.533 1.00 44.01 17 LEU D N 1
ATOM 5765 C CA . LEU D 1 17 ? 35.482 26.913 -33.308 1.00 55.99 17 LEU D CA 1
ATOM 5766 C C . LEU D 1 17 ? 34.104 27.477 -33.032 1.00 49.92 17 LEU D C 1
ATOM 5767 O O . LEU D 1 17 ? 33.101 27.027 -33.602 1.00 43.95 17 LEU D O 1
ATOM 5783 N N . SER D 1 18 ? 34.052 28.477 -32.144 1.00 43.15 18 SER D N 1
ATOM 5784 C CA . SER D 1 18 ? 32.859 29.305 -31.984 1.00 47.55 18 SER D CA 1
ATOM 5785 C C . SER D 1 18 ? 32.798 30.312 -33.151 1.00 49.75 18 SER D C 1
ATOM 5786 O O . SER D 1 18 ? 33.808 30.550 -33.846 1.00 43.95 18 SER D O 1
ATOM 5794 N N . GLU D 1 19 ? 31.632 30.975 -33.320 1.00 52.38 19 GLU D N 1
ATOM 5795 C CA . GLU D 1 19 ? 31.531 31.982 -34.379 1.00 55.92 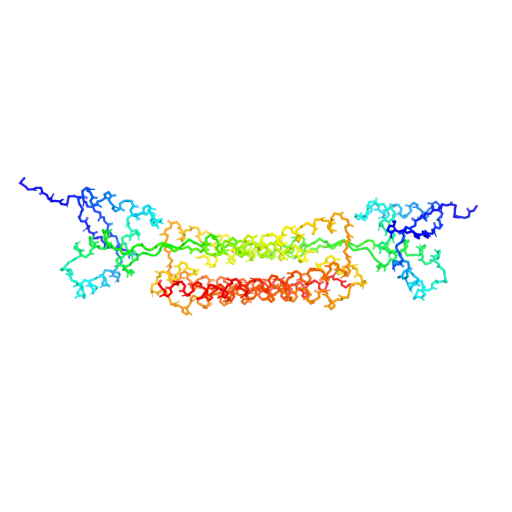19 GLU D CA 1
ATOM 5796 C C . GLU D 1 19 ? 32.627 33.029 -34.232 1.00 50.72 19 GLU D C 1
ATOM 5797 O O . GLU D 1 19 ? 33.304 33.383 -35.211 1.00 49.79 19 GLU D O 1
ATOM 5809 N N . GLU D 1 20 ? 32.811 33.531 -33.005 1.00 49.67 20 GLU D N 1
ATOM 5810 C CA . GLU D 1 20 ? 33.721 34.639 -32.803 1.00 60.19 20 GLU D CA 1
ATOM 5811 C C . GLU D 1 20 ? 35.178 34.201 -32.956 1.00 43.33 20 GLU D C 1
ATOM 5812 O O . GLU D 1 20 ? 36.000 34.941 -33.496 1.00 60.37 20 GLU D O 1
ATOM 5824 N N . GLU D 1 21 ? 35.518 33.014 -32.464 1.00 49.98 21 GLU D N 1
ATOM 5825 C CA . GLU D 1 21 ? 36.862 32.487 -32.673 1.00 50.63 21 GLU D CA 1
ATOM 5826 C C . GLU D 1 21 ? 37.180 32.399 -34.158 1.00 42.08 21 GLU D C 1
ATOM 5827 O O . GLU D 1 21 ? 38.302 32.681 -34.589 1.00 46.71 21 GLU D O 1
ATOM 5839 N N . ASN D 1 22 ? 36.194 31.999 -34.959 1.00 44.79 22 ASN D N 1
ATOM 5840 C CA . ASN D 1 22 ? 36.412 31.849 -36.380 1.00 42.09 22 ASN D CA 1
ATOM 5841 C C . ASN D 1 22 ? 36.593 33.214 -37.021 1.00 38.54 22 ASN D C 1
ATOM 5842 O O . ASN D 1 22 ? 37.437 33.387 -37.910 1.00 40.58 22 ASN D O 1
ATOM 5853 N N . ASN D 1 23 ? 35.821 34.188 -36.557 1.00 45.83 23 ASN D N 1
ATOM 5854 C CA . ASN D 1 23 ? 35.930 35.549 -37.075 1.00 60.47 23 ASN D CA 1
ATOM 5855 C C . ASN D 1 23 ? 37.309 36.125 -36.736 1.00 52.65 23 ASN D C 1
ATOM 5856 O O . ASN D 1 23 ? 37.978 36.719 -37.585 1.00 45.57 23 ASN D O 1
ATOM 5867 N N . LEU D 1 24 ? 37.743 35.929 -35.502 1.00 44.20 24 LEU D N 1
ATOM 5868 C CA . LEU D 1 24 ? 39.073 36.367 -35.108 1.00 50.25 24 LEU D CA 1
ATOM 5869 C C . LEU D 1 24 ? 40.162 35.679 -35.927 1.00 39.06 24 LEU D C 1
ATOM 5870 O O . LEU D 1 24 ? 41.068 36.336 -36.448 1.00 43.89 24 LEU D O 1
ATOM 5886 N N . ILE D 1 25 ? 40.061 34.370 -36.116 1.00 38.98 25 ILE D N 1
ATOM 5887 C CA . ILE D 1 25 ? 41.081 33.695 -36.873 1.00 37.82 25 ILE D CA 1
ATOM 5888 C C . ILE D 1 25 ? 41.091 34.198 -38.326 1.00 41.22 25 ILE D C 1
ATOM 5889 O O . ILE D 1 25 ? 42.149 34.416 -38.913 1.00 41.88 25 ILE D O 1
ATOM 5905 N N . LYS D 1 26 ? 39.934 34.468 -38.898 1.00 40.79 26 LYS D N 1
ATOM 5906 C CA . LYS D 1 26 ? 39.915 34.988 -40.295 1.00 35.99 26 LYS D CA 1
ATOM 5907 C C . LYS D 1 26 ? 40.643 36.340 -40.407 1.00 38.69 26 LYS D C 1
ATOM 5908 O O . LYS D 1 26 ? 41.406 36.576 -41.344 1.00 43.45 26 LYS D O 1
ATOM 5927 N N . ARG D 1 27 ? 40.446 37.203 -39.436 1.00 38.90 27 ARG D N 1
ATOM 5928 C CA . ARG D 1 27 ? 41.194 38.463 -39.372 1.00 44.57 27 ARG D CA 1
ATOM 5929 C C . ARG D 1 27 ? 42.676 38.207 -39.234 1.00 42.56 27 ARG D C 1
ATOM 5930 O O . ARG D 1 27 ? 43.465 38.828 -39.938 1.00 54.21 27 ARG D O 1
ATOM 5951 N N . LYS D 1 28 ? 43.077 37.235 -38.416 1.00 42.08 28 LYS D N 1
ATOM 5952 C CA . LYS D 1 28 ? 44.497 36.921 -38.302 1.00 45.98 28 LYS D CA 1
ATOM 5953 C C . LYS D 1 28 ? 45.059 36.489 -39.635 1.00 40.28 28 LYS D C 1
ATOM 5954 O O . LYS D 1 28 ? 46.143 36.928 -40.055 1.00 40.51 28 LYS D O 1
ATOM 5973 N N . ILE D 1 29 ? 44.310 35.659 -40.339 1.00 35.20 29 ILE D N 1
ATOM 5974 C CA . ILE D 1 29 ? 44.772 35.188 -41.614 1.00 32.49 29 ILE D CA 1
ATOM 5975 C C . ILE D 1 29 ? 45.048 36.361 -42.542 1.00 37.34 29 ILE D C 1
ATOM 5976 O O . ILE D 1 29 ? 46.000 36.317 -43.314 1.00 38.93 29 ILE D O 1
ATOM 5992 N N . GLU D 1 30 ? 44.198 37.404 -42.510 1.00 43.93 30 GLU D N 1
ATOM 5993 C CA . GLU D 1 30 ? 44.354 38.568 -43.386 1.00 61.15 30 GLU D CA 1
ATOM 5994 C C . GLU D 1 30 ? 45.599 39.419 -43.068 1.00 61.49 30 GLU D C 1
ATOM 5995 O O . GLU D 1 30 ? 46.105 40.138 -43.936 1.00 61.77 30 GLU D O 1
ATOM 6007 N N . GLU D 1 31 ? 46.095 39.400 -41.839 1.00 38.72 31 GLU D N 1
ATOM 6008 C CA . GLU D 1 31 ? 47.292 40.155 -41.498 1.00 59.00 31 GLU D CA 1
ATOM 6009 C C . GLU D 1 31 ? 48.530 39.241 -41.512 1.00 49.89 31 GLU D C 1
ATOM 6010 O O . GLU D 1 31 ? 49.584 39.621 -40.986 1.00 65.19 31 GLU D O 1
ATOM 6022 N N . SER D 1 32 ? 48.380 38.020 -41.972 1.00 41.69 32 SER D N 1
ATOM 6023 C CA . SER D 1 32 ? 49.457 37.036 -41.942 1.00 45.33 32 SER D CA 1
ATOM 6024 C C . SER D 1 32 ? 50.076 36.861 -43.301 1.00 45.14 32 SER D C 1
ATOM 6025 O O . SER D 1 32 ? 49.546 37.311 -44.299 1.00 44.03 32 SER D O 1
ATOM 6033 N N . PHE D 1 33 ? 51.227 36.206 -43.342 1.00 41.16 33 PHE D N 1
ATOM 6034 C CA . PHE D 1 33 ? 51.827 35.890 -44.643 1.00 51.67 33 PHE D CA 1
ATOM 6035 C C . PHE D 1 33 ? 51.358 34.561 -45.196 1.00 48.64 33 PHE D C 1
ATOM 6036 O O . PHE D 1 33 ? 51.903 34.074 -46.208 1.00 51.49 33 PHE D O 1
ATOM 6053 N N . PHE D 1 34 ? 50.294 34.001 -44.632 1.00 46.86 34 PHE D N 1
ATOM 6054 C CA . PHE D 1 34 ? 49.762 32.794 -45.227 1.00 43.33 34 PHE D CA 1
ATOM 6055 C C . PHE D 1 34 ? 48.436 33.046 -45.950 1.00 45.18 34 PHE D C 1
ATOM 6056 O O . PHE D 1 34 ? 47.598 33.806 -45.468 1.00 44.79 34 PHE D O 1
ATOM 6073 N N . PRO D 1 35 ? 48.222 32.429 -47.100 1.00 47.65 35 PRO D N 1
ATOM 6074 C CA . PRO D 1 35 ? 47.013 32.776 -47.869 1.00 61.01 35 PRO D CA 1
ATOM 6075 C C . PRO D 1 35 ? 45.706 32.325 -47.220 1.00 59.93 35 PRO D C 1
ATOM 6076 O O . PRO D 1 35 ? 44.661 32.930 -47.484 1.00 48.60 35 PRO D O 1
ATOM 6087 N N . ASN D 1 36 ? 45.705 31.313 -46.339 1.00 35.04 36 ASN D N 1
ATOM 6088 C CA . ASN D 1 36 ? 44.435 30.643 -46.018 1.00 37.10 36 ASN D CA 1
ATOM 6089 C C . ASN D 1 36 ? 44.563 29.888 -44.694 1.00 37.34 36 ASN D C 1
ATOM 6090 O O . ASN D 1 36 ? 45.664 29.723 -44.181 1.00 33.92 36 ASN D O 1
ATOM 6101 N N . PHE D 1 37 ? 43.456 29.370 -44.192 1.00 30.33 37 PHE D N 1
ATOM 6102 C CA . PHE D 1 37 ? 43.480 28.696 -42.876 1.00 34.45 37 PHE D CA 1
ATOM 6103 C C . PHE D 1 37 ? 44.384 27.486 -42.848 1.00 34.42 37 PHE D C 1
ATOM 6104 O O . PHE D 1 37 ? 45.181 27.252 -41.911 1.00 32.55 37 PHE D O 1
ATOM 6121 N N . GLN D 1 38 ? 44.260 26.661 -43.858 1.00 29.10 38 GLN D N 1
ATOM 6122 C CA . GLN D 1 38 ? 45.165 25.502 -44.005 1.00 29.89 38 GLN D CA 1
ATOM 6123 C C . GLN D 1 38 ? 46.628 25.829 -43.772 1.00 40.84 38 GLN D C 1
ATOM 6124 O O . GLN D 1 38 ? 47.302 25.183 -42.957 1.00 27.88 38 GLN D O 1
ATOM 6138 N N . ASN D 1 39 ? 47.162 26.828 -44.445 1.00 26.41 39 ASN D N 1
ATOM 6139 C CA . ASN D 1 39 ? 48.603 27.062 -44.377 1.00 29.10 39 ASN D CA 1
ATOM 6140 C C . ASN D 1 39 ? 48.941 27.795 -43.064 1.00 31.00 39 ASN D C 1
ATOM 6141 O O . ASN D 1 39 ? 50.045 27.600 -42.459 1.00 30.03 39 ASN D O 1
ATOM 6152 N N . PHE D 1 40 ? 47.979 28.644 -42.613 1.00 26.22 40 PHE D N 1
ATOM 6153 C CA . PHE D 1 40 ? 48.167 29.390 -41.363 1.00 31.90 40 PHE D CA 1
ATOM 6154 C C . PHE D 1 40 ? 48.255 28.407 -40.219 1.00 30.50 40 PHE D C 1
ATOM 6155 O O . PHE D 1 40 ? 49.108 28.494 -39.331 1.00 32.37 40 PHE D O 1
ATOM 6172 N N . ALA D 1 41 ? 47.305 27.503 -40.167 1.00 28.63 41 ALA D N 1
ATOM 6173 C CA . ALA D 1 41 ? 47.214 26.521 -39.094 1.00 34.02 41 ALA D CA 1
ATOM 6174 C C . ALA D 1 41 ? 48.380 25.586 -39.123 1.00 31.89 41 ALA D C 1
ATOM 6175 O O . ALA D 1 41 ? 49.023 25.301 -38.087 1.00 29.61 41 ALA D O 1
ATOM 6182 N N . LEU D 1 42 ? 48.737 25.101 -40.292 1.00 27.05 42 LEU D N 1
ATOM 6183 C CA . LEU D 1 42 ? 49.879 24.166 -40.357 1.00 29.49 42 LEU D CA 1
ATOM 6184 C C . LEU D 1 42 ? 51.148 24.784 -39.851 1.00 33.03 42 LEU D C 1
ATOM 6185 O O . LEU D 1 42 ? 51.940 24.161 -39.121 1.00 32.08 42 LEU D O 1
ATOM 6201 N N . HIS D 1 43 ? 51.376 26.001 -40.239 1.00 28.42 43 HIS D N 1
ATOM 6202 C CA . HIS D 1 43 ? 52.551 26.708 -39.776 1.00 33.19 43 HIS D CA 1
ATOM 6203 C C . HIS D 1 43 ? 52.575 26.834 -38.268 1.00 34.70 43 HIS D C 1
ATOM 6204 O O . HIS D 1 43 ? 53.644 26.675 -37.628 1.00 33.88 43 HIS D O 1
ATOM 6218 N N . LEU D 1 44 ? 51.449 27.197 -37.665 1.00 30.57 44 LEU D N 1
ATOM 6219 C CA . LEU D 1 44 ? 51.485 27.312 -36.190 1.00 31.77 44 LEU D CA 1
ATOM 6220 C C . LEU D 1 44 ? 51.635 25.956 -35.556 1.00 36.82 44 LEU D C 1
ATOM 6221 O O . LEU D 1 44 ? 52.333 25.816 -34.563 1.00 31.32 44 LEU D O 1
ATOM 6237 N N . LEU D 1 45 ? 50.994 24.923 -36.086 1.00 28.14 45 LEU D N 1
ATOM 6238 C CA . LEU D 1 45 ? 51.096 23.608 -35.470 1.00 32.40 45 LEU D CA 1
ATOM 6239 C C . LEU D 1 45 ? 52.508 23.040 -35.552 1.00 36.56 45 LEU D C 1
ATOM 6240 O O . LEU D 1 45 ? 52.958 22.272 -34.659 1.00 33.98 45 LEU D O 1
ATOM 6256 N N . ILE D 1 46 ? 53.192 23.284 -36.644 1.00 31.58 46 ILE D N 1
ATOM 6257 C CA . ILE D 1 46 ? 54.503 22.636 -36.846 1.00 33.15 46 ILE D CA 1
ATOM 6258 C C . ILE D 1 46 ? 55.647 23.500 -36.321 1.00 39.51 46 ILE D C 1
ATOM 6259 O O . ILE D 1 46 ? 56.704 22.979 -35.951 1.00 35.51 46 ILE D O 1
ATOM 6275 N N . GLN D 1 47 ? 55.495 24.795 -36.375 1.00 42.66 47 GLN D N 1
ATOM 6276 C CA . GLN D 1 47 ? 56.554 25.732 -36.123 1.00 46.10 47 GLN D CA 1
ATOM 6277 C C . GLN D 1 47 ? 56.217 26.782 -35.074 1.00 35.20 47 GLN D C 1
ATOM 6278 O O . GLN D 1 47 ? 57.011 27.686 -34.861 1.00 42.12 47 GLN D O 1
ATOM 6292 N N . GLY D 1 48 ? 55.026 26.712 -34.442 1.00 39.31 48 GLY D N 1
ATOM 6293 C CA . GLY D 1 48 ? 54.654 27.759 -33.522 1.00 39.55 48 GLY D CA 1
ATOM 6294 C C . GLY D 1 48 ? 55.520 27.646 -32.272 1.00 47.28 48 GLY D C 1
ATOM 6295 O O . GLY D 1 48 ? 55.935 26.551 -31.886 1.00 44.39 48 GLY D O 1
ATOM 6299 N N . GLU D 1 49 ? 55.857 28.787 -31.700 1.00 48.28 49 GLU D N 1
ATOM 6300 C CA . GLU D 1 49 ? 56.829 28.790 -30.582 1.00 58.02 49 GLU D CA 1
ATOM 6301 C C . GLU D 1 49 ? 56.216 28.056 -29.399 1.00 52.64 49 GLU D C 1
ATOM 6302 O O . GLU D 1 49 ? 55.060 28.335 -29.033 1.00 51.52 49 GLU D O 1
ATOM 6314 N N . ILE D 1 50 ? 56.967 27.120 -28.810 1.00 44.37 50 ILE D N 1
ATOM 6315 C CA . ILE D 1 50 ? 56.549 26.450 -27.575 1.00 42.83 50 ILE D CA 1
ATOM 6316 C C . ILE D 1 50 ? 57.632 26.752 -26.524 1.00 44.61 50 ILE D C 1
ATOM 6317 O O . ILE D 1 50 ? 58.733 26.249 -26.625 1.00 40.65 50 ILE D O 1
ATOM 6333 N N . ARG D 1 51 ? 57.324 27.578 -25.554 1.00 45.04 51 ARG D N 1
ATOM 6334 C CA . ARG D 1 51 ? 58.332 27.996 -24.560 1.00 51.30 51 ARG D CA 1
ATOM 6335 C C . ARG D 1 51 ? 58.082 27.228 -23.270 1.00 56.68 51 ARG D C 1
ATOM 6336 O O . ARG D 1 51 ? 56.915 27.102 -22.826 1.00 47.69 51 ARG D O 1
ATOM 6357 N N . HIS D 1 52 ? 59.178 26.715 -22.667 1.00 54.43 52 HIS D N 1
ATOM 6358 C CA . HIS D 1 52 ? 59.124 26.008 -21.380 1.00 52.14 52 HIS D CA 1
ATOM 6359 C C . HIS D 1 52 ? 59.809 26.905 -20.351 1.00 50.45 52 HIS D C 1
ATOM 6360 O O . HIS D 1 52 ? 60.910 27.394 -20.606 1.00 47.26 52 HIS D O 1
ATOM 6374 N N . VAL D 1 53 ? 59.055 27.263 -19.310 1.00 45.25 53 VAL D N 1
ATOM 6375 C CA . VAL D 1 53 ? 59.465 28.179 -18.263 1.00 45.60 53 VAL D CA 1
ATOM 6376 C C . VAL D 1 53 ? 59.413 27.410 -16.960 1.00 46.02 53 VAL D C 1
ATOM 6377 O O . VAL D 1 53 ? 58.450 26.662 -16.701 1.00 44.67 53 VAL D O 1
ATOM 6390 N N . ASP D 1 54 ? 60.461 27.563 -16.144 1.00 59.51 54 ASP D N 1
ATOM 6391 C CA . ASP D 1 54 ? 60.442 26.933 -14.827 1.00 56.13 54 ASP D CA 1
ATOM 6392 C C . ASP D 1 54 ? 61.090 27.872 -13.814 1.00 57.22 54 ASP D C 1
ATOM 6393 O O . ASP D 1 54 ? 61.657 28.926 -14.160 1.00 45.57 54 ASP D O 1
ATOM 6402 N N . TYR D 1 55 ? 61.032 27.508 -12.543 1.00 51.95 55 TYR D N 1
ATOM 6403 C CA . TYR D 1 55 ? 61.563 28.365 -11.462 1.00 66.55 55 TYR D CA 1
ATOM 6404 C C . TYR D 1 55 ? 62.682 27.648 -10.703 1.00 75.62 55 TYR D C 1
ATOM 6405 O O . TYR D 1 55 ? 62.787 27.853 -9.500 1.00 65.59 55 TYR D O 1
ATOM 6423 N N . SER D 1 56 ? 63.531 26.897 -11.405 1.00 66.42 56 SER D N 1
ATOM 6424 C CA . SER D 1 56 ? 64.610 26.120 -10.786 1.00 71.46 56 SER D CA 1
ATOM 6425 C C . SER D 1 56 ? 65.707 26.996 -10.248 1.00 68.88 56 SER D C 1
ATOM 6426 O O . SER D 1 56 ? 66.506 26.536 -9.426 1.00 70.12 56 SER D O 1
ATOM 6434 N N . GLU D 1 57 ? 65.769 28.249 -10.686 1.00 52.04 57 GLU D N 1
ATOM 6435 C CA . GLU D 1 57 ? 66.693 29.179 -10.069 1.00 76.52 57 GLU D CA 1
ATOM 6436 C C . GLU D 1 57 ? 66.361 29.432 -8.588 1.00 86.93 57 GLU D C 1
ATOM 6437 O O . GLU D 1 57 ? 67.225 29.945 -7.856 1.00 76.79 57 GLU D O 1
ATOM 6449 N N . LEU D 1 58 ? 65.153 29.083 -8.128 1.00 84.15 58 LEU D N 1
ATOM 6450 C CA . LEU D 1 58 ? 64.789 29.233 -6.721 1.00 77.20 58 LEU D CA 1
ATOM 6451 C C . LEU D 1 58 ? 65.225 28.061 -5.855 1.00 68.37 58 LEU D C 1
ATOM 6452 O O . LEU D 1 58 ? 64.959 28.086 -4.644 1.00 59.45 58 LEU D O 1
ATOM 6468 N N . ASN D 1 59 ? 65.875 27.032 -6.436 1.00 54.56 59 ASN D N 1
ATOM 6469 C CA . ASN D 1 59 ? 66.157 25.799 -5.695 1.00 85.78 59 ASN D CA 1
ATOM 6470 C C . ASN D 1 59 ? 67.224 25.987 -4.612 1.00 79.34 59 ASN D C 1
ATOM 6471 O O . ASN D 1 59 ? 67.149 25.316 -3.567 1.00 71.93 59 ASN D O 1
ATOM 6482 N N . ARG D 1 60 ? 68.194 26.889 -4.818 1.00 96.04 60 ARG D N 1
ATOM 6483 C CA . ARG D 1 60 ? 69.145 27.222 -3.754 1.00 103.17 60 ARG D CA 1
ATOM 6484 C C . ARG D 1 60 ? 68.420 27.806 -2.545 1.00 76.79 60 ARG D C 1
ATOM 6485 O O . ARG D 1 60 ? 68.507 27.270 -1.425 1.00 76.09 60 ARG D O 1
ATOM 6506 N N . LEU D 1 61 ? 67.702 28.921 -2.756 1.00 65.29 61 LEU D N 1
ATOM 6507 C CA . LEU D 1 61 ? 66.907 29.529 -1.694 1.00 60.38 61 LEU D CA 1
ATOM 6508 C C . LEU D 1 61 ? 66.024 28.505 -1.021 1.00 66.70 61 LEU D C 1
ATOM 6509 O O . LEU D 1 61 ? 66.005 28.405 0.208 1.00 66.95 61 LEU D O 1
ATOM 6525 N N . THR D 1 62 ? 65.358 27.659 -1.788 1.00 49.29 62 THR D N 1
ATOM 6526 C CA . THR D 1 62 ? 64.452 26.719 -1.156 1.00 51.50 62 THR D CA 1
ATOM 6527 C C . THR D 1 62 ? 65.192 25.767 -0.211 1.00 62.97 62 THR D C 1
ATOM 6528 O O . THR D 1 62 ? 64.698 25.445 0.881 1.00 55.76 62 THR D O 1
ATOM 6539 N N . THR D 1 63 ? 66.344 25.257 -0.636 1.00 60.91 63 THR D N 1
ATOM 6540 C CA . THR D 1 63 ? 67.062 24.289 0.183 1.00 81.67 63 THR D CA 1
ATOM 6541 C C . THR D 1 63 ? 67.697 24.969 1.393 1.00 79.71 63 THR D C 1
ATOM 6542 O O . THR D 1 63 ? 67.770 24.354 2.457 1.00 64.55 63 THR D O 1
ATOM 6553 N N . GLU D 1 64 ? 68.136 26.231 1.245 1.00 62.80 64 GLU D N 1
ATOM 6554 C CA . GLU D 1 64 ? 68.522 27.058 2.385 1.00 86.24 64 GLU D CA 1
ATOM 6555 C C . GLU D 1 64 ? 67.360 27.212 3.355 1.00 83.75 64 GLU D C 1
ATOM 6556 O O . GLU D 1 64 ? 67.496 26.903 4.543 1.00 73.36 64 GLU D O 1
ATOM 6568 N N . ILE D 1 65 ? 66.199 27.670 2.865 1.00 77.60 65 ILE D N 1
ATOM 6569 C CA . ILE D 1 65 ? 65.037 27.784 3.740 1.00 62.84 65 ILE D CA 1
ATOM 6570 C C . ILE D 1 65 ? 64.738 26.450 4.402 1.00 64.04 65 ILE D C 1
ATOM 6571 O O . ILE D 1 65 ? 64.497 26.379 5.621 1.00 56.44 65 ILE D O 1
ATOM 6587 N N . HIS D 1 66 ? 64.772 25.370 3.637 1.00 59.18 66 HIS D N 1
ATOM 6588 C CA . HIS D 1 66 ? 64.460 24.079 4.230 1.00 71.85 66 HIS D CA 1
ATOM 6589 C C . HIS D 1 66 ? 65.317 23.828 5.463 1.00 73.91 66 HIS D C 1
ATOM 6590 O O . HIS D 1 66 ? 64.836 23.287 6.460 1.00 63.67 66 HIS D O 1
ATOM 6604 N N . LYS D 1 67 ? 66.594 24.202 5.413 1.00 79.03 67 LYS D N 1
ATOM 6605 C CA . LYS D 1 67 ? 67.472 23.869 6.532 1.00 94.95 67 LYS D CA 1
ATOM 6606 C C . LYS D 1 67 ? 67.057 24.631 7.772 1.00 77.62 67 LYS D C 1
ATOM 6607 O O . LYS D 1 67 ? 66.957 24.046 8.854 1.00 77.19 67 LYS D O 1
ATOM 6626 N N . ILE D 1 68 ? 66.804 25.935 7.638 1.00 65.39 68 ILE D N 1
ATOM 6627 C CA . ILE D 1 68 ? 66.268 26.670 8.767 1.00 62.96 68 ILE D CA 1
ATOM 6628 C C . ILE D 1 68 ? 65.003 25.984 9.260 1.00 71.91 68 ILE D C 1
ATOM 6629 O O . ILE D 1 68 ? 64.824 25.781 10.471 1.00 59.39 68 ILE D O 1
ATOM 6645 N N . GLY D 1 69 ? 64.161 25.531 8.335 1.00 69.13 69 GLY D N 1
ATOM 6646 C CA . GLY D 1 69 ? 62.908 24.912 8.718 1.00 61.70 69 GLY D CA 1
ATOM 6647 C C . GLY D 1 69 ? 63.082 23.690 9.601 1.00 63.60 69 GLY D C 1
ATOM 6648 O O . GLY D 1 69 ? 62.336 23.496 10.565 1.00 59.37 69 GLY D O 1
ATOM 6652 N N . ILE D 1 70 ? 64.026 22.811 9.260 1.00 63.20 70 ILE D N 1
ATOM 6653 C CA . ILE D 1 70 ? 64.201 21.594 10.061 1.00 75.93 70 ILE D CA 1
ATOM 6654 C C . ILE D 1 70 ? 64.575 21.954 11.506 1.00 58.04 70 ILE D C 1
ATOM 6655 O O . ILE D 1 70 ? 64.102 21.314 12.444 1.00 56.94 70 ILE D O 1
ATOM 6671 N N A ASN D 1 71 ? 65.414 22.983 11.690 0.55 55.54 71 ASN D N 1
ATOM 6672 N N B ASN D 1 71 ? 65.439 22.962 11.673 0.45 55.48 71 ASN D N 1
ATOM 6673 C CA A ASN D 1 71 ? 65.720 23.436 13.054 0.55 64.81 71 ASN D CA 1
ATOM 6674 C CA B ASN D 1 71 ? 65.747 23.469 13.012 0.45 64.79 71 ASN D CA 1
ATOM 6675 C C A ASN D 1 71 ? 64.461 23.871 13.759 0.55 61.91 71 ASN D C 1
ATOM 6676 C C B ASN D 1 71 ? 64.469 23.853 13.727 0.45 61.87 71 ASN D C 1
ATOM 6677 O O A ASN D 1 71 ? 64.163 23.419 14.876 0.55 61.57 71 ASN D O 1
ATOM 6678 O O B ASN D 1 71 ? 64.164 23.340 14.814 0.45 62.16 71 ASN D O 1
ATOM 6699 N N . ILE D 1 72 ? 63.676 24.725 13.097 1.00 47.73 72 ILE D N 1
ATOM 6700 C CA . ILE D 1 72 ? 62.416 25.159 13.682 1.00 44.36 72 ILE D CA 1
ATOM 6701 C C . ILE D 1 72 ? 61.536 23.989 14.000 1.00 52.11 72 ILE D C 1
ATOM 6702 O O . ILE D 1 72 ? 60.864 23.983 15.041 1.00 48.42 72 ILE D O 1
ATOM 6718 N N . ASN D 1 73 ? 61.440 23.023 13.088 1.00 44.82 73 ASN D N 1
ATOM 6719 C CA . ASN D 1 73 ? 60.512 21.930 13.321 1.00 55.63 73 ASN D CA 1
ATOM 6720 C C . ASN D 1 73 ? 60.999 21.082 14.492 1.00 56.40 73 ASN D C 1
ATOM 6721 O O . ASN D 1 73 ? 60.205 20.517 15.243 1.00 50.61 73 ASN D O 1
ATOM 6732 N N . GLN D 1 74 ? 62.306 20.992 14.675 1.00 53.57 74 GLN D N 1
ATOM 6733 C CA . GLN D 1 74 ? 62.781 20.211 15.817 1.00 78.84 74 GLN D CA 1
ATOM 6734 C C . GLN D 1 74 ? 62.478 20.939 17.120 1.00 63.37 74 GLN D C 1
ATOM 6735 O O . GLN D 1 74 ? 61.995 20.332 18.078 1.00 60.85 74 GLN D O 1
ATOM 6766 N N . ALA D 1 76 ? 59.943 22.747 17.613 1.00 51.54 76 ALA D N 1
ATOM 6767 C CA . ALA D 1 76 ? 58.510 22.627 17.868 1.00 51.39 76 ALA D CA 1
ATOM 6768 C C . ALA D 1 76 ? 58.148 21.253 18.408 1.00 56.29 76 ALA D C 1
ATOM 6769 O O . ALA D 1 76 ? 57.208 21.121 19.207 1.00 54.85 76 ALA D O 1
ATOM 6776 N N . ARG D 1 77 ? 58.832 20.208 17.944 1.00 69.67 77 ARG D N 1
ATOM 6777 C CA . ARG D 1 77 ? 58.500 18.887 18.438 1.00 70.55 77 ARG D CA 1
ATOM 6778 C C . ARG D 1 77 ? 58.916 18.761 19.891 1.00 57.07 77 ARG D C 1
ATOM 6779 O O . ARG D 1 77 ? 58.161 18.228 20.712 1.00 52.18 77 ARG D O 1
ATOM 6800 N N . LEU D 1 78 ? 60.082 19.316 20.232 1.00 53.88 78 LEU D N 1
ATOM 6801 C CA . LEU D 1 78 ? 60.523 19.330 21.626 1.00 65.48 78 LEU D CA 1
ATOM 6802 C C . LEU D 1 78 ? 59.543 20.080 22.492 1.00 62.22 78 LEU D C 1
ATOM 6803 O O . LEU D 1 78 ? 59.149 19.598 23.553 1.00 52.34 78 LEU D O 1
ATOM 6819 N N . ALA D 1 79 ? 59.170 21.293 22.059 1.00 55.30 79 ALA D N 1
ATOM 6820 C CA . ALA D 1 79 ? 58.243 22.112 22.818 1.00 56.17 79 ALA D CA 1
ATOM 6821 C C . ALA D 1 79 ? 56.936 21.379 23.080 1.00 55.60 79 ALA D C 1
ATOM 6822 O O . ALA D 1 79 ? 56.420 21.435 24.192 1.00 55.09 79 ALA D O 1
ATOM 6829 N N . ASN D 1 80 ? 56.341 20.750 22.057 1.00 56.78 80 ASN D N 1
ATOM 6830 C CA . ASN D 1 80 ? 55.139 19.938 22.264 1.00 65.29 80 ASN D CA 1
ATOM 6831 C C . ASN D 1 80 ? 55.426 18.686 23.096 1.00 75.46 80 ASN D C 1
ATOM 6832 O O . ASN D 1 80 ? 54.589 18.260 23.890 1.00 89.85 80 ASN D O 1
ATOM 6843 N N . GLN D 1 81 ? 56.588 18.069 22.915 1.00 90.66 81 GLN D N 1
ATOM 6844 C CA . GLN D 1 81 ? 56.922 16.879 23.689 1.00 93.52 81 GLN D CA 1
ATOM 6845 C C . GLN D 1 81 ? 56.885 17.166 25.189 1.00 83.99 81 GLN D C 1
ATOM 6846 O O . GLN D 1 81 ? 56.248 16.438 25.949 1.00 69.13 81 GLN D O 1
ATOM 6860 N N . PHE D 1 82 ? 57.516 18.255 25.619 1.00 70.98 82 PHE D N 1
ATOM 6861 C CA . PHE D 1 82 ? 57.704 18.590 27.018 1.00 61.19 82 PHE D CA 1
ATOM 6862 C C . PHE D 1 82 ? 56.845 19.745 27.507 1.00 66.53 82 PHE D C 1
ATOM 6863 O O . PHE D 1 82 ? 57.061 20.201 28.636 1.00 68.69 82 PHE D O 1
ATOM 6880 N N . HIS D 1 83 ? 55.928 20.269 26.687 1.00 56.57 83 HIS D N 1
ATOM 6881 C CA . HIS D 1 83 ? 55.054 21.387 27.075 1.00 68.04 83 HIS D CA 1
ATOM 6882 C C . HIS D 1 83 ? 55.852 22.514 27.750 1.00 59.07 83 HIS D C 1
ATOM 6883 O O . HIS D 1 83 ? 55.567 22.979 28.854 1.00 53.76 83 HIS D O 1
ATOM 6897 N N . GLU D 1 84 ? 56.893 22.944 27.081 1.00 57.18 84 GLU D N 1
ATOM 6898 C CA . GLU D 1 84 ? 57.791 23.886 27.706 1.00 63.91 84 GLU D CA 1
ATOM 6899 C C . GLU D 1 84 ? 58.346 24.772 26.599 1.00 46.18 84 GLU D C 1
ATOM 6900 O O . GLU D 1 84 ? 58.845 24.273 25.584 1.00 49.70 84 GLU D O 1
ATOM 6912 N N . ILE D 1 85 ? 58.250 26.076 26.828 1.00 47.21 85 ILE D N 1
ATOM 6913 C CA . ILE D 1 85 ? 58.893 27.061 25.984 1.00 56.77 85 ILE D CA 1
ATOM 6914 C C . ILE D 1 85 ? 59.309 28.230 26.869 1.00 43.67 85 ILE D C 1
ATOM 6915 O O . ILE D 1 85 ? 58.662 28.536 27.877 1.00 45.11 85 ILE D O 1
ATOM 6931 N N . SER D 1 86 ? 60.392 28.870 26.485 1.00 45.54 86 SER D N 1
ATOM 6932 C CA . SER D 1 86 ? 60.984 29.912 27.287 1.00 46.44 86 SER D CA 1
ATOM 6933 C C . SER D 1 86 ? 61.099 31.205 26.508 1.00 53.80 86 SER D C 1
ATOM 6934 O O . SER D 1 86 ? 61.052 31.256 25.263 1.00 43.99 86 SER D O 1
ATOM 6942 N N . SER D 1 87 ? 61.335 32.260 27.267 1.00 43.68 87 SER D N 1
ATOM 6943 C CA . SER D 1 87 ? 61.538 33.561 26.632 1.00 47.96 87 SER D CA 1
ATOM 6944 C C . SER D 1 87 ? 62.749 33.556 25.710 1.00 61.87 87 SER D C 1
ATOM 6945 O O . SER D 1 87 ? 62.761 34.283 24.711 1.00 58.79 87 SER D O 1
ATOM 6953 N N . GLU D 1 88 ? 63.763 32.734 25.999 1.00 53.81 88 GLU D N 1
ATOM 6954 C CA . GLU D 1 88 ? 64.913 32.665 25.113 1.00 87.06 88 GLU D CA 1
ATOM 6955 C C . GLU D 1 88 ? 64.535 31.996 23.794 1.00 64.51 88 GLU D C 1
ATOM 6956 O O . GLU D 1 88 ? 65.009 32.398 22.727 1.00 55.27 88 GLU D O 1
ATOM 6968 N N . ASP D 1 89 ? 63.670 30.988 23.847 1.00 52.38 89 ASP D N 1
ATOM 6969 C CA . ASP D 1 89 ? 63.239 30.315 22.631 1.00 52.11 89 ASP D CA 1
ATOM 6970 C C . ASP D 1 89 ? 62.473 31.271 21.715 1.00 44.79 89 ASP D C 1
ATOM 6971 O O . ASP D 1 89 ? 62.677 31.275 20.505 1.00 51.94 89 ASP D O 1
ATOM 6980 N N . ILE D 1 90 ? 61.569 32.085 22.291 1.00 45.66 90 ILE D N 1
ATOM 6981 C CA . ILE D 1 90 ? 60.839 33.071 21.500 1.00 51.30 90 ILE D CA 1
ATOM 6982 C C . ILE D 1 90 ? 61.817 34.040 20.841 1.00 59.99 90 ILE D C 1
ATOM 6983 O O . ILE D 1 90 ? 61.750 34.306 19.631 1.00 45.46 90 ILE D O 1
ATOM 6999 N N . LYS D 1 91 ? 62.791 34.499 21.597 1.00 46.56 91 LYS D N 1
ATOM 7000 C CA . LYS D 1 91 ? 63.811 35.327 21.002 1.00 51.96 91 LYS D CA 1
ATOM 7001 C C . LYS D 1 91 ? 64.614 34.592 19.937 1.00 44.80 91 LYS D C 1
ATOM 7002 O O . LYS D 1 91 ? 65.013 35.207 18.951 1.00 51.57 91 LYS D O 1
ATOM 7021 N N . ASP D 1 92 ? 64.914 33.301 20.123 1.00 56.26 92 ASP D N 1
ATOM 7022 C CA . ASP D 1 92 ? 65.703 32.613 19.092 1.00 62.15 92 ASP D CA 1
ATOM 7023 C C . ASP D 1 92 ? 64.907 32.548 17.777 1.00 59.69 92 ASP D C 1
ATOM 7024 O O . ASP D 1 92 ? 65.410 32.894 16.697 1.00 57.61 92 ASP D O 1
ATOM 7033 N N . LEU D 1 93 ? 63.628 32.230 17.887 1.00 50.14 93 LEU D N 1
ATOM 7034 C CA . LEU D 1 93 ? 62.764 32.129 16.706 1.00 46.54 93 LEU D CA 1
ATOM 7035 C C . LEU D 1 93 ? 62.631 33.467 16.052 1.00 49.96 93 LEU D C 1
ATOM 7036 O O . LEU D 1 93 ? 62.557 33.571 14.825 1.00 57.64 93 LEU D O 1
ATOM 7052 N N . THR D 1 94 ? 62.572 34.510 16.869 1.00 53.65 94 THR D N 1
ATOM 7053 C CA . THR D 1 94 ? 62.521 35.849 16.318 1.00 50.71 94 THR D CA 1
ATOM 7054 C C . THR D 1 94 ? 63.780 36.148 15.504 1.00 57.64 94 THR D C 1
ATOM 7055 O O . THR D 1 94 ? 63.676 36.651 14.387 1.00 63.26 94 THR D O 1
ATOM 7066 N N . ASP D 1 95 ? 64.975 35.812 16.025 1.00 59.17 95 ASP D N 1
ATOM 7067 C CA . ASP D 1 95 ? 66.206 35.914 15.220 1.00 80.78 95 ASP D CA 1
ATOM 7068 C C . ASP D 1 95 ? 66.149 35.073 13.926 1.00 66.60 95 ASP D C 1
ATOM 7069 O O . ASP D 1 95 ? 66.586 35.521 12.850 1.00 60.94 95 ASP D O 1
ATOM 7078 N N . LYS D 1 96 ? 65.667 33.834 14.012 1.00 51.39 96 LYS D N 1
ATOM 7079 C CA . LYS D 1 96 ? 65.616 33.007 12.823 1.00 50.89 96 LYS D CA 1
ATOM 7080 C C . LYS D 1 96 ? 64.690 33.590 11.758 1.00 64.83 96 LYS D C 1
ATOM 7081 O O . LYS D 1 96 ? 65.005 33.540 10.562 1.00 64.63 96 LYS D O 1
ATOM 7100 N N . VAL D 1 97 ? 63.534 34.128 12.159 1.00 50.41 97 VAL D N 1
ATOM 7101 C CA . VAL D 1 97 ? 62.599 34.637 11.153 1.00 64.42 97 VAL D CA 1
ATOM 7102 C C . VAL D 1 97 ? 63.178 35.875 10.467 1.00 66.09 97 VAL D C 1
ATOM 7103 O O . VAL D 1 97 ? 63.026 36.063 9.249 1.00 49.80 97 VAL D O 1
ATOM 7116 N N . GLN D 1 98 ? 63.871 36.740 11.218 1.00 65.76 98 GLN D N 1
ATOM 7117 C CA . GLN D 1 98 ? 64.479 37.875 10.559 1.00 76.03 98 GLN D CA 1
ATOM 7118 C C . GLN D 1 98 ? 65.566 37.380 9.617 1.00 73.28 98 GLN D C 1
ATOM 7119 O O . GLN D 1 98 ? 65.718 37.904 8.519 1.00 71.98 98 GLN D O 1
ATOM 7133 N N . SER D 1 99 ? 66.248 36.302 9.987 1.00 68.19 99 SER D N 1
ATOM 7134 C CA . SER D 1 99 ? 67.258 35.725 9.119 1.00 65.85 99 SER D CA 1
ATOM 7135 C C . SER D 1 99 ? 66.660 35.227 7.807 1.00 69.89 99 SER D C 1
ATOM 7136 O O . SER D 1 99 ? 67.271 35.382 6.747 1.00 81.19 99 SER D O 1
ATOM 7144 N N . LEU D 1 100 ? 65.503 34.565 7.862 1.00 67.89 100 LEU D N 1
ATOM 7145 C CA . LEU D 1 100 ? 64.789 34.223 6.644 1.00 59.68 100 LEU D CA 1
ATOM 7146 C C . LEU D 1 100 ? 64.453 35.467 5.850 1.00 60.33 100 LEU D C 1
ATOM 7147 O O . LEU D 1 100 ? 64.611 35.495 4.639 1.00 64.50 100 LEU D O 1
ATOM 7163 N N . ASN D 1 101 ? 63.948 36.497 6.500 1.00 63.81 101 ASN D N 1
ATOM 7164 C CA . ASN D 1 101 ? 63.550 37.659 5.729 1.00 67.67 101 ASN D CA 1
ATOM 7165 C C . ASN D 1 101 ? 64.744 38.198 4.963 1.00 87.88 101 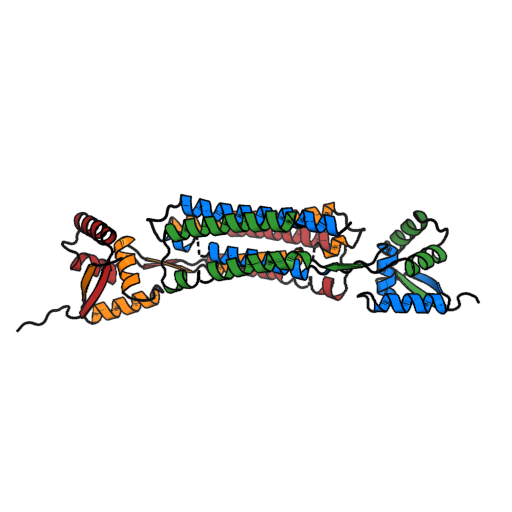ASN D C 1
ATOM 7166 O O . ASN D 1 101 ? 64.640 38.550 3.784 1.00 77.63 101 ASN D O 1
ATOM 7177 N N . ALA D 1 102 ? 65.900 38.259 5.635 1.00 96.82 102 ALA D N 1
ATOM 7178 C CA . ALA D 1 102 ? 67.124 38.731 4.994 1.00 108.62 102 ALA D CA 1
ATOM 7179 C C . ALA D 1 102 ? 67.609 37.747 3.941 1.00 88.66 102 ALA D C 1
ATOM 7180 O O . ALA D 1 102 ? 68.078 38.147 2.869 1.00 75.46 102 ALA D O 1
ATOM 7187 N N . LEU D 1 103 ? 67.507 36.459 4.231 1.00 82.33 103 LEU D N 1
ATOM 7188 C CA . LEU D 1 103 ? 67.919 35.464 3.266 1.00 75.34 103 LEU D CA 1
ATOM 7189 C C . LEU D 1 103 ? 67.014 35.461 2.033 1.00 77.86 103 LEU D C 1
ATOM 7190 O O . LEU D 1 103 ? 67.499 35.231 0.915 1.00 80.73 103 LEU D O 1
ATOM 7206 N N . VAL D 1 104 ? 65.720 35.751 2.184 1.00 73.23 104 VAL D N 1
ATOM 7207 C CA . VAL D 1 104 ? 64.864 35.867 0.996 1.00 87.44 104 VAL D CA 1
ATOM 7208 C C . VAL D 1 104 ? 65.260 37.090 0.189 1.00 111.38 104 VAL D C 1
ATOM 7209 O O . VAL D 1 104 ? 65.610 36.975 -0.985 1.00 97.54 104 VAL D O 1
ATOM 7222 N N . GLN D 1 105 ? 65.232 38.274 0.816 1.00 96.94 105 GLN D N 1
ATOM 7223 C CA . GLN D 1 105 ? 65.545 39.532 0.131 1.00 90.79 105 GLN D CA 1
ATOM 7224 C C . GLN D 1 105 ? 66.947 39.538 -0.465 1.00 82.97 105 GLN D C 1
ATOM 7225 O O . GLN D 1 105 ? 67.184 40.246 -1.445 1.00 122.84 105 GLN D O 1
ATOM 7239 N N . SER D 1 106 ? 67.864 38.739 0.076 1.00 90.46 106 SER D N 1
ATOM 7240 C CA . SER D 1 106 ? 69.197 38.625 -0.495 1.00 112.91 106 SER D CA 1
ATOM 7241 C C . SER D 1 106 ? 69.205 37.771 -1.767 1.00 125.09 106 SER D C 1
ATOM 7242 O O . SER D 1 106 ? 69.624 38.232 -2.832 1.00 141.90 106 SER D O 1
ATOM 7250 N N . GLU D 1 107 ? 68.749 36.521 -1.678 1.00 116.31 107 GLU D N 1
ATOM 7251 C CA . GLU D 1 107 ? 68.870 35.616 -2.813 1.00 99.91 107 GLU D CA 1
ATOM 7252 C C . GLU D 1 107 ? 67.927 35.967 -3.946 1.00 86.70 107 GLU D C 1
ATOM 7253 O O . GLU D 1 107 ? 68.234 35.631 -5.096 1.00 89.84 107 GLU D O 1
ATOM 7265 N N . LEU D 1 108 ? 66.783 36.616 -3.651 1.00 69.09 108 LEU D N 1
ATOM 7266 C CA . LEU D 1 108 ? 65.874 37.082 -4.712 1.00 94.85 108 LEU D CA 1
ATOM 7267 C C . LEU D 1 108 ? 66.420 38.298 -5.451 1.00 128.42 108 LEU D C 1
ATOM 7268 O O . LEU D 1 108 ? 66.310 38.379 -6.675 1.00 150.29 108 LEU D O 1
ATOM 7284 N N . ASN D 1 109 ? 66.971 39.272 -4.726 1.00 121.54 109 ASN D N 1
ATOM 7285 C CA . ASN D 1 109 ? 67.641 40.385 -5.386 1.00 125.63 109 ASN D CA 1
ATOM 7286 C C . ASN D 1 109 ? 68.780 39.895 -6.270 1.00 119.43 109 ASN D C 1
ATOM 7287 O O . ASN D 1 109 ? 69.025 40.468 -7.338 1.00 124.51 109 ASN D O 1
ATOM 7298 N N . LYS D 1 110 ? 69.469 38.827 -5.863 1.00 119.55 110 LYS D N 1
ATOM 7299 C CA . LYS D 1 110 ? 70.422 38.184 -6.758 1.00 150.91 110 LYS D CA 1
ATOM 7300 C C . LYS D 1 110 ? 69.800 37.949 -8.137 1.00 177.94 110 LYS D C 1
ATOM 7301 O O . LYS D 1 110 ? 70.420 38.227 -9.171 1.00 188.68 110 LYS D O 1
ATOM 7320 N N . LEU D 1 111 ? 68.563 37.450 -8.169 1.00 182.10 111 LEU D N 1
ATOM 7321 C CA . LEU D 1 111 ? 67.863 37.176 -9.426 1.00 158.78 111 LEU D CA 1
ATOM 7322 C C . LEU D 1 111 ? 67.287 38.482 -9.978 1.00 159.86 111 LEU D C 1
ATOM 7323 O O . LEU D 1 111 ? 66.104 38.800 -9.826 1.00 153.85 111 LEU D O 1
ATOM 7339 N N . ILE D 1 112 ? 68.136 39.243 -10.661 1.00 174.67 112 ILE D N 1
ATOM 7340 C CA . ILE D 1 112 ? 67.671 40.469 -11.296 1.00 164.40 112 ILE D CA 1
ATOM 7341 C C . ILE D 1 112 ? 68.563 40.845 -12.480 1.00 171.98 112 ILE D C 1
ATOM 7342 O O . ILE D 1 112 ? 69.787 40.732 -12.411 1.00 169.48 112 ILE D O 1
#

B-factor: mean 81.55, std 43.18, range [25.31, 348.61]

Solvent-accessible surface area: 24427 Å² total